Protein 7WWQ (pdb70)

Organism: Homo sapiens (NCBI:txid9606)

InterPro domains:
  IPR001876 Zinc finger, RanBP2-type [PS01358] (584-603)
  IPR001876 Zinc finger, RanBP2-type [PS50199] (580-608)
  IPR001876 Zinc finger, RanBP2-type [SM00547] (582-606)
  IPR007716 NPL4, zinc-binding putative [PF05020] (106-245)
  IPR007717 Nuclear pore localisation protein NPL4, C-terminal [PF05021] (249-555)
  IPR007717 Nuclear pore localisation protein NPL4, C-terminal [cd08061] (214-513)
  IPR016563 Nuclear protein localization protein 4 [PIRSF010052] (5-558)
  IPR016563 Nuclear protein localization protein 4 [PTHR12710] (6-597)
  IPR024682 Nuclear pore localisation protein Npl4, ubiquitin-like domain [PF11543] (4-78)
  IPR029071 Ubiquitin-like domain superfamily [SSF54236] (5-80)
  IPR036443 Zinc finger, RanBP2-type superfamily [SSF90209] (581-607)
  IPR037518 MPN domain [PS50249] (226-363)

Radius of gyration: 22.78 Å; Cα contacts (8 Å, |Δi|>4): 782; chains: 2; bounding box: 62×61×56 Å

Secondary structure (DSSP, 8-state):
--HHHHHHTTS------SGGGTS-S--SSEEHHHHHHTT-------B----EES--EEEESSHHHHHHHHHHHHHH----EEEEEEEEEEETTSTTEEEEEEEEEE--SEEEETTEEEE---TTHHHHHHHHHHTT-EEEEEEEE---BS-TTTT-B---SSTTS-SS-HHHHHHHHHHHHHSEEE-SSSTTSEEEE--EEEEEEE-TTSSEEEEEEEE-HHHHHHHHTT-EE--SS-TTEEEE------EE--B-TT--B--EE-SSEEGGGTEEEEEEE--SS---SS---SSPPPPSS-GGGT---SHHHHHHHHHHTTTS-HHHHH--HHHHHHHHH-SSS--SSS-HHHHHHHHTT-HHHHHHHHTSHHHHHHHHHHTT--/-------TTEEE----

GO terms:
  GO:0030970 retrograde protein transport, ER to cytosol (P, IMP)
  GO:0036501 UFD1-NPL4 complex (C, IPI)
  GO:0005515 protein binding (F, IPI)
  GO:0034098 VCP-NPL4-UFD1 AAA ATPase complex (C, IDA)
  GO:0039536 negative regulation of RIG-I signaling pathway (P, IMP)
  GO:0032480 negative regulation of type I interferon production (P, IMP)
  GO:0006511 ubiquitin-dependent protein catabolic process (P, IMP)
  GO:0005654 nucleoplasm (C, TAS)
  GO:0005829 cytosol (C, TAS)
  GO:0005654 nucleoplasm (C, IDA)
  GO:0005634 nucleus (C, HDA)

Sequence (402 aa):
EDEIDQYLSKQDGKIDEDYLNHLEPPVKHMSFHAYIRKLTGISCITLNRQKYRHVDNIMFENHTVADRFLDFWRKTGNQHFGYLYGRYTEHKDIPLGIRAEVAAIYEPPQIGTQNSLELLEDPKAEVVDEIAAKLGLRKVGWIFTDLVSEDTRKGTVRYSRNKDTYFLSSEECITAGDFQNKHPNMCRLSPDGHFGSKFVTAVATGGPDNQVHFEGYQVSNQCMALVRDECLLPCKDAPELGYAKEVPDVFYKDVDKFGNEITQLARPLPVEYLIIDITTTFPKDPVYTFSISQNPFPIENRDVLGETQDFHSLATYLSQNTSSVFLDTISDFHLLLFLVTNEVMPLQDSISLLLEAVRTRNEELAQTWKRSEQWATIEQLCSTVGIPNYEFKLGKITFIRN

Foldseek 3Di:
DDPLVVVLVVDDFDCADCPQPDLDDRAQAAEPVVVVVSVVCAALEAFAAHRYDPAAEEEEQAVVQVVVQCVLCVLPLWKFKWFFKFDWHDPVSHRSHIYHYGQHTAGFDWDTDNPDIGDDDGPCVVVLQVLSVLLVIHGQAMEIENWDDDDPVVRFTDQQDDDVAHPAFLVVLLVLLVVFLVAFAADDPDVPRTQTGSYKYWYWYQHPVRHTDIWIKHWDNHSSRCSVVPQKAGDDPGRQWIAGDDSDFYWYWDADDVGDTDTDGPRPHGRVSTIGTHHYDYDPPGHPLAADDPDDQDRPPSVVNPRHDDLQSVLVLCVVCPVPQVLNSCRDSRNLCCCQDPPPQHDVPPCSQSSNCSSVVPRVSNVVCCVPPSVVVSVVVSVPHD/DDDDDDDPPDDDDDDD

Solvent-accessible surface area: 20114 Å² total; per-residue (Å²): 75,18,136,15,7,100,93,3,55,169,77,122,10,169,182,96,100,114,58,65,109,72,43,67,114,122,47,83,18,26,2,14,14,5,64,70,80,87,120,118,95,119,92,79,181,28,6,71,132,19,110,20,0,5,0,0,1,0,9,0,1,9,116,42,25,2,62,50,4,7,47,11,31,121,135,40,22,41,1,4,2,0,33,0,1,0,69,23,34,50,14,175,116,30,38,12,1,4,45,0,24,0,2,4,5,7,2,4,31,32,91,18,60,112,63,19,0,58,34,77,161,16,109,83,36,106,42,1,58,112,8,0,67,104,4,38,6,96,32,0,0,0,0,1,1,3,2,35,58,97,50,122,216,153,59,16,6,88,80,30,7,23,184,118,57,20,78,0,3,2,3,1,0,6,6,1,0,26,22,2,39,145,63,49,9,89,21,179,175,13,132,69,42,72,40,11,0,6,4,0,1,0,1,0,2,0,0,97,93,36,94,52,60,24,52,0,7,3,1,0,10,54,0,15,9,8,16,107,62,148,11,6,29,1,2,117,60,13,16,60,26,0,32,4,75,108,120,63,104,24,57,16,70,67,86,63,211,177,49,97,133,76,62,108,88,0,81,32,0,25,7,90,5,0,18,4,42,2,51,37,41,54,27,197,122,63,49,104,16,19,37,75,30,187,85,44,0,23,3,11,64,6,105,109,32,67,44,74,42,55,20,104,20,0,13,57,10,28,76,92,27,112,116,48,71,18,13,66,5,0,5,11,2,17,0,1,8,16,2,10,22,13,172,104,46,60,3,70,112,38,10,57,77,4,4,67,0,1,116,65,143,48,97,138,45,0,68,82,12,66,176,21,116,28,2,52,66,0,74,121,56,13,82,99,52,123,141,65,26,150,61,32,175,89,25,86,2,37,4,36,61,192

B-factor: mean 71.3, std 30.02, range [28.83, 162.14]

Nearest PDB structures (foldseek):
  7wwq-assembly1_A  TM=1.003E+00  e=3.660E-84  Homo sapiens
  7wwp-assembly1_A  TM=9.748E-01  e=3.781E-69  Homo sapiens
  6cdd-assembly2_B  TM=8.949E-01  e=2.156E-37  Thermochaetoides thermophila DSM 1495
  6jwh-assembly1_A  TM=8.996E-01  e=6.178E-37  Saccharomyces cerevisiae S288C
  6jwi-assembly2_E  TM=8.867E-01  e=8.412E-35  Saccharomyces cerevisiae S288C

Structure (mmCIF, N/CA/C/O backbone):
data_7WWQ
#
_entry.id   7WWQ
#
_cell.length_a   152.958
_cell.length_b   165.424
_cell.length_c   192.877
_cell.angle_alpha   90.000
_cell.angle_beta   90.000
_cell.angle_gamma   90.000
#
_symmetry.space_group_name_H-M   'F 2 2 2'
#
loop_
_entity.id
_entity.type
_entity.pdbx_description
1 polymer 'Nuclear protein localization protein 4 homolog'
2 polymer 'Ubiquitin recognition factor in ER-associated degradation protein 1'
3 water water
#
loop_
_atom_site.group_PDB
_atom_site.id
_atom_site.type_symbol
_atom_site.label_atom_id
_atom_site.label_alt_id
_atom_site.label_comp_id
_atom_site.label_asym_id
_atom_site.label_entity_id
_atom_site.label_seq_id
_atom_site.pdbx_PDB_ins_code
_atom_site.Cartn_x
_atom_site.Cartn_y
_atom_site.Cartn_z
_atom_site.occupancy
_atom_site.B_iso_or_equiv
_atom_site.auth_seq_id
_atom_site.auth_comp_id
_atom_site.auth_asym_id
_atom_site.auth_atom_id
_atom_site.pdbx_PDB_model_num
ATOM 1 N N . GLU A 1 12 ? 115.58520 11.21214 8.61617 1.000 88.96047 107 GLU A N 1
ATOM 2 C CA . GLU A 1 12 ? 115.09193 10.52160 9.81004 1.000 89.89216 107 GLU A CA 1
ATOM 3 C C . GLU A 1 12 ? 115.98007 10.88212 10.99062 1.000 88.52520 107 GLU A C 1
ATOM 4 O O . GLU A 1 12 ? 117.15450 11.21608 10.81303 1.000 91.91114 107 GLU A O 1
ATOM 10 N N . ASP A 1 13 ? 115.42441 10.82354 12.19609 1.000 83.10064 108 ASP A N 1
ATOM 11 C CA . ASP A 1 13 ? 116.21249 11.17328 13.36269 1.000 83.80501 108 ASP A CA 1
ATOM 12 C C . ASP A 1 13 ? 117.35612 10.17195 13.56529 1.000 88.51425 108 ASP A C 1
ATOM 13 O O . ASP A 1 13 ? 117.29992 9.02135 13.12492 1.000 91.52402 108 ASP A O 1
ATOM 18 N N . GLU A 1 14 ? 118.41348 10.64324 14.23658 1.000 93.54368 109 GLU A N 1
ATOM 19 C CA . GLU A 1 14 ? 119.59105 9.82168 14.52081 1.000 89.19657 109 GLU A CA 1
ATOM 20 C C . GLU A 1 14 ? 119.22121 8.48968 15.16599 1.000 91.43063 109 GLU A C 1
ATOM 21 O O . GLU A 1 14 ? 119.78832 7.44187 14.82414 1.000 91.21896 109 GLU A O 1
ATOM 27 N N . ILE A 1 15 ? 118.28209 8.50925 16.11469 1.000 87.44522 110 ILE A N 1
ATOM 28 C CA . ILE A 1 15 ? 117.86932 7.26189 16.74605 1.000 86.35443 110 ILE A CA 1
ATOM 29 C C . ILE A 1 15 ? 117.17022 6.35864 15.73057 1.000 88.69857 110 ILE A C 1
ATOM 30 O O . ILE A 1 15 ? 117.31334 5.12961 15.77746 1.000 85.25977 110 ILE A O 1
ATOM 35 N N . ASP A 1 16 ? 116.44113 6.94641 14.77922 1.000 86.55705 111 ASP A N 1
ATOM 36 C CA . ASP A 1 16 ? 115.66521 6.14431 13.84380 1.000 85.67311 111 ASP A CA 1
ATOM 37 C C . ASP A 1 16 ? 116.56614 5.47099 12.81565 1.000 91.45260 111 ASP A C 1
ATOM 38 O O . ASP A 1 16 ? 116.36177 4.29555 12.47946 1.000 89.31313 111 ASP A O 1
ATOM 43 N N . GLN A 1 17 ? 117.56559 6.20208 12.30189 1.000 91.24036 112 GLN A N 1
ATOM 44 C CA . GLN A 1 17 ? 118.55882 5.60405 11.41210 1.000 92.29036 112 GLN A CA 1
ATOM 45 C C . GLN A 1 17 ? 119.27301 4.42930 12.06011 1.000 95.64828 112 GLN A C 1
ATOM 46 O O . GLN A 1 17 ? 119.83304 3.59048 11.35160 1.000 99.26404 112 GLN A O 1
ATOM 52 N N . TYR A 1 18 ? 119.27130 4.36039 13.38876 1.000 95.06338 113 TYR A N 1
ATOM 53 C CA . TYR A 1 18 ? 119.97000 3.33779 14.15243 1.000 95.41534 113 TYR A CA 1
ATOM 54 C C . TYR A 1 18 ? 119.06007 2.16905 14.49584 1.000 98.03333 113 TYR A C 1
ATOM 55 O O . TYR A 1 18 ? 119.48981 1.01028 14.46370 1.000 100.43547 113 TYR A O 1
ATOM 64 N N . LEU A 1 19 ? 117.80625 2.46054 14.84189 1.000 96.77637 114 LEU A N 1
ATOM 65 C CA . LEU A 1 19 ? 116.87921 1.40396 15.21794 1.000 94.46041 114 LEU A CA 1
ATOM 66 C C . LEU A 1 19 ? 116.47574 0.57711 14.01157 1.000 98.15018 114 LEU A C 1
ATOM 67 O O . LEU A 1 19 ? 116.11977 -0.59616 14.15488 1.000 100.64956 114 LEU A O 1
ATOM 72 N N . SER A 1 20 ? 116.53993 1.16568 12.81858 1.000 101.10924 115 SER A N 1
ATOM 73 C CA . SER A 1 20 ? 116.28912 0.41635 11.59841 1.000 98.62248 115 SER A CA 1
ATOM 74 C C . SER A 1 20 ? 117.37623 -0.62167 11.32782 1.000 105.83068 115 SER A C 1
ATOM 75 O O . SER A 1 20 ? 117.14571 -1.55954 10.55492 1.000 106.01649 115 SER A O 1
ATOM 78 N N . LYS A 1 21 ? 118.54541 -0.48027 11.95864 1.000 105.55766 116 LYS A N 1
ATOM 79 C CA . LYS A 1 21 ? 119.72362 -1.29125 11.67172 1.000 107.76932 116 LYS A CA 1
ATOM 80 C C . LYS A 1 21 ? 120.02347 -2.31837 12.76358 1.000 114.17964 116 LYS A C 1
ATOM 81 O O . LYS A 1 21 ? 121.11652 -2.89211 12.78267 1.000 117.91424 116 LYS A O 1
ATOM 87 N N . GLN A 1 22 ? 119.08129 -2.57104 13.66874 1.000 124.47735 117 GLN A N 1
ATOM 88 C CA . GLN A 1 22 ? 119.34755 -3.32906 14.88622 1.000 125.07935 117 GLN A CA 1
ATOM 89 C C . GLN A 1 22 ? 118.33944 -4.46063 15.02626 1.000 126.21238 117 GLN A C 1
ATOM 90 O O . GLN A 1 22 ? 117.14207 -4.25519 14.81649 1.000 124.47059 117 GLN A O 1
ATOM 96 N N . ASP A 1 23 ? 118.81174 -5.65094 15.39543 1.000 131.89762 118 ASP A N 1
ATOM 97 C CA . ASP A 1 23 ? 117.88931 -6.76361 15.59006 1.000 134.00389 118 ASP A CA 1
ATOM 98 C C . ASP A 1 23 ? 117.17253 -6.62448 16.92860 1.000 131.78756 118 ASP A C 1
ATOM 99 O O . ASP A 1 23 ? 117.73148 -6.12378 17.90765 1.000 133.19266 118 ASP A O 1
ATOM 104 N N . GLY A 1 24 ? 115.91426 -7.05977 16.95521 1.000 127.10330 119 GLY A N 1
ATOM 105 C CA . GLY A 1 24 ? 115.08722 -6.86925 18.12960 1.000 122.56186 119 GLY A CA 1
ATOM 106 C C . GLY A 1 24 ? 114.39393 -8.12445 18.61954 1.000 120.93679 119 GLY A C 1
ATOM 107 O O . GLY A 1 24 ? 113.21248 -8.09007 18.97168 1.000 119.30786 119 GLY A O 1
ATOM 108 N N . LYS A 1 25 ? 115.10871 -9.24308 18.65171 1.000 121.98776 120 LYS A N 1
ATOM 109 C CA . LYS A 1 25 ? 114.51644 -10.47246 19.16223 1.000 121.80951 120 LYS A CA 1
ATOM 110 C C . LYS A 1 25 ? 115.33162 -10.97416 20.34806 1.000 121.05936 120 LYS A C 1
ATOM 111 O O . LYS A 1 25 ? 116.02853 -10.18834 21.00051 1.000 123.53982 120 LYS A O 1
ATOM 117 N N . ILE A 1 26 ? 115.23674 -12.26533 20.65002 1.000 122.01988 121 ILE A N 1
ATOM 118 C CA . ILE A 1 26 ? 115.98786 -12.85395 21.75468 1.000 118.04749 121 ILE A CA 1
ATOM 119 C C . ILE A 1 26 ? 116.64309 -14.14958 21.29404 1.000 115.68075 121 ILE A C 1
ATOM 120 O O . ILE A 1 26 ? 116.33128 -14.66748 20.21836 1.000 118.62944 121 ILE A O 1
ATOM 125 N N . ASP A 1 53 ? 105.98756 -13.30931 16.73206 1.000 150.55233 148 ASP A N 1
ATOM 126 C CA . ASP A 1 53 ? 105.04635 -12.42072 16.06060 1.000 149.94002 148 ASP A CA 1
ATOM 127 C C . ASP A 1 53 ? 103.62522 -12.69462 16.53665 1.000 147.73902 148 ASP A C 1
ATOM 128 O O . ASP A 1 53 ? 102.67269 -12.05797 16.08346 1.000 148.32779 148 ASP A O 1
ATOM 130 N N . GLU A 1 54 ? 103.49667 -13.65585 17.45074 1.000 148.22029 149 GLU A N 1
ATOM 131 C CA . GLU A 1 54 ? 102.22661 -13.99994 18.07953 1.000 147.79568 149 GLU A CA 1
ATOM 132 C C . GLU A 1 54 ? 102.25328 -13.76564 19.58085 1.000 146.82983 149 GLU A C 1
ATOM 133 O O . GLU A 1 54 ? 101.42650 -13.00661 20.10443 1.000 144.20553 149 GLU A O 1
ATOM 135 N N . ASP A 1 55 ? 103.19336 -14.39142 20.28921 1.000 146.78388 150 ASP A N 1
ATOM 136 C CA . ASP A 1 55 ? 103.36982 -14.19988 21.72112 1.000 146.68368 150 ASP A CA 1
ATOM 137 C C . ASP A 1 55 ? 104.50149 -13.23093 22.04060 1.000 143.85007 150 ASP A C 1
ATOM 138 O O . ASP A 1 55 ? 105.09669 -13.31838 23.11981 1.000 145.43891 150 ASP A O 1
ATOM 143 N N . TYR A 1 56 ? 104.81692 -12.31920 21.11742 1.000 142.68839 151 TYR A N 1
ATOM 144 C CA . TYR A 1 56 ? 105.90014 -11.36737 21.34457 1.000 137.66986 151 TYR A CA 1
ATOM 145 C C . TYR A 1 56 ? 105.59024 -10.45096 22.52439 1.000 139.57717 151 TYR A C 1
ATOM 146 O O . TYR A 1 56 ? 106.45049 -10.21702 23.38221 1.000 135.04289 151 TYR A O 1
ATOM 155 N N . LEU A 1 57 ? 104.34555 -9.97319 22.61330 1.000 141.05966 152 LEU A N 1
ATOM 156 C CA . LEU A 1 57 ? 103.96002 -8.91476 23.54297 1.000 144.15576 152 LEU A CA 1
ATOM 157 C C . LEU A 1 57 ? 104.13884 -9.28378 25.01229 1.000 146.63681 152 LEU A C 1
ATOM 158 O O . LEU A 1 57 ? 104.02177 -8.39875 25.87110 1.000 145.53267 152 LEU A O 1
ATOM 160 N N . ASN A 1 58 ? 104.42680 -10.54327 25.32834 1.000 145.49441 153 ASN A N 1
ATOM 161 C CA . ASN A 1 58 ? 104.40502 -11.01108 26.71193 1.000 146.67080 153 ASN A CA 1
ATOM 162 C C . ASN A 1 58 ? 105.63629 -11.85968 27.02259 1.000 147.76392 153 ASN A C 1
ATOM 163 O O . ASN A 1 58 ? 105.53843 -12.97727 27.53125 1.000 145.63346 153 ASN A O 1
ATOM 168 N N . HIS A 1 59 ? 106.82179 -11.32673 26.72586 1.000 140.37233 154 HIS A N 1
ATOM 169 C CA . HIS A 1 59 ? 108.06438 -12.00461 27.08153 1.000 134.52151 154 HIS A CA 1
ATOM 170 C C . HIS A 1 59 ? 109.06502 -10.99721 27.63228 1.000 129.87614 154 HIS A C 1
ATOM 171 O O . HIS A 1 59 ? 109.52570 -11.13186 28.77131 1.000 128.52146 154 HIS A O 1
ATOM 173 N N . LEU A 1 60 ? 109.40848 -9.98166 26.83673 1.000 128.07837 155 LEU A N 1
ATOM 174 C CA . LEU A 1 60 ? 110.18421 -8.84586 27.33566 1.000 127.13355 155 LEU A CA 1
ATOM 175 C C . LEU A 1 60 ? 109.27302 -8.03241 28.24913 1.000 126.13501 155 LEU A C 1
ATOM 176 O O . LEU A 1 60 ? 108.79037 -6.95201 27.90155 1.000 125.15910 155 LEU A O 1
ATOM 178 N N . GLU A 1 61 ? 109.02003 -8.58841 29.42596 1.000 125.10582 156 GLU A N 1
ATOM 179 C CA . GLU A 1 61 ? 108.23308 -7.98385 30.48441 1.000 124.75504 156 GLU A CA 1
ATOM 180 C C . GLU A 1 61 ? 109.16122 -7.36088 31.52187 1.000 127.27374 156 GLU A C 1
ATOM 181 O O . GLU A 1 61 ? 110.35855 -7.65944 31.55341 1.000 124.47516 156 GLU A O 1
ATOM 183 N N . PRO A 1 62 ? 108.64553 -6.49334 32.42572 1.000 125.93211 157 PRO A N 1
ATOM 184 C CA . PRO A 1 62 ? 107.33001 -6.05874 32.94260 1.000 128.43714 157 PRO A CA 1
ATOM 185 C C . PRO A 1 62 ? 106.20179 -5.82779 31.92263 1.000 128.95645 157 PRO A C 1
ATOM 186 O O . PRO A 1 62 ? 106.47370 -5.58774 30.74224 1.000 123.95004 157 PRO A O 1
ATOM 190 N N . PRO A 1 63 ? 104.93501 -5.88513 32.39403 1.000 138.01414 158 PRO A N 1
ATOM 191 C CA . PRO A 1 63 ? 103.79135 -5.70261 31.48436 1.000 130.45269 158 PRO A CA 1
ATOM 192 C C . PRO A 1 63 ? 103.80752 -4.37320 30.73004 1.000 123.31106 158 PRO A C 1
ATOM 193 O O . PRO A 1 63 ? 103.61620 -3.29788 31.31132 1.000 115.07937 158 PRO A O 1
ATOM 197 N N . VAL A 1 64 ? 104.04285 -4.45813 29.41509 1.000 107.16705 159 VAL A N 1
ATOM 198 C CA . VAL A 1 64 ? 104.07465 -3.31461 28.50631 1.000 90.54638 159 VAL A CA 1
ATOM 199 C C . VAL A 1 64 ? 102.68738 -3.11795 27.90645 1.000 83.76546 159 VAL A C 1
ATOM 200 O O . VAL A 1 64 ? 101.98657 -4.07577 27.56198 1.000 80.09047 159 VAL A O 1
ATOM 204 N N . LYS A 1 65 ? 102.28109 -1.86341 27.79958 1.000 76.67150 160 LYS A N 1
ATOM 205 C CA . LYS A 1 65 ? 100.92258 -1.51095 27.40862 1.000 75.45451 160 LYS A CA 1
ATOM 206 C C . LYS A 1 65 ? 100.79517 -1.31375 25.90299 1.000 75.71915 160 LYS A C 1
ATOM 207 O O . LYS A 1 65 ? 99.71190 -1.51372 25.33843 1.000 76.54490 160 LYS A O 1
ATOM 213 N N . HIS A 1 66 ? 101.89410 -0.94015 25.25318 1.000 72.78826 161 HIS A N 1
ATOM 214 C CA . HIS A 1 66 ? 101.94135 -0.61563 23.84539 1.000 73.37455 161 HIS A CA 1
ATOM 215 C C . HIS A 1 66 ? 103.28299 -1.08722 23.30696 1.000 74.61943 161 HIS A C 1
ATOM 216 O O . HIS A 1 66 ? 104.31226 -0.94664 23.98089 1.000 73.14026 161 HIS A O 1
ATOM 223 N N . MET A 1 67 ? 103.24771 -1.65753 22.09765 1.000 77.56797 162 MET A N 1
ATOM 224 C CA . MET A 1 67 ? 104.43420 -1.98362 21.32066 1.000 79.23541 162 MET A CA 1
ATOM 225 C C . MET A 1 67 ? 105.20860 -0.71656 20.97108 1.000 77.33041 162 MET A C 1
ATOM 226 O O . MET A 1 67 ? 104.62952 0.35344 20.81701 1.000 75.72499 162 MET A O 1
ATOM 231 N N . SER A 1 68 ? 106.52631 -0.83245 20.82735 1.000 77.73420 163 SER A N 1
ATOM 232 C CA . SER A 1 68 ? 107.28788 0.32432 20.37255 1.000 76.37873 163 SER A CA 1
ATOM 233 C C . SER A 1 68 ? 107.04432 0.54008 18.88241 1.000 78.69825 163 SER A C 1
ATOM 234 O O . SER A 1 68 ? 106.66575 -0.38702 18.16102 1.000 81.76097 163 SER A O 1
ATOM 237 N N . PHE A 1 69 ? 107.25386 1.78120 18.41793 1.000 77.39869 164 PHE A N 1
ATOM 238 C CA . PHE A 1 69 ? 106.86364 2.11914 17.04929 1.000 79.55418 164 PHE A CA 1
ATOM 239 C C . PHE A 1 69 ? 107.59878 1.25506 16.02831 1.000 83.17238 164 PHE A C 1
ATOM 240 O O . PHE A 1 69 ? 106.98553 0.74817 15.08340 1.000 86.06845 164 PHE A O 1
ATOM 248 N N . HIS A 1 70 ? 108.90718 1.05567 16.21547 1.000 84.06313 165 HIS A N 1
ATOM 249 C CA . HIS A 1 70 ? 109.67890 0.22906 15.29307 1.000 86.91987 165 HIS A CA 1
ATOM 250 C C . HIS A 1 70 ? 109.26617 -1.23511 15.36598 1.000 90.56668 165 HIS A C 1
ATOM 251 O O . HIS A 1 70 ? 109.23313 -1.92109 14.33435 1.000 95.52074 165 HIS A O 1
ATOM 258 N N . ALA A 1 71 ? 108.96880 -1.74619 16.56785 1.000 87.83306 166 ALA A N 1
ATOM 259 C CA . ALA A 1 71 ? 108.62170 -3.16268 16.67545 1.000 90.39008 166 ALA A CA 1
ATOM 260 C C . ALA A 1 71 ? 107.27005 -3.45057 16.03869 1.000 94.07217 166 ALA A C 1
ATOM 261 O O . ALA A 1 71 ? 107.12638 -4.43104 15.30191 1.000 105.01585 166 ALA A O 1
ATOM 263 N N . TYR A 1 72 ? 106.26602 -2.61314 16.30802 1.000 89.68021 167 TYR A N 1
ATOM 264 C CA . TYR A 1 72 ? 104.99654 -2.74553 15.60073 1.000 93.35688 167 TYR A CA 1
ATOM 265 C C . TYR A 1 72 ? 105.19282 -2.60592 14.09342 1.000 99.15916 167 TYR A C 1
ATOM 266 O O . TYR A 1 72 ? 104.46945 -3.23549 13.31397 1.000 101.49475 167 TYR A O 1
ATOM 275 N N . ILE A 1 73 ? 106.18456 -1.81436 13.66882 1.000 96.23344 168 ILE A N 1
ATOM 276 C CA . ILE A 1 73 ? 106.57592 -1.77555 12.25983 1.000 97.11300 168 ILE A CA 1
ATOM 277 C C . ILE A 1 73 ? 107.09618 -3.14080 11.81642 1.000 104.79729 168 ILE A C 1
ATOM 278 O O . ILE A 1 73 ? 106.69176 -3.67235 10.77556 1.000 104.69161 168 ILE A O 1
ATOM 283 N N . ARG A 1 74 ? 108.01026 -3.72507 12.60004 1.000 104.78826 169 ARG A N 1
ATOM 284 C CA . ARG A 1 74 ? 108.58644 -5.01213 12.23925 1.000 106.04345 169 ARG A CA 1
ATOM 285 C C . ARG A 1 74 ? 107.62392 -6.15806 12.49913 1.000 116.44032 169 ARG A C 1
ATOM 286 O O . ARG A 1 74 ? 107.68014 -7.17337 11.79844 1.000 118.78935 169 ARG A O 1
ATOM 294 N N . LYS A 1 75 ? 106.74065 -6.02152 13.49175 1.000 129.49612 170 LYS A N 1
ATOM 295 C CA . LYS A 1 75 ? 105.68086 -7.00465 13.67299 1.000 132.56093 170 LYS A CA 1
ATOM 296 C C . LYS A 1 75 ? 104.69805 -7.01080 12.50807 1.000 136.40047 170 LYS A C 1
ATOM 297 O O . LYS A 1 75 ? 103.75967 -7.81596 12.51113 1.000 140.28000 170 LYS A O 1
ATOM 303 N N . LEU A 1 76 ? 104.89386 -6.14325 11.51201 1.000 119.64028 171 LEU A N 1
ATOM 304 C CA . LEU A 1 76 ? 104.13518 -6.19056 10.27300 1.000 117.42120 171 LEU A CA 1
ATOM 305 C C . LEU A 1 76 ? 104.95973 -6.65340 9.07537 1.000 119.43018 171 LEU A C 1
ATOM 306 O O . LEU A 1 76 ? 104.37604 -6.94639 8.02657 1.000 120.36326 171 LEU A O 1
ATOM 311 N N . THR A 1 77 ? 106.28793 -6.74885 9.20052 1.000 118.91026 172 THR A N 1
ATOM 312 C CA . THR A 1 77 ? 107.10779 -7.32189 8.13473 1.000 118.85518 172 THR A CA 1
ATOM 313 C C . THR A 1 77 ? 107.55785 -8.74411 8.47976 1.000 124.44524 172 THR A C 1
ATOM 314 O O . THR A 1 77 ? 108.75202 -9.05763 8.41751 1.000 126.36824 172 THR A O 1
ATOM 318 N N . GLY A 1 78 ? 106.61484 -9.61547 8.83466 1.000 124.61742 173 GLY A N 1
ATOM 319 C CA . GLY A 1 78 ? 106.93701 -10.99027 9.19313 1.000 129.67102 173 GLY A CA 1
ATOM 320 C C . GLY A 1 78 ? 107.85479 -11.12920 10.40159 1.000 139.24811 173 GLY A C 1
ATOM 321 O O . GLY A 1 78 ? 107.44779 -11.57920 11.48169 1.000 141.97408 173 GLY A O 1
ATOM 322 N N . ILE A 1 91 ? 95.23027 9.03942 7.01050 1.000 141.75261 186 ILE A N 1
ATOM 323 C CA . ILE A 1 91 ? 95.29748 9.47639 8.40111 1.000 140.39727 186 ILE A CA 1
ATOM 324 C C . ILE A 1 91 ? 94.77436 10.90698 8.52787 1.000 137.62495 186 ILE A C 1
ATOM 325 O O . ILE A 1 91 ? 95.26781 11.68053 9.35061 1.000 134.76830 186 ILE A O 1
ATOM 330 N N . SER A 1 92 ? 93.78305 11.25960 7.71145 1.000 133.24453 187 SER A N 1
ATOM 331 C CA . SER A 1 92 ? 93.21362 12.60466 7.67823 1.000 126.78577 187 SER A CA 1
ATOM 332 C C . SER A 1 92 ? 91.69552 12.53998 7.85786 1.000 126.99939 187 SER A C 1
ATOM 333 O O . SER A 1 92 ? 91.11008 11.47025 8.04644 1.000 129.11055 187 SER A O 1
ATOM 336 N N . CYS A 1 93 ? 91.06542 13.71297 7.81475 1.000 125.03082 188 CYS A N 1
ATOM 337 C CA . CYS A 1 93 ? 89.61279 13.83893 7.89283 1.000 123.14096 188 CYS A CA 1
ATOM 338 C C . CYS A 1 93 ? 89.11723 14.57961 6.65654 1.000 126.81378 188 CYS A C 1
ATOM 339 O O . CYS A 1 93 ? 89.78006 15.49599 6.16241 1.000 126.00069 188 CYS A O 1
ATOM 342 N N . ILE A 1 118 ? 86.98939 6.70492 9.94887 1.000 114.98788 213 ILE A N 1
ATOM 343 C CA . ILE A 1 118 ? 85.98951 5.94466 10.69402 1.000 117.00137 213 ILE A CA 1
ATOM 344 C C . ILE A 1 118 ? 86.05939 6.17547 12.22471 1.000 111.91305 213 ILE A C 1
ATOM 345 O O . ILE A 1 118 ? 85.73272 7.25774 12.71932 1.000 108.72088 213 ILE A O 1
ATOM 350 N N . THR A 1 119 ? 86.50295 5.15078 12.95370 1.000 109.90780 214 THR A N 1
ATOM 351 C CA . THR A 1 119 ? 86.13795 4.92606 14.34527 1.000 106.33043 214 THR A CA 1
ATOM 352 C C . THR A 1 119 ? 87.38932 4.82812 15.20908 1.000 102.49333 214 THR A C 1
ATOM 353 O O . THR A 1 119 ? 88.49348 4.60204 14.71026 1.000 104.17961 214 THR A O 1
ATOM 357 N N . LEU A 1 120 ? 87.20709 4.97297 16.52153 1.000 103.01229 215 LEU A N 1
ATOM 358 C CA . LEU A 1 120 ? 88.31602 5.22124 17.44128 1.000 104.52993 215 LEU A CA 1
ATOM 359 C C . LEU A 1 120 ? 88.69879 3.95388 18.19478 1.000 105.76387 215 LEU A C 1
ATOM 360 O O . LEU A 1 120 ? 87.99339 3.53489 19.11743 1.000 106.58992 215 LEU A O 1
ATOM 365 N N . ASN A 1 121 ? 89.84154 3.37953 17.83668 1.000 109.04511 216 ASN A N 1
ATOM 366 C CA . ASN A 1 121 ? 90.38083 2.21409 18.51480 1.000 110.23428 216 ASN A CA 1
ATOM 367 C C . ASN A 1 121 ? 91.64102 2.58802 19.28244 1.000 107.39421 216 ASN A C 1
ATOM 368 O O . ASN A 1 121 ? 92.40720 3.46148 18.86521 1.000 106.72535 216 ASN A O 1
ATOM 373 N N . ARG A 1 122 ? 91.84753 1.91547 20.41308 1.000 101.74825 217 ARG A N 1
ATOM 374 C CA . ARG A 1 122 ? 93.02047 2.18000 21.23698 1.000 95.88134 217 ARG A CA 1
ATOM 375 C C . ARG A 1 122 ? 94.28019 1.75170 20.49165 1.000 92.10121 217 ARG A C 1
ATOM 376 O O . ARG A 1 122 ? 94.35747 0.64096 19.95822 1.000 93.13023 217 ARG A O 1
ATOM 384 N N . GLN A 1 123 ? 95.26119 2.64678 20.44544 1.000 90.36751 218 GLN A N 1
ATOM 385 C CA . GLN A 1 123 ? 96.45617 2.42689 19.64486 1.000 84.90753 218 GLN A CA 1
ATOM 386 C C . GLN A 1 123 ? 97.37285 1.40133 20.30535 1.000 82.56441 218 GLN A C 1
ATOM 387 O O . GLN A 1 123 ? 97.60366 1.44373 21.51234 1.000 80.60257 218 GLN A O 1
ATOM 393 N N . LYS A 1 124 ? 97.89481 0.46835 19.50562 1.000 85.16987 219 LYS A N 1
ATOM 394 C CA . LYS A 1 124 ? 98.72413 -0.62114 20.01191 1.000 84.38489 219 LYS A CA 1
ATOM 395 C C . LYS A 1 124 ? 100.21688 -0.31135 19.97803 1.000 82.96817 219 LYS A C 1
ATOM 396 O O . LYS A 1 124 ? 101.01571 -1.14924 20.41199 1.000 83.30115 219 LYS A O 1
ATOM 402 N N . TYR A 1 125 ? 100.61877 0.85415 19.47547 1.000 78.58699 220 TYR A N 1
ATOM 403 C CA . TYR A 1 125 ? 102.02655 1.21927 19.42459 1.000 79.63836 220 TYR A CA 1
ATOM 404 C C . TYR A 1 125 ? 102.26336 2.57939 20.08882 1.000 74.31949 220 TYR A C 1
ATOM 405 O O . TYR A 1 125 ? 101.33376 3.35582 20.33007 1.000 72.78943 220 TYR A O 1
ATOM 414 N N . ARG A 1 126 ? 103.54138 2.84290 20.38426 1.000 72.56839 221 ARG A N 1
ATOM 415 C CA . ARG A 1 126 ? 104.01667 4.04100 21.06391 1.000 70.44330 221 ARG A CA 1
ATOM 416 C C . ARG A 1 126 ? 105.17776 4.61465 20.28262 1.000 71.11755 221 ARG A C 1
ATOM 417 O O . ARG A 1 126 ? 106.08788 3.87196 19.89566 1.000 71.23847 221 ARG A O 1
ATOM 425 N N . HIS A 1 127 ? 105.16418 5.93436 20.07177 1.000 68.01730 222 HIS A N 1
ATOM 426 C CA . HIS A 1 127 ? 106.32375 6.53071 19.42615 1.000 68.11954 222 HIS A CA 1
ATOM 427 C C . HIS A 1 127 ? 107.47631 6.63428 20.40146 1.000 65.97914 222 HIS A C 1
ATOM 428 O O . HIS A 1 127 ? 108.63657 6.45509 20.01217 1.000 66.89443 222 HIS A O 1
ATOM 435 N N . VAL A 1 128 ? 107.15963 6.87728 21.66949 1.000 66.40612 223 VAL A N 1
ATOM 436 C CA . VAL A 1 128 ? 108.12576 6.97610 22.75413 1.000 63.84674 223 VAL A CA 1
ATOM 437 C C . VAL A 1 128 ? 107.71420 5.98051 23.82598 1.000 61.12293 223 VAL A C 1
ATOM 438 O O . VAL A 1 128 ? 106.53782 5.91826 24.19890 1.000 61.69410 223 VAL A O 1
ATOM 442 N N . ASP A 1 129 ? 108.67276 5.20893 24.32688 1.000 61.52629 224 ASP A N 1
ATOM 443 C CA . ASP A 1 129 ? 108.34586 4.20376 25.32900 1.000 61.70098 224 ASP A CA 1
ATOM 444 C C . ASP A 1 129 ? 108.73904 4.59174 26.74907 1.000 59.98830 224 ASP A C 1
ATOM 445 O O . ASP A 1 129 ? 108.15663 4.06063 27.70296 1.000 61.97577 224 ASP A O 1
ATOM 450 N N . ASN A 1 130 ? 109.69849 5.49372 26.92000 1.000 57.45145 225 ASN A N 1
ATOM 451 C CA . ASN A 1 130 ? 110.15069 5.86455 28.24991 1.000 58.09028 225 ASN A CA 1
ATOM 452 C C . ASN A 1 130 ? 110.55937 7.32630 28.23784 1.000 55.23470 225 ASN A C 1
ATOM 453 O O . ASN A 1 130 ? 111.27221 7.76088 27.33335 1.000 55.27743 225 ASN A O 1
ATOM 458 N N . ILE A 1 131 ? 110.09535 8.07525 29.23707 1.000 53.28218 226 ILE A N 1
ATOM 459 C CA . ILE A 1 131 ? 110.56986 9.42837 29.50927 1.000 54.22658 226 ILE A CA 1
ATOM 460 C C . ILE A 1 131 ? 111.52504 9.34442 30.68323 1.000 50.53199 226 ILE A C 1
ATOM 461 O O . ILE A 1 131 ? 111.16550 8.80429 31.72966 1.000 54.60918 226 ILE A O 1
ATOM 466 N N . MET A 1 132 ? 112.73257 9.87194 30.53503 1.000 49.03060 227 MET A N 1
ATOM 467 C CA . MET A 1 132 ? 113.71586 9.76543 31.60662 1.000 50.22445 227 MET A CA 1
ATOM 468 C C . MET A 1 132 ? 114.28829 11.13239 31.95066 1.000 45.88224 227 MET A C 1
ATOM 469 O O . MET A 1 132 ? 114.91849 11.78302 31.11146 1.000 45.80874 227 MET A O 1
ATOM 474 N N . PHE A 1 133 ? 114.07340 11.56405 33.18103 1.000 44.12797 228 PHE A N 1
ATOM 475 C CA . PHE A 1 133 ? 114.72087 12.77735 33.66117 1.000 47.01776 228 PHE A CA 1
ATOM 476 C C . PHE A 1 133 ? 116.16908 12.44566 33.97044 1.000 46.51846 228 PHE A C 1
ATOM 477 O O . PHE A 1 133 ? 116.46911 11.35039 34.44290 1.000 48.21228 228 PHE A O 1
ATOM 485 N N . GLU A 1 134 ? 117.08058 13.36218 33.63353 1.000 43.02640 229 GLU A N 1
ATOM 486 C CA . GLU A 1 134 ? 118.49377 13.04311 33.80800 1.000 43.43550 229 GLU A CA 1
ATOM 487 C C . GLU A 1 134 ? 118.83868 12.83435 35.28098 1.000 45.37757 229 GLU A C 1
ATOM 488 O O . GLU A 1 134 ? 119.63135 11.94659 35.61905 1.000 46.42474 229 GLU A O 1
ATOM 494 N N . ASN A 1 135 ? 118.25889 13.63918 36.16844 1.000 42.94230 230 ASN A N 1
ATOM 495 C CA . ASN A 1 135 ? 118.47985 13.49800 37.60023 1.000 42.00934 230 ASN A CA 1
ATOM 496 C C . ASN A 1 135 ? 117.28083 14.11781 38.30120 1.000 40.84889 230 ASN A C 1
ATOM 497 O O . ASN A 1 135 ? 116.48127 14.81701 37.68626 1.000 42.51919 230 ASN A O 1
ATOM 502 N N . HIS A 1 136 ? 117.14541 13.83520 39.59311 1.000 42.61093 231 HIS A N 1
ATOM 503 C CA . HIS A 1 136 ? 115.98581 14.34174 40.32339 1.000 43.60685 231 HIS A CA 1
ATOM 504 C C . HIS A 1 136 ? 115.95412 15.86617 40.34808 1.000 38.94422 231 HIS A C 1
ATOM 505 O O . HIS A 1 136 ? 114.88044 16.46470 40.44114 1.000 37.26293 231 HIS A O 1
ATOM 512 N N . THR A 1 137 ? 117.11672 16.50680 40.27255 1.000 39.15428 232 THR A N 1
ATOM 513 C CA . THR A 1 137 ? 117.17267 17.95111 40.45023 1.000 40.33855 232 THR A CA 1
ATOM 514 C C . THR A 1 137 ? 116.46313 18.67975 39.30933 1.000 40.79854 232 THR A C 1
ATOM 515 O O . THR A 1 137 ? 115.74090 19.66158 39.54897 1.000 37.40466 232 THR A O 1
ATOM 519 N N . VAL A 1 138 ? 116.62780 18.20014 38.06834 1.000 36.62231 233 VAL A N 1
ATOM 520 C CA . VAL A 1 138 ? 115.93107 18.83096 36.94779 1.000 39.25578 233 VAL A CA 1
ATOM 521 C C . VAL A 1 138 ? 114.43472 18.91435 37.24305 1.000 39.63503 233 VAL A C 1
ATOM 522 O O . VAL A 1 138 ? 113.78124 19.92608 36.94132 1.000 38.98312 233 VAL A O 1
ATOM 526 N N . ALA A 1 139 ? 113.86395 17.84943 37.82715 1.000 37.04515 234 ALA A N 1
ATOM 527 C CA . ALA A 1 139 ? 112.43393 17.85352 38.12039 1.000 37.60064 234 ALA A CA 1
ATOM 528 C C . ALA A 1 139 ? 112.12764 18.59156 39.41476 1.000 39.94119 234 ALA A C 1
ATOM 529 O O . ALA A 1 139 ? 111.10237 19.27554 39.51826 1.000 39.42409 234 ALA A O 1
ATOM 531 N N . ASP A 1 140 ? 112.98974 18.46215 40.42072 1.000 42.58630 235 ASP A N 1
ATOM 532 C CA . ASP A 1 140 ? 112.76005 19.18643 41.66154 1.000 40.78778 235 ASP A CA 1
ATOM 533 C C . ASP A 1 140 ? 112.64288 20.68047 41.42310 1.000 38.75455 235 ASP A C 1
ATOM 534 O O . ASP A 1 140 ? 111.67283 21.30934 41.84746 1.000 38.53599 235 ASP A O 1
ATOM 539 N N . ARG A 1 141 ? 113.61938 21.26744 40.73925 1.000 37.17191 236 ARG A N 1
ATOM 540 C CA . ARG A 1 141 ? 113.63549 22.72161 40.62471 1.000 35.45588 236 ARG A CA 1
ATOM 541 C C . ARG A 1 141 ? 112.45108 23.23127 39.80856 1.000 34.33052 236 ARG A C 1
ATOM 542 O O . ARG A 1 141 ? 111.84628 24.24259 40.16661 1.000 34.69512 236 ARG A O 1
ATOM 550 N N . PHE A 1 142 ? 112.05138 22.51185 38.76065 1.000 32.46452 237 PHE A N 1
ATOM 551 C CA . PHE A 1 142 ? 110.79542 22.84149 38.09981 1.000 34.33825 237 PHE A CA 1
ATOM 552 C C . PHE A 1 142 ? 109.64403 22.96388 39.09475 1.000 35.46780 237 PHE A C 1
ATOM 553 O O . PHE A 1 142 ? 108.80167 23.85933 38.97642 1.000 35.49128 237 PHE A O 1
ATOM 561 N N . LEU A 1 143 ? 109.56245 22.04436 40.05839 1.000 35.91682 238 LEU A N 1
ATOM 562 C CA . LEU A 1 143 ? 108.42492 21.99441 40.97614 1.000 36.13126 238 LEU A CA 1
ATOM 563 C C . LEU A 1 143 ? 108.44863 23.07728 42.05292 1.000 34.75124 238 LEU A C 1
ATOM 564 O O . LEU A 1 143 ? 107.42051 23.28908 42.71186 1.000 32.42007 238 LEU A O 1
ATOM 569 N N . ASP A 1 144 ? 109.58591 23.74332 42.27623 1.000 33.48263 239 ASP A N 1
ATOM 570 C CA . ASP A 1 144 ? 109.59327 24.80303 43.27789 1.000 33.36729 239 ASP A CA 1
ATOM 571 C C . ASP A 1 144 ? 108.61742 25.90741 42.90825 1.000 34.90216 239 ASP A C 1
ATOM 572 O O . ASP A 1 144 ? 108.05363 26.54597 43.80209 1.000 35.43686 239 ASP A O 1
ATOM 577 N N . PHE A 1 145 ? 108.37308 26.13493 41.60976 1.000 32.55469 240 PHE A N 1
ATOM 578 C CA . PHE A 1 145 ? 107.40644 27.16708 41.25913 1.000 34.19642 240 PHE A CA 1
ATOM 579 C C . PHE A 1 145 ? 106.07292 26.89282 41.93530 1.000 33.63707 240 PHE A C 1
ATOM 580 O O . PHE A 1 145 ? 105.49597 27.78332 42.56659 1.000 33.75001 240 PHE A O 1
ATOM 588 N N . TRP A 1 146 ? 105.56705 25.66044 41.82543 1.000 33.79098 241 TRP A N 1
ATOM 589 C CA . TRP A 1 146 ? 104.27640 25.37119 42.43626 1.000 34.12960 241 TRP A CA 1
ATOM 590 C C . TRP A 1 146 ? 104.36077 25.38076 43.96268 1.000 35.01765 241 TRP A C 1
ATOM 591 O O . TRP A 1 146 ? 103.42528 25.83636 44.63239 1.000 35.63549 241 TRP A O 1
ATOM 602 N N . ARG A 1 147 ? 105.45355 24.87464 44.54183 1.000 32.89906 242 ARG A N 1
ATOM 603 C CA . ARG A 1 147 ? 105.56314 24.91886 45.99520 1.000 33.04310 242 ARG A CA 1
ATOM 604 C C . ARG A 1 147 ? 105.47836 26.34913 46.50011 1.000 33.32580 242 ARG A C 1
ATOM 605 O O . ARG A 1 147 ? 104.75901 26.64306 47.45983 1.000 32.79648 242 ARG A O 1
ATOM 613 N N . LYS A 1 148 ? 106.20569 27.25917 45.85772 1.000 33.95026 243 LYS A N 1
ATOM 614 C CA . LYS A 1 148 ? 106.30975 28.60590 46.38875 1.000 32.93755 243 LYS A CA 1
ATOM 615 C C . LYS A 1 148 ? 105.02965 29.40101 46.18889 1.000 35.62341 243 LYS A C 1
ATOM 616 O O . LYS A 1 148 ? 104.78880 30.36488 46.93141 1.000 33.89064 243 LYS A O 1
ATOM 622 N N . THR A 1 149 ? 104.16696 28.97859 45.25941 1.000 34.72043 244 THR A N 1
ATOM 623 C CA . THR A 1 149 ? 103.02479 29.78605 44.86575 1.000 33.93201 244 THR A CA 1
ATOM 624 C C . THR A 1 149 ? 101.68567 29.07463 44.93103 1.000 36.30947 244 THR A C 1
ATOM 625 O O . THR A 1 149 ? 100.65425 29.75584 44.98927 1.000 37.04608 244 THR A O 1
ATOM 629 N N . GLY A 1 150 ? 101.64749 27.74948 44.86957 1.000 36.13743 245 GLY A N 1
ATOM 630 C CA . GLY A 1 150 ? 100.37162 27.08803 44.71614 1.000 37.03495 245 GLY A CA 1
ATOM 631 C C . GLY A 1 150 ? 99.73180 27.25862 43.36065 1.000 39.34303 245 GLY A C 1
ATOM 632 O O . GLY A 1 150 ? 98.56973 26.87696 43.18575 1.000 43.93324 245 GLY A O 1
ATOM 633 N N . ASN A 1 151 ? 100.44900 27.81432 42.39130 1.000 36.64163 246 ASN A N 1
ATOM 634 C CA . ASN A 1 151 ? 99.91606 28.03335 41.05782 1.000 40.89356 246 ASN A CA 1
ATOM 635 C C . ASN A 1 151 ? 100.39240 26.91898 40.12716 1.000 41.26453 246 ASN A C 1
ATOM 636 O O . ASN A 1 151 ? 101.52823 26.44528 40.23853 1.000 38.97859 246 ASN A O 1
ATOM 641 N N . GLN A 1 152 ? 99.53212 26.48880 39.20980 1.000 41.32864 247 GLN A N 1
ATOM 642 C CA . GLN A 1 152 ? 100.02043 25.50473 38.25838 1.000 41.35314 247 GLN A CA 1
ATOM 643 C C . GLN A 1 152 ? 101.05555 26.14640 37.34006 1.000 42.19317 247 GLN A C 1
ATOM 644 O O . GLN A 1 152 ? 101.02404 27.35054 37.06081 1.000 41.71534 247 GLN A O 1
ATOM 650 N N . HIS A 1 153 ? 101.99806 25.32752 36.89435 1.000 39.68191 248 HIS A N 1
ATOM 651 C CA . HIS A 1 153 ? 103.12837 25.78302 36.10996 1.000 36.60015 248 HIS A CA 1
ATOM 652 C C . HIS A 1 153 ? 103.39285 24.74190 35.03937 1.000 41.99824 248 HIS A C 1
ATOM 653 O O . HIS A 1 153 ? 103.00828 23.57648 35.17584 1.000 42.80523 248 HIS A O 1
ATOM 660 N N . PHE A 1 154 ? 104.02705 25.18094 33.95343 1.000 41.17499 249 PHE A N 1
ATOM 661 C CA . PHE A 1 154 ? 104.36050 24.29712 32.86023 1.000 42.55058 249 PHE A CA 1
ATOM 662 C C . PHE A 1 154 ? 105.70074 24.70948 32.28619 1.000 42.08733 249 PHE A C 1
ATOM 663 O O . PHE A 1 154 ? 106.21519 25.79775 32.56105 1.000 41.11191 249 PHE A O 1
ATOM 671 N N . GLY A 1 155 ? 106.27198 23.80697 31.49880 1.000 41.87232 250 GLY A N 1
ATOM 672 C CA . GLY A 1 155 ? 107.59127 24.02680 30.94619 1.000 40.66933 250 GLY A CA 1
ATOM 673 C C . GLY A 1 155 ? 107.71291 23.13462 29.73759 1.000 41.23267 250 GLY A C 1
ATOM 674 O O . GLY A 1 155 ? 106.85601 22.28684 29.48882 1.000 42.83550 250 GLY A O 1
ATOM 675 N N . TYR A 1 156 ? 108.77625 23.35782 28.97109 1.000 39.47040 251 TYR A N 1
ATOM 676 C CA . TYR A 1 156 ? 109.12272 22.52244 27.83685 1.000 40.80099 251 TYR A CA 1
ATOM 677 C C . TYR A 1 156 ? 110.29042 21.63734 28.22224 1.000 40.88479 251 TYR A C 1
ATOM 678 O O . TYR A 1 156 ? 111.23478 22.09243 28.87142 1.000 39.13290 251 TYR A O 1
ATOM 687 N N . LEU A 1 157 ? 110.22293 20.37544 27.81304 1.000 40.41285 252 LEU A N 1
ATOM 688 C CA . LEU A 1 157 ? 111.28496 19.42652 28.08698 1.000 39.67693 252 LEU A CA 1
ATOM 689 C C . LEU A 1 157 ? 112.33469 19.53505 26.98708 1.000 43.16217 252 LEU A C 1
ATOM 690 O O . LEU A 1 157 ? 112.05106 19.24053 25.81828 1.000 46.79410 252 LEU A O 1
ATOM 695 N N . TYR A 1 158 ? 113.53722 19.96817 27.33419 1.000 41.36315 253 TYR A N 1
ATOM 696 C CA . TYR A 1 158 ? 114.60774 20.00496 26.35341 1.000 41.35886 253 TYR A CA 1
ATOM 697 C C . TYR A 1 158 ? 115.55355 18.84366 26.60274 1.000 44.56934 253 TYR A C 1
ATOM 698 O O . TYR A 1 158 ? 115.91602 18.56344 27.75549 1.000 40.31404 253 TYR A O 1
ATOM 707 N N . GLY A 1 159 ? 115.95052 18.18054 25.50820 1.000 45.30263 254 GLY A N 1
ATOM 708 C CA . GLY A 1 159 ? 1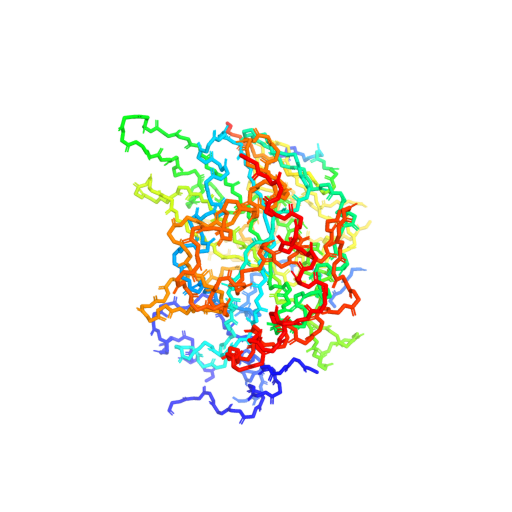16.76430 16.98788 25.56534 1.000 45.40712 254 GLY A CA 1
ATOM 709 C C . GLY A 1 159 ? 116.92617 16.28454 24.23105 1.000 49.37363 254 GLY A C 1
ATOM 710 O O . GLY A 1 159 ? 117.07433 16.93344 23.19080 1.000 49.93119 254 GLY A O 1
ATOM 711 N N . ARG A 1 160 ? 116.86087 14.95402 24.24431 1.000 50.15869 255 ARG A N 1
ATOM 712 C CA . ARG A 1 160 ? 117.35237 14.14169 23.14085 1.000 52.90681 255 ARG A CA 1
ATOM 713 C C . ARG A 1 160 ? 116.66822 12.77717 23.18400 1.000 54.24143 255 ARG A C 1
ATOM 714 O O . ARG A 1 160 ? 116.09276 12.38026 24.19897 1.000 54.33163 255 ARG A O 1
ATOM 722 N N . TYR A 1 161 ? 116.74212 12.05643 22.07641 1.000 57.16981 256 TYR A N 1
ATOM 723 C CA . TYR A 1 161 ? 116.10176 10.75688 21.95232 1.000 59.09322 256 TYR A CA 1
ATOM 724 C C . TYR A 1 161 ? 117.16376 9.68032 21.80983 1.000 63.55351 256 TYR A C 1
ATOM 725 O O . TYR A 1 161 ? 118.09755 9.81771 21.01508 1.000 67.23182 256 TYR A O 1
ATOM 734 N N . THR A 1 162 ? 117.00145 8.59946 22.55374 1.000 65.44841 257 THR A N 1
ATOM 735 C CA . THR A 1 162 ? 118.03591 7.59189 22.66217 1.000 71.97112 257 THR A CA 1
ATOM 736 C C . THR A 1 162 ? 117.35406 6.21957 22.70031 1.000 73.22741 257 THR A C 1
ATOM 737 O O . THR A 1 162 ? 116.12156 6.12125 22.66555 1.000 70.83639 257 THR A O 1
ATOM 741 N N . GLU A 1 163 ? 118.13580 5.14003 22.74948 1.000 81.97148 258 GLU A N 1
ATOM 742 C CA . GLU A 1 163 ? 117.51182 3.82339 22.84810 1.000 86.50693 258 GLU A CA 1
ATOM 743 C C . GLU A 1 163 ? 117.13606 3.48845 24.29115 1.000 86.78156 258 GLU A C 1
ATOM 744 O O . GLU A 1 163 ? 117.88140 3.77897 25.23475 1.000 87.59221 258 GLU A O 1
ATOM 750 N N . HIS A 1 164 ? 115.94066 2.91019 24.44652 1.000 77.27597 259 HIS A N 1
ATOM 751 C CA . HIS A 1 164 ? 115.43865 2.35829 25.70513 1.000 74.89153 259 HIS A CA 1
ATOM 752 C C . HIS A 1 164 ? 115.79704 0.87292 25.73038 1.000 81.59556 259 HIS A C 1
ATOM 753 O O . HIS A 1 164 ? 115.04184 0.02118 25.25718 1.000 79.32021 259 HIS A O 1
ATOM 760 N N . LYS A 1 165 ? 116.95796 0.54801 26.30813 1.000 82.82970 260 LYS A N 1
ATOM 761 C CA . LYS A 1 165 ? 117.51818 -0.79872 26.18624 1.000 86.97480 260 LYS A CA 1
ATOM 762 C C . LYS A 1 165 ? 116.75246 -1.86700 26.96749 1.000 84.83974 260 LYS A C 1
ATOM 763 O O . LYS A 1 165 ? 117.05972 -3.04902 26.80794 1.000 83.65469 260 LYS A O 1
ATOM 769 N N . ASP A 1 166 ? 115.79011 -1.49581 27.81451 1.000 88.23699 261 ASP A N 1
ATOM 770 C CA . ASP A 1 166 ? 114.93817 -2.49442 28.45353 1.000 86.13760 261 ASP A CA 1
ATOM 771 C C . ASP A 1 166 ? 113.92133 -3.07672 27.49070 1.000 89.07763 261 ASP A C 1
ATOM 772 O O . ASP A 1 166 ? 113.42473 -4.18282 27.72764 1.000 94.53612 261 ASP A O 1
ATOM 777 N N . ILE A 1 167 ? 113.59355 -2.35773 26.42428 1.000 83.06165 262 ILE A N 1
ATOM 778 C CA . ILE A 1 167 ? 112.56104 -2.74491 25.47614 1.000 82.15614 262 ILE A CA 1
ATOM 779 C C . ILE A 1 167 ? 113.19752 -2.79640 24.09517 1.000 84.52709 262 ILE A C 1
ATOM 780 O O . ILE A 1 167 ? 113.82461 -1.82546 23.66823 1.000 86.47352 262 ILE A O 1
ATOM 785 N N . PRO A 1 168 ? 113.10608 -3.90669 23.37156 1.000 85.84725 263 PRO A N 1
ATOM 786 C CA . PRO A 1 168 ? 113.69517 -3.95107 22.02809 1.000 86.76611 263 PRO A CA 1
ATOM 787 C C . PRO A 1 168 ? 113.07860 -2.90007 21.11250 1.000 83.42173 263 PRO A C 1
ATOM 788 O O . PRO A 1 168 ? 111.85727 -2.73089 21.07044 1.000 82.47783 263 PRO A O 1
ATOM 792 N N . LEU A 1 169 ? 113.94308 -2.19060 20.37914 1.000 83.65745 264 LEU A N 1
ATOM 793 C CA . LEU A 1 169 ? 113.55667 -1.10794 19.47155 1.000 82.75480 264 LEU A CA 1
ATOM 794 C C . LEU A 1 169 ? 112.80016 0.01953 20.18462 1.000 78.75057 264 LEU A C 1
ATOM 795 O O . LEU A 1 169 ? 112.09134 0.81144 19.53759 1.000 78.06086 264 LEU A O 1
ATOM 800 N N . GLY A 1 170 ? 112.96260 0.12197 21.50385 1.000 76.32016 265 GLY A N 1
ATOM 801 C CA . GLY A 1 170 ? 112.27718 1.15311 22.26667 1.000 72.70354 265 GLY A CA 1
ATOM 802 C C . GLY A 1 170 ? 112.95894 2.51017 22.15668 1.000 70.59195 265 GLY A C 1
ATOM 803 O O . GLY A 1 170 ? 114.18211 2.61846 22.09672 1.000 71.06932 265 GLY A O 1
ATOM 804 N N . ILE A 1 171 ? 112.14439 3.55223 22.12845 1.000 68.43250 266 ILE A N 1
ATOM 805 C CA . ILE A 1 171 ? 112.62407 4.92989 22.04511 1.000 68.62596 266 ILE A CA 1
ATOM 806 C C . ILE A 1 171 ? 112.53378 5.56078 23.43115 1.000 62.96463 266 ILE A C 1
ATOM 807 O O . ILE A 1 171 ? 111.48929 5.48235 24.08780 1.000 61.78202 266 ILE A O 1
ATOM 812 N N . ARG A 1 172 ? 113.62594 6.17102 23.87948 1.000 61.61428 267 ARG A N 1
ATOM 813 C CA . ARG A 1 172 ? 113.67788 6.88945 25.14466 1.000 59.81999 267 ARG A CA 1
ATOM 814 C C . ARG A 1 172 ? 113.75752 8.39538 24.91289 1.000 56.79578 267 ARG A C 1
ATOM 815 O O . ARG A 1 172 ? 114.42867 8.85080 23.98468 1.000 58.11063 267 ARG A O 1
ATOM 823 N N . ALA A 1 173 ? 113.09746 9.17012 25.77240 1.000 53.87872 268 ALA A N 1
ATOM 824 C CA . ALA A 1 173 ? 113.20322 10.62856 25.76850 1.000 51.82853 268 ALA A CA 1
ATOM 825 C C . ALA A 1 173 ? 113.95692 11.05926 27.02019 1.000 51.83104 268 ALA A C 1
ATOM 826 O O . ALA A 1 173 ? 113.40917 11.03587 28.12904 1.000 50.94667 268 ALA A O 1
ATOM 828 N N . GLU A 1 174 ? 115.21176 11.46055 26.83761 1.000 49.72615 269 GLU A N 1
ATOM 829 C CA . GLU A 1 174 ? 115.99718 12.01950 27.92763 1.000 47.84280 269 GLU A CA 1
ATOM 830 C C . GLU A 1 174 ? 115.67616 13.50277 28.08838 1.000 45.48630 269 GLU A C 1
ATOM 831 O O . GLU A 1 174 ? 115.64841 14.24676 27.10344 1.000 47.45600 269 GLU A O 1
ATOM 837 N N . VAL A 1 175 ? 115.43767 13.93413 29.32414 1.000 43.72851 270 VAL A N 1
ATOM 838 C CA . VAL A 1 175 ? 115.13106 15.33012 29.63026 1.000 44.04814 270 VAL A CA 1
ATOM 839 C C . VAL A 1 175 ? 116.33489 15.94821 30.33788 1.000 41.40711 270 VAL A C 1
ATOM 840 O O . VAL A 1 175 ? 116.58204 15.67297 31.51536 1.000 42.58086 270 VAL A O 1
ATOM 844 N N . ALA A 1 176 ? 117.08615 16.78420 29.63672 1.000 40.00827 271 ALA A N 1
ATOM 845 C CA . ALA A 1 176 ? 118.25700 17.41335 30.23142 1.000 40.55814 271 ALA A CA 1
ATOM 846 C C . ALA A 1 176 ? 117.93440 18.70812 30.97873 1.000 39.76429 271 ALA A C 1
ATOM 847 O O . ALA A 1 176 ? 118.67315 19.08455 31.89829 1.000 35.94879 271 ALA A O 1
ATOM 849 N N . ALA A 1 177 ? 116.85094 19.39291 30.60944 1.000 39.28127 272 ALA A N 1
ATOM 850 C CA . ALA A 1 177 ? 116.50683 20.69534 31.16406 1.000 37.49989 272 ALA A CA 1
ATOM 851 C C . ALA A 1 177 ? 115.02192 20.93361 30.93583 1.000 37.77487 272 ALA A C 1
ATOM 852 O O . ALA A 1 177 ? 114.45158 20.45303 29.95201 1.000 35.57363 272 ALA A O 1
ATOM 854 N N . ILE A 1 178 ? 114.39963 21.67455 31.85408 1.000 37.01539 273 ILE A N 1
ATOM 855 C CA . ILE A 1 178 ? 113.02230 22.12625 31.68642 1.000 35.96559 273 ILE A CA 1
ATOM 856 C C . ILE A 1 178 ? 113.04896 23.63771 31.55043 1.000 35.99256 273 ILE A C 1
ATOM 857 O O . ILE A 1 178 ? 113.55603 24.33751 32.43292 1.000 41.25789 273 ILE A O 1
ATOM 862 N N . TYR A 1 179 ? 112.52894 24.14194 30.43921 1.000 36.69948 274 TYR A N 1
ATOM 863 C CA . TYR A 1 179 ? 112.50855 25.57205 30.16403 1.000 39.94403 274 TYR A CA 1
ATOM 864 C C . TYR A 1 179 ? 111.13314 26.13165 30.49261 1.000 40.01216 274 TYR A C 1
ATOM 865 O O . TYR A 1 179 ? 110.11964 25.61624 30.00820 1.000 40.01874 274 TYR A O 1
ATOM 874 N N . GLU A 1 180 ? 111.09830 27.18371 31.31500 1.000 38.74287 275 GLU A N 1
ATOM 875 C CA . GLU A 1 180 ? 109.82581 27.71716 31.78231 1.000 39.29436 275 GLU A CA 1
ATOM 876 C C . GLU A 1 180 ? 109.44866 29.00054 31.04393 1.000 39.62221 275 GLU A C 1
ATOM 877 O O . GLU A 1 180 ? 109.97777 30.07646 31.36201 1.000 38.75459 275 GLU A O 1
ATOM 883 N N . PRO A 1 181 ? 108.54254 28.94740 30.07758 1.000 38.31635 276 PRO A N 1
ATOM 884 C CA . PRO A 1 181 ? 108.30901 30.08830 29.21103 1.000 43.86299 276 PRO A CA 1
ATOM 885 C C . PRO A 1 181 ? 107.25594 31.01243 29.79639 1.000 41.52484 276 PRO A C 1
ATOM 886 O O . PRO A 1 181 ? 106.63543 30.68098 30.81164 1.000 42.48860 276 PRO A O 1
ATOM 890 N N . PRO A 1 182 ? 107.00774 32.15742 29.16789 1.000 40.80502 277 PRO A N 1
ATOM 891 C CA . PRO A 1 182 ? 105.89953 33.02646 29.58647 1.000 43.47077 277 PRO A CA 1
ATOM 892 C C . PRO A 1 182 ? 104.57263 32.30070 29.71969 1.000 42.88651 277 PRO A C 1
ATOM 893 O O . PRO A 1 182 ? 104.12020 31.62420 28.79847 1.000 48.62015 277 PRO A O 1
ATOM 897 N N . GLN A 1 183 ? 103.90612 32.50654 30.85107 1.000 44.29557 278 GLN A N 1
ATOM 898 C CA . GLN A 1 183 ? 102.61670 31.86768 31.09050 1.000 47.68947 278 GLN A CA 1
ATOM 899 C C . GLN A 1 183 ? 101.89339 32.58672 32.22340 1.000 43.38515 278 GLN A C 1
ATOM 900 O O . GLN A 1 183 ? 102.44660 33.46482 32.88278 1.000 43.34750 278 GLN A O 1
ATOM 906 N N . ILE A 1 184 ? 100.63669 32.20557 32.42171 1.000 44.52713 279 ILE A N 1
ATOM 907 C CA . ILE A 1 184 ? 99.82284 32.63466 33.54796 1.000 45.21545 279 ILE A CA 1
ATOM 908 C C . ILE A 1 184 ? 99.31124 31.37359 34.23897 1.000 49.05614 279 ILE A C 1
ATOM 909 O O . ILE A 1 184 ? 98.51180 30.61701 33.66403 1.000 49.64197 279 ILE A O 1
ATOM 914 N N . GLY A 1 185 ? 99.77546 31.14000 35.46077 1.000 44.30772 280 GLY A N 1
ATOM 915 C CA . GLY A 1 185 ? 99.33904 30.01210 36.26641 1.000 45.63915 280 GLY A CA 1
ATOM 916 C C . GLY A 1 185 ? 98.40496 30.46501 37.37639 1.000 44.74880 280 GLY A C 1
ATOM 917 O O . GLY A 1 185 ? 98.70144 31.40369 38.11042 1.000 45.71098 280 GLY A O 1
ATOM 918 N N . THR A 1 186 ? 97.28266 29.78391 37.48035 1.000 46.15633 281 THR A N 1
ATOM 919 C CA . THR A 1 186 ? 96.30688 29.97277 38.53347 1.000 46.28620 281 THR A CA 1
ATOM 920 C C . THR A 1 186 ? 96.23415 28.65127 39.29938 1.000 48.44861 281 THR A C 1
ATOM 921 O O . THR A 1 186 ? 96.86849 27.66431 38.90502 1.000 47.23461 281 THR A O 1
ATOM 925 N N . GLN A 1 187 ? 95.53716 28.62103 40.44547 1.000 48.88558 282 GLN A N 1
ATOM 926 C CA . GLN A 1 187 ? 95.40758 27.34288 41.15591 1.000 49.51537 282 GLN A CA 1
ATOM 927 C C . GLN A 1 187 ? 94.74071 26.29107 40.28608 1.000 50.75171 282 GLN 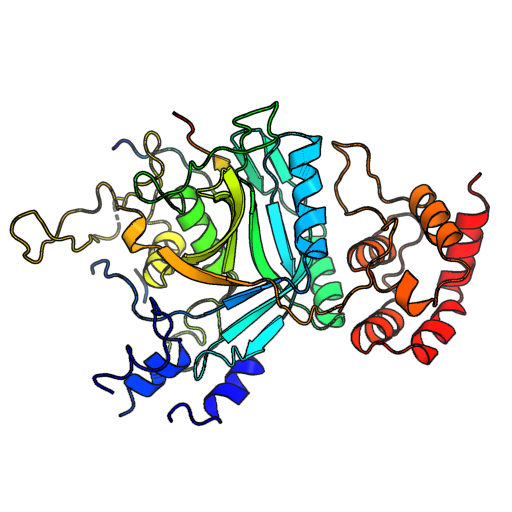A C 1
ATOM 928 O O . GLN A 1 187 ? 95.10015 25.10915 40.34995 1.000 51.44853 282 GLN A O 1
ATOM 934 N N . ASN A 1 188 ? 93.75427 26.69615 39.48087 1.000 51.61107 283 ASN A N 1
ATOM 935 C CA . ASN A 1 188 ? 92.99261 25.77387 38.64995 1.000 52.36098 283 ASN A CA 1
ATOM 936 C C . ASN A 1 188 ? 93.08530 26.09757 37.17302 1.000 53.77261 283 ASN A C 1
ATOM 937 O O . ASN A 1 188 ? 92.15074 25.78966 36.42909 1.000 58.54639 283 ASN A O 1
ATOM 942 N N . SER A 1 189 ? 94.16661 26.71382 36.71652 1.000 52.64094 284 SER A N 1
ATOM 943 C CA . SER A 1 189 ? 94.17294 27.09540 35.31433 1.000 54.00275 284 SER A CA 1
ATOM 944 C C . SER A 1 189 ? 95.59082 27.42133 34.89022 1.000 50.98335 284 SER A C 1
ATOM 945 O O . SER A 1 189 ? 96.48502 27.61862 35.71459 1.000 48.93985 284 SER A O 1
ATOM 948 N N . LEU A 1 190 ? 95.77414 27.44996 33.57848 1.000 52.68180 285 LEU A N 1
ATOM 949 C CA . LEU A 1 190 ? 97.08296 27.56869 32.95762 1.000 53.27513 285 LEU A CA 1
ATOM 950 C C . LEU A 1 190 ? 96.87152 28.16515 31.57590 1.000 57.47714 285 LEU A C 1
ATOM 951 O O . LEU A 1 190 ? 96.02583 27.68362 30.81515 1.000 59.71190 285 LEU A O 1
ATOM 956 N N . GLU A 1 191 ? 97.60742 29.22007 31.26493 1.000 54.95921 286 GLU A N 1
ATOM 957 C CA . GLU A 1 191 ? 97.50197 29.86036 29.96895 1.000 55.08485 286 GLU A CA 1
ATOM 958 C C . GLU A 1 191 ? 98.89252 29.91042 29.36990 1.000 53.73370 286 GLU A C 1
ATOM 959 O O . GLU A 1 191 ? 99.86208 30.24346 30.06528 1.000 51.21017 286 GLU A O 1
ATOM 965 N N . LEU A 1 192 ? 98.98773 29.56833 28.09200 1.000 56.84473 287 LEU A N 1
ATOM 966 C CA . LEU A 1 192 ? 100.26535 29.47297 27.40142 1.000 55.57182 287 LEU A CA 1
ATOM 967 C C . LEU A 1 192 ? 100.41572 30.74913 26.58186 1.000 57.87799 287 LEU A C 1
ATOM 968 O O . LEU A 1 192 ? 99.86111 30.85716 25.48292 1.000 60.52567 287 LEU A O 1
ATOM 973 N N . LEU A 1 193 ? 101.13501 31.73052 27.12723 1.000 52.75435 288 LEU A N 1
ATOM 974 C CA . LEU A 1 193 ? 101.36947 32.95362 26.37877 1.000 53.34813 288 LEU A CA 1
ATOM 975 C C . LEU A 1 193 ? 102.37981 32.71490 25.26414 1.000 55.22007 288 LEU A C 1
ATOM 976 O O . LEU A 1 193 ? 103.12836 31.73132 25.25839 1.000 54.04576 288 LEU A O 1
ATOM 981 N N . GLU A 1 194 ? 102.39963 33.64793 24.31738 1.000 55.96832 289 GLU A N 1
ATOM 982 C CA . GLU A 1 194 ? 103.36970 33.60953 23.23350 1.000 55.82086 289 GLU A CA 1
ATOM 983 C C . GLU A 1 194 ? 104.75136 33.97647 23.75907 1.000 54.50616 289 GLU A C 1
ATOM 984 O O . GLU A 1 194 ? 104.91020 34.96295 24.49012 1.000 53.66086 289 GLU A O 1
ATOM 990 N N . ASP A 1 195 ? 105.75536 33.18470 23.38960 1.000 51.04927 290 ASP A N 1
ATOM 991 C CA . ASP A 1 195 ? 107.09146 33.40968 23.91608 1.000 51.54852 290 ASP A CA 1
ATOM 992 C C . ASP A 1 195 ? 107.93526 34.17290 22.90453 1.000 50.32648 290 ASP A C 1
ATOM 993 O O . ASP A 1 195 ? 108.33725 33.59759 21.88834 1.000 52.55804 290 ASP A O 1
ATOM 998 N N . PRO A 1 196 ? 108.25134 35.44491 23.14168 1.000 52.97324 291 PRO A N 1
ATOM 999 C CA . PRO A 1 196 ? 109.08117 36.18362 22.17292 1.000 49.81258 291 PRO A CA 1
ATOM 1000 C C . PRO A 1 196 ? 110.47738 35.60137 21.98953 1.000 53.14127 291 PRO A C 1
ATOM 1001 O O . PRO A 1 196 ? 111.12706 35.89810 20.97635 1.000 55.81495 291 PRO A O 1
ATOM 1005 N N . LYS A 1 197 ? 110.95170 34.76398 22.91396 1.000 52.79007 292 LYS A N 1
ATOM 1006 C CA . LYS A 1 197 ? 112.25059 34.10768 22.80180 1.000 53.12006 292 LYS A CA 1
ATOM 1007 C C . LYS A 1 197 ? 112.16668 32.65189 22.31269 1.000 51.09919 292 LYS A C 1
ATOM 1008 O O . LYS A 1 197 ? 113.19708 31.97233 22.24618 1.000 48.35287 292 LYS A O 1
ATOM 1014 N N . ALA A 1 198 ? 110.97217 32.16448 21.97438 1.000 48.70692 293 ALA A N 1
ATOM 1015 C CA . ALA A 1 198 ? 110.78318 30.75324 21.64600 1.000 51.06705 293 ALA A CA 1
ATOM 1016 C C . ALA A 1 198 ? 111.81989 30.25831 20.64382 1.000 54.90831 293 ALA A C 1
ATOM 1017 O O . ALA A 1 198 ? 112.46331 29.22221 20.84301 1.000 56.45648 293 ALA A O 1
ATOM 1019 N N . GLU A 1 199 ? 112.00840 31.01624 19.57214 1.000 57.08800 294 GLU A N 1
ATOM 1020 C CA . GLU A 1 199 ? 112.85797 30.61063 18.46253 1.000 56.24286 294 GLU A CA 1
ATOM 1021 C C . GLU A 1 199 ? 114.31862 30.54340 18.88516 1.000 56.23626 294 GLU A C 1
ATOM 1022 O O . GLU A 1 199 ? 114.95799 29.49407 18.77217 1.000 57.67318 294 GLU A O 1
ATOM 1028 N N . VAL A 1 200 ? 114.85208 31.64504 19.41054 1.000 54.63365 295 VAL A N 1
ATOM 1029 C CA . VAL A 1 200 ? 116.24114 31.70458 19.86023 1.000 54.93170 295 VAL A CA 1
ATOM 1030 C C . VAL A 1 200 ? 116.56487 30.65986 20.93713 1.000 51.63556 295 VAL A C 1
ATOM 1031 O O . VAL A 1 200 ? 117.73607 30.31085 21.12861 1.000 50.33363 295 VAL A O 1
ATOM 1035 N N . VAL A 1 201 ? 115.56672 30.17341 21.67550 1.000 48.82934 296 VAL A N 1
ATOM 1036 C CA . VAL A 1 201 ? 115.88239 29.22126 22.73122 1.000 49.48000 296 VAL A CA 1
ATOM 1037 C C . VAL A 1 201 ? 116.13452 27.85788 22.12044 1.000 51.87921 296 VAL A C 1
ATOM 1038 O O . VAL A 1 201 ? 117.07533 27.15304 22.50286 1.000 50.11085 296 VAL A O 1
ATOM 1042 N N . ASP A 1 202 ? 115.30659 27.48414 21.13957 1.000 53.90493 297 ASP A N 1
ATOM 1043 C CA . ASP A 1 202 ? 115.59177 26.32654 20.29870 1.000 49.95986 297 ASP A CA 1
ATOM 1044 C C . ASP A 1 202 ? 116.96843 26.43614 19.65987 1.000 49.73839 297 ASP A C 1
ATOM 1045 O O . ASP A 1 202 ? 117.71845 25.45236 19.61043 1.000 50.54133 297 ASP A O 1
ATOM 1050 N N . GLU A 1 203 ? 117.34264 27.63615 19.21238 1.000 50.66168 298 GLU A N 1
ATOM 1051 C CA . GLU A 1 203 ? 118.64627 27.80650 18.57686 1.000 52.87009 298 GLU A CA 1
ATOM 1052 C C . GLU A 1 203 ? 119.77504 27.50957 19.56219 1.000 51.70017 298 GLU A C 1
ATOM 1053 O O . GLU A 1 203 ? 120.70571 26.75560 19.24954 1.000 54.20116 298 GLU A O 1
ATOM 1059 N N . ILE A 1 204 ? 119.69735 28.07559 20.76951 1.000 49.10544 299 ILE A N 1
ATOM 1060 C CA . ILE A 1 204 ? 120.64325 27.71526 21.82905 1.000 51.18650 299 ILE A CA 1
ATOM 1061 C C . ILE A 1 204 ? 120.55950 26.22234 22.13644 1.000 51.00817 299 ILE A C 1
ATOM 1062 O O . ILE A 1 204 ? 121.58165 25.53107 22.24944 1.000 50.31082 299 ILE A O 1
ATOM 1067 N N . ALA A 1 205 ? 119.33857 25.70100 22.28143 1.000 46.92851 300 ALA A N 1
ATOM 1068 C CA . ALA A 1 205 ? 119.19418 24.29974 22.63882 1.000 48.24278 300 ALA A CA 1
ATOM 1069 C C . ALA A 1 205 ? 119.74021 23.38085 21.54091 1.000 53.30820 300 ALA A C 1
ATOM 1070 O O . ALA A 1 205 ? 120.40112 22.37553 21.83312 1.000 53.36664 300 ALA A O 1
ATOM 1072 N N . ALA A 1 206 ? 119.47291 23.68680 20.27092 1.000 51.13207 301 ALA A N 1
ATOM 1073 C CA . ALA A 1 206 ? 120.07895 22.86040 19.23599 1.000 53.97290 301 ALA A CA 1
ATOM 1074 C C . ALA A 1 206 ? 121.58996 22.80293 19.42180 1.000 54.97388 301 ALA A C 1
ATOM 1075 O O . ALA A 1 206 ? 122.18830 21.72537 19.39491 1.000 56.11282 301 ALA A O 1
ATOM 1077 N N . LYS A 1 207 ? 122.22160 23.94548 19.66483 1.000 54.66970 302 LYS A N 1
ATOM 1078 C CA . LYS A 1 207 ? 123.67899 23.94496 19.70617 1.000 56.21113 302 LYS A CA 1
ATOM 1079 C C . LYS A 1 207 ? 124.23124 23.24642 20.94689 1.000 54.61384 302 LYS A C 1
ATOM 1080 O O . LYS A 1 207 ? 125.43314 22.95193 20.98802 1.000 56.19516 302 LYS A O 1
ATOM 1086 N N . LEU A 1 208 ? 123.38813 22.97758 21.94650 1.000 51.78213 303 LEU A N 1
ATOM 1087 C CA . LEU A 1 208 ? 123.75173 22.17789 23.10870 1.000 52.77839 303 LEU A CA 1
ATOM 1088 C C . LEU A 1 208 ? 123.41137 20.68923 22.92197 1.000 55.25151 303 LEU A C 1
ATOM 1089 O O . LEU A 1 208 ? 123.37341 19.93269 23.91005 1.000 51.13935 303 LEU A O 1
ATOM 1094 N N . GLY A 1 209 ? 123.15779 20.26305 21.68077 1.000 53.30899 304 GLY A N 1
ATOM 1095 C CA . GLY A 1 209 ? 122.72355 18.90827 21.41185 1.000 54.16336 304 GLY A CA 1
ATOM 1096 C C . GLY A 1 209 ? 121.30373 18.59603 21.82427 1.000 52.16682 304 GLY A C 1
ATOM 1097 O O . GLY A 1 209 ? 120.95348 17.42223 21.92931 1.000 55.84776 304 GLY A O 1
ATOM 1098 N N . LEU A 1 210 ? 120.46043 19.60497 22.02434 1.000 50.39573 305 LEU A N 1
ATOM 1099 C CA . LEU A 1 210 ? 119.12419 19.41854 22.57113 1.000 48.51449 305 LEU A CA 1
ATOM 1100 C C . LEU A 1 210 ? 118.03558 19.89717 21.61935 1.000 49.20708 305 LEU A C 1
ATOM 1101 O O . LEU A 1 210 ? 118.24993 20.76068 20.76550 1.000 50.98216 305 LEU A O 1
ATOM 1106 N N . ARG A 1 211 ? 116.84437 19.34713 21.82257 1.000 48.49878 306 ARG A N 1
ATOM 1107 C CA . ARG A 1 211 ? 115.63553 19.75077 21.12779 1.000 49.04415 306 ARG A CA 1
ATOM 1108 C C . ARG A 1 211 ? 114.48386 19.54814 22.09805 1.000 46.98753 306 ARG A C 1
ATOM 1109 O O . ARG A 1 211 ? 114.61908 18.83376 23.09703 1.000 47.11299 306 ARG A O 1
ATOM 1117 N N . LYS A 1 212 ? 113.35536 20.20175 21.82508 1.000 46.77041 307 LYS A N 1
ATOM 1118 C CA . LYS A 1 212 ? 112.14577 19.90943 22.58734 1.000 46.19930 307 LYS A CA 1
ATOM 1119 C C . LYS A 1 212 ? 111.75353 18.45129 22.38220 1.000 49.31142 307 LYS A C 1
ATOM 1120 O O . LYS A 1 212 ? 111.53969 18.01737 21.25114 1.000 50.74789 307 LYS A O 1
ATOM 1126 N N . VAL A 1 213 ? 111.66540 17.68547 23.46827 1.000 48.98488 308 VAL A N 1
ATOM 1127 C CA . VAL A 1 213 ? 111.13452 16.32459 23.39665 1.000 48.11472 308 VAL A CA 1
ATOM 1128 C C . VAL A 1 213 ? 109.69179 16.24961 23.89330 1.000 52.59161 308 VAL A C 1
ATOM 1129 O O . VAL A 1 213 ? 109.02465 15.21557 23.68369 1.000 50.60004 308 VAL A O 1
ATOM 1133 N N . GLY A 1 214 ? 109.19829 17.30207 24.54848 1.000 47.05292 309 GLY A N 1
ATOM 1134 C CA . GLY A 1 214 ? 107.83410 17.32604 25.02814 1.000 45.89637 309 GLY A CA 1
ATOM 1135 C C . GLY A 1 214 ? 107.59668 18.52288 25.92956 1.000 50.47284 309 GLY A C 1
ATOM 1136 O O . GLY A 1 214 ? 108.41394 19.44870 26.01273 1.000 48.71371 309 GLY A O 1
ATOM 1137 N N . TRP A 1 215 ? 106.45618 18.48368 26.60797 1.000 50.04042 310 TRP A N 1
ATOM 1138 C CA . TRP A 1 215 ? 106.08846 19.52241 27.54839 1.000 43.36948 310 TRP A CA 1
ATOM 1139 C C . TRP A 1 215 ? 105.66835 18.87555 28.85527 1.000 47.37596 310 TRP A C 1
ATOM 1140 O O . TRP A 1 215 ? 105.23280 17.72168 28.88782 1.000 46.09636 310 TRP A O 1
ATOM 1151 N N . ILE A 1 216 ? 105.80939 19.62780 29.94256 1.000 45.62057 311 ILE A N 1
ATOM 1152 C CA . ILE A 1 216 ? 105.37361 19.17186 31.25428 1.000 44.65297 311 ILE A CA 1
ATOM 1153 C C . ILE A 1 216 ? 104.51751 20.25745 31.89439 1.000 46.32174 311 ILE A C 1
ATOM 1154 O O . ILE A 1 216 ? 104.79131 21.45843 31.75142 1.000 43.03479 311 ILE A O 1
ATOM 1159 N N . PHE A 1 217 ? 103.45202 19.82972 32.56200 1.000 44.44708 312 PHE A N 1
ATOM 1160 C CA . PHE A 1 217 ? 102.62162 20.73983 33.31390 1.000 44.28173 312 PHE A CA 1
ATOM 1161 C C . PHE A 1 217 ? 102.31117 20.09988 34.65862 1.000 45.19388 312 PHE A C 1
ATOM 1162 O O . PHE A 1 217 ? 102.56305 18.91609 34.89463 1.000 46.27785 312 PHE A O 1
ATOM 1170 N N . THR A 1 218 ? 101.75119 20.90853 35.54055 1.000 43.30204 313 THR A N 1
ATOM 1171 C CA . THR A 1 218 ? 101.63800 20.60750 36.95257 1.000 40.68026 313 THR A CA 1
ATOM 1172 C C . THR A 1 218 ? 100.15559 20.62154 37.31104 1.000 43.96633 313 THR A C 1
ATOM 1173 O O . THR A 1 218 ? 99.38391 21.38308 36.71671 1.000 46.97593 313 THR A O 1
ATOM 1177 N N . ASP A 1 219 ? 99.72965 19.73896 38.21076 1.000 42.88945 314 ASP A N 1
ATOM 1178 C CA . ASP A 1 219 ? 98.34927 19.76583 38.70497 1.000 42.29081 314 ASP A CA 1
ATOM 1179 C C . ASP A 1 219 ? 98.34013 19.33068 40.17180 1.000 44.55197 314 ASP A C 1
ATOM 1180 O O . ASP A 1 219 ? 97.72065 18.35378 40.58782 1.000 45.99787 314 ASP A O 1
ATOM 1185 N N . LEU A 1 220 ? 99.03060 20.09190 41.00328 1.000 44.11009 315 LEU A N 1
ATOM 1186 C CA . LEU A 1 220 ? 99.19701 19.76571 42.40413 1.000 42.61681 315 LEU A CA 1
ATOM 1187 C C . LEU A 1 220 ? 98.26687 20.62097 43.24938 1.000 44.16410 315 LEU A C 1
ATOM 1188 O O . LEU A 1 220 ? 98.18717 21.83712 43.05572 1.000 43.86589 315 LEU A O 1
ATOM 1193 N N . VAL A 1 221 ? 97.53884 19.96655 44.15634 1.000 46.13074 316 VAL A N 1
ATOM 1194 C CA . VAL A 1 221 ? 96.68443 20.62114 45.13362 1.000 45.41518 316 VAL A CA 1
ATOM 1195 C C . VAL A 1 221 ? 96.95113 19.98422 46.48880 1.000 49.31122 316 VAL A C 1
ATOM 1196 O O . VAL A 1 221 ? 96.86576 18.75895 46.63086 1.000 53.30003 316 VAL A O 1
ATOM 1200 N N . SER A 1 222 ? 97.29174 20.80884 47.47408 1.000 48.33176 317 SER A N 1
ATOM 1201 C CA . SER A 1 222 ? 97.54323 20.30088 48.81207 1.000 49.76103 317 SER A CA 1
ATOM 1202 C C . SER A 1 222 ? 96.36350 19.50598 49.33004 1.000 51.82018 317 SER A C 1
ATOM 1203 O O . SER A 1 222 ? 95.20188 19.80725 49.04937 1.000 53.73303 317 SER A O 1
ATOM 1206 N N . GLU A 1 223 ? 96.68444 18.48064 50.11168 1.000 57.41253 318 GLU A N 1
ATOM 1207 C CA . GLU A 1 223 ? 95.67367 17.72803 50.83999 1.000 59.57582 318 GLU A CA 1
ATOM 1208 C C . GLU A 1 223 ? 95.87953 17.88082 52.34700 1.000 59.60601 318 GLU A C 1
ATOM 1209 O O . GLU A 1 223 ? 95.03305 18.47280 53.01170 1.000 62.66344 318 GLU A O 1
ATOM 1215 N N . ASP A 1 224 ? 96.97452 17.36538 52.88522 1.000 53.32576 319 ASP A N 1
ATOM 1216 C CA . ASP A 1 224 ? 97.26534 17.47848 54.30342 1.000 52.96049 319 ASP A CA 1
ATOM 1217 C C . ASP A 1 224 ? 98.39173 18.49030 54.46627 1.000 48.95265 319 ASP A C 1
ATOM 1218 O O . ASP A 1 224 ? 99.55247 18.20458 54.14999 1.000 44.75054 319 ASP A O 1
ATOM 1223 N N . THR A 1 225 ? 98.04381 19.66895 54.97561 1.000 48.53693 320 THR A N 1
ATOM 1224 C CA . THR A 1 225 ? 99.03025 20.72189 55.18426 1.000 49.07980 320 THR A CA 1
ATOM 1225 C C . THR A 1 225 ? 99.89047 20.50638 56.42752 1.000 49.25724 320 THR A C 1
ATOM 1226 O O . THR A 1 225 ? 100.81124 21.30100 56.65669 1.000 50.00988 320 THR A O 1
ATOM 1230 N N . ARG A 1 226 ? 99.64135 19.45365 57.21515 1.000 47.85532 321 ARG A N 1
ATOM 1231 C CA . ARG A 1 226 ? 100.59454 19.03772 58.23958 1.000 47.95041 321 ARG A CA 1
ATOM 1232 C C . ARG A 1 226 ? 101.59276 18.01640 57.71609 1.000 48.19625 321 ARG A C 1
ATOM 1233 O O . ARG A 1 226 ? 102.79049 18.11564 58.01005 1.000 46.16070 321 ARG A O 1
ATOM 1241 N N . LYS A 1 227 ? 101.09939 17.02004 56.97020 1.000 48.53720 322 LYS A N 1
ATOM 1242 C CA . LYS A 1 227 ? 101.95651 16.03723 56.30760 1.000 46.33882 322 LYS A CA 1
ATOM 1243 C C . LYS A 1 227 ? 102.75664 16.67484 55.17192 1.000 46.15380 322 LYS A C 1
ATOM 1244 O O . LYS A 1 227 ? 103.89209 16.26812 54.88702 1.000 46.71455 322 LYS A O 1
ATOM 1250 N N . GLY A 1 228 ? 102.16984 17.64735 54.48248 1.000 44.73609 323 GLY A N 1
ATOM 1251 C CA . GLY A 1 228 ? 102.80486 18.18008 53.30446 1.000 44.54830 323 GLY A CA 1
ATOM 1252 C C . GLY A 1 228 ? 102.53616 17.38477 52.05116 1.000 44.34728 323 GLY A C 1
ATOM 1253 O O . GLY A 1 228 ? 103.40394 17.31840 51.17696 1.000 46.78353 323 GLY A O 1
ATOM 1254 N N . THR A 1 229 ? 101.35058 16.80892 51.92458 1.000 45.31781 324 THR A N 1
ATOM 1255 C CA . THR A 1 229 ? 100.96083 15.89048 50.87050 1.000 45.11631 324 THR A CA 1
ATOM 1256 C C . THR A 1 229 ? 100.00261 16.57227 49.90453 1.000 48.84548 324 THR A C 1
ATOM 1257 O O . THR A 1 229 ? 99.60095 17.72492 50.09983 1.000 50.07119 324 THR A O 1
ATOM 1261 N N . VAL A 1 230 ? 99.60834 15.82777 48.86685 1.000 51.34883 325 VAL A N 1
ATOM 1262 C CA . VAL A 1 230 ? 98.87255 16.37246 47.73168 1.000 51.05823 325 VAL A CA 1
ATOM 1263 C C . VAL A 1 230 ? 97.78497 15.39878 47.29083 1.000 54.25906 325 VAL A C 1
ATOM 1264 O O . VAL A 1 230 ? 97.89811 14.18238 47.46879 1.000 54.94237 325 VAL A O 1
ATOM 1268 N N . ARG A 1 231 ? 96.71835 15.94355 46.71334 1.000 54.49949 326 ARG A N 1
ATOM 1269 C CA . ARG A 1 231 ? 95.56968 15.12600 46.34285 1.000 57.03732 326 ARG A CA 1
ATOM 1270 C C . ARG A 1 231 ? 95.94602 14.09799 45.27600 1.000 56.62740 326 ARG A C 1
ATOM 1271 O O . ARG A 1 231 ? 96.66617 14.40745 44.32130 1.000 56.80687 326 ARG A O 1
ATOM 1279 N N . TYR A 1 232 ? 95.46817 12.86214 45.45067 1.000 55.57000 327 TYR A N 1
ATOM 1280 C CA . TYR A 1 232 ? 95.51458 11.84485 44.39801 1.000 52.26393 327 TYR A CA 1
ATOM 1281 C C . TYR A 1 232 ? 94.22483 11.97085 43.59699 1.000 54.49517 327 TYR A C 1
ATOM 1282 O O . TYR A 1 232 ? 93.27124 11.20332 43.76132 1.000 53.83641 327 TYR A O 1
ATOM 1291 N N . SER A 1 233 ? 94.20657 12.97305 42.71331 1.000 56.03358 328 SER A N 1
ATOM 1292 C CA . SER A 1 233 ? 93.01633 13.34473 41.95589 1.000 56.41133 328 SER A CA 1
ATOM 1293 C C . SER A 1 233 ? 92.96600 12.76000 40.54813 1.000 56.45011 328 SER A C 1
ATOM 1294 O O . SER A 1 233 ? 91.89486 12.77543 39.92731 1.000 55.84543 328 SER A O 1
ATOM 1297 N N . ARG A 1 234 ? 94.09562 12.28892 40.02373 1.000 55.20153 329 ARG A N 1
ATOM 1298 C CA . ARG A 1 234 ? 94.20924 11.74386 38.67406 1.000 56.21547 329 ARG A CA 1
ATOM 1299 C C . ARG A 1 234 ? 94.47310 10.25007 38.82110 1.000 61.28214 329 ARG A C 1
ATOM 1300 O O . ARG A 1 234 ? 95.61964 9.84156 39.03569 1.000 59.36569 329 ARG A O 1
ATOM 1308 N N . ASN A 1 235 ? 93.42290 9.44223 38.69797 1.000 64.41796 330 ASN A N 1
ATOM 1309 C CA . ASN A 1 235 ? 93.49642 8.03091 39.07324 1.000 66.69813 330 ASN A CA 1
ATOM 1310 C C . ASN A 1 235 ? 92.50342 7.22934 38.22676 1.000 70.26427 330 ASN A C 1
ATOM 1311 O O . ASN A 1 235 ? 91.96964 7.72471 37.22661 1.000 69.28198 330 ASN A O 1
ATOM 1316 N N . LYS A 1 236 ? 92.24655 5.98294 38.63593 1.000 70.66812 331 LYS A N 1
ATOM 1317 C CA . LYS A 1 236 ? 91.47074 5.07852 37.79133 1.000 76.67585 331 LYS A CA 1
ATOM 1318 C C . LYS A 1 236 ? 89.99141 5.45891 37.74961 1.000 78.65077 331 LYS A C 1
ATOM 1319 O O . LYS A 1 236 ? 89.31588 5.19878 36.74443 1.000 75.90410 331 LYS A O 1
ATOM 1325 N N . ASP A 1 237 ? 89.47328 6.07660 38.81514 1.000 79.81755 332 ASP A N 1
ATOM 1326 C CA . ASP A 1 237 ? 88.06223 6.43771 38.91186 1.000 79.12508 332 ASP A CA 1
ATOM 1327 C C . ASP A 1 237 ? 87.75360 7.81043 38.33455 1.000 78.15296 332 ASP A C 1
ATOM 1328 O O . ASP A 1 237 ? 86.58518 8.21942 38.34183 1.000 77.56065 332 ASP A O 1
ATOM 1333 N N . THR A 1 238 ? 88.77246 8.53903 37.87255 1.000 72.77208 333 THR A N 1
ATOM 1334 C CA . THR A 1 238 ? 88.59137 9.88062 37.34033 1.000 69.89915 333 THR A CA 1
ATOM 1335 C C . THR A 1 238 ? 89.17365 9.95092 35.93332 1.000 70.36830 333 THR A C 1
ATOM 1336 O O . THR A 1 238 ? 88.58404 9.42686 34.98155 1.000 71.87507 333 THR A O 1
ATOM 1340 N N . TYR A 1 239 ? 90.33420 10.58989 35.79474 1.000 66.50283 334 TYR A N 1
ATOM 1341 C CA . TYR A 1 239 ? 91.02715 10.67313 34.51982 1.000 63.74333 334 TYR A CA 1
ATOM 1342 C C . TYR A 1 239 ? 92.51973 10.71874 34.78912 1.000 59.92919 334 TYR A C 1
ATOM 1343 O O . TYR A 1 239 ? 92.95422 10.98712 35.90673 1.000 59.98467 334 TYR A O 1
ATOM 1352 N N . PHE A 1 240 ? 93.30362 10.43711 33.75592 1.000 58.88237 335 PHE A N 1
ATOM 1353 C CA . PHE A 1 240 ? 94.73265 10.69476 33.81206 1.000 59.99640 335 PHE A CA 1
ATOM 1354 C C . PHE A 1 240 ? 95.11079 11.95208 33.04616 1.000 60.43227 335 PHE A C 1
ATOM 1355 O O . PHE A 1 240 ? 95.99083 12.69731 33.49741 1.000 58.67934 335 PHE A O 1
ATOM 1363 N N . LEU A 1 241 ? 94.43102 12.20790 31.92452 1.000 59.70195 336 LEU A N 1
ATOM 1364 C CA . LEU A 1 241 ? 94.55948 13.42319 31.13109 1.000 57.78112 336 LEU A CA 1
ATOM 1365 C C . LEU A 1 241 ? 93.17120 13.98113 30.85753 1.000 61.31365 336 LEU A C 1
ATOM 1366 O O . LEU A 1 241 ? 92.28745 13.25122 30.40391 1.000 64.71550 336 LEU A O 1
ATOM 1371 N N . SER A 1 242 ? 92.97483 15.26985 31.10707 1.000 61.28411 337 SER A N 1
ATOM 1372 C CA . SER A 1 242 ? 91.71385 15.87179 30.70531 1.000 62.75187 337 SER A CA 1
ATOM 1373 C C . SER A 1 242 ? 91.58726 15.88263 29.17853 1.000 64.20012 337 SER A C 1
ATOM 1374 O O . SER A 1 242 ? 92.57136 15.74293 28.44221 1.000 63.00792 337 SER A O 1
ATOM 1377 N N . SER A 1 243 ? 90.34927 16.04139 28.69873 1.000 67.25311 338 SER A N 1
ATOM 1378 C CA . SER A 1 243 ? 90.15226 16.22501 27.26272 1.000 65.11268 338 SER A CA 1
ATOM 1379 C C . SER A 1 243 ? 90.82314 17.50617 26.78025 1.000 66.61714 338 SER A C 1
ATOM 1380 O O . SER A 1 243 ? 91.31201 17.56579 25.64532 1.000 65.53774 338 SER A O 1
ATOM 1383 N N . GLU A 1 244 ? 90.86471 18.54410 27.63198 1.000 67.05621 339 GLU A N 1
ATOM 1384 C CA . GLU A 1 244 ? 91.53974 19.78762 27.25246 1.000 66.08899 339 GLU A CA 1
ATOM 1385 C C . GLU A 1 244 ? 93.02589 19.56199 27.05458 1.000 61.88016 339 GLU A C 1
ATOM 1386 O O . GLU A 1 244 ? 93.64434 20.15591 26.16697 1.000 59.83778 339 GLU A O 1
ATOM 1392 N N . GLU A 1 245 ? 93.61859 18.71898 27.89337 1.000 62.55776 340 GLU A N 1
ATOM 1393 C CA . GLU A 1 245 ? 95.03253 18.40451 27.77395 1.000 60.24938 340 GLU A CA 1
ATOM 1394 C C . GLU A 1 245 ? 95.28997 17.40822 26.64335 1.000 60.54435 340 GLU A C 1
ATOM 1395 O O . GLU A 1 245 ? 96.38161 17.40866 26.05633 1.000 57.87925 340 GLU A O 1
ATOM 1401 N N . CYS A 1 246 ? 94.30064 16.57342 26.30583 1.000 59.68630 341 CYS A N 1
ATOM 1402 C CA . CYS A 1 246 ? 94.43951 15.71627 25.13160 1.000 60.78379 341 CYS A CA 1
ATOM 1403 C C . CYS A 1 246 ? 94.51011 16.55108 23.86136 1.000 61.07500 341 CYS A C 1
ATOM 1404 O O . CYS A 1 246 ? 95.41393 16.37389 23.03535 1.000 61.58853 341 CYS A O 1
ATOM 1407 N N . ILE A 1 247 ? 93.56264 17.47549 23.69412 1.000 63.00401 342 ILE A N 1
ATOM 1408 C CA . ILE A 1 247 ? 93.58310 18.37376 22.54468 1.000 62.63423 342 ILE A CA 1
ATOM 1409 C C . ILE A 1 247 ? 94.88426 19.17474 22.50233 1.000 63.26175 342 ILE A C 1
ATOM 1410 O O . ILE A 1 247 ? 95.49843 19.31493 21.43515 1.000 60.79304 342 ILE A O 1
ATOM 1415 N N . THR A 1 248 ? 95.33116 19.70667 23.65732 1.000 59.53274 343 THR A N 1
ATOM 1416 C CA . THR A 1 248 ? 96.61096 20.41830 23.69701 1.000 59.30294 343 THR A CA 1
ATOM 1417 C C . THR A 1 248 ? 97.76436 19.48578 23.35781 1.000 58.43342 343 THR A C 1
ATOM 1418 O O . THR A 1 248 ? 98.65863 19.84388 22.58288 1.000 58.70306 343 THR A O 1
ATOM 1422 N N . ALA A 1 249 ? 97.76903 18.28210 23.93726 1.000 59.07020 344 ALA A N 1
ATOM 1423 C CA . ALA A 1 249 ? 98.84567 17.34056 23.64079 1.000 59.54937 344 ALA A CA 1
ATOM 1424 C C . ALA A 1 249 ? 98.92793 17.05759 22.14397 1.000 61.47547 344 ALA A C 1
ATOM 1425 O O . ALA A 1 249 ? 100.00703 17.14495 21.54412 1.000 60.98896 344 ALA A O 1
ATOM 1427 N N . GLY A 1 250 ? 97.79332 16.75897 21.51381 1.000 59.85457 345 GLY A N 1
ATOM 1428 C CA . GLY A 1 250 ? 97.82789 16.40144 20.10760 1.000 63.51072 345 GLY A CA 1
ATOM 1429 C C . GLY A 1 250 ? 98.28061 17.55567 19.24477 1.000 64.69302 345 GLY A C 1
ATOM 1430 O O . GLY A 1 250 ? 99.09850 17.38249 18.33421 1.000 63.50165 345 GLY A O 1
ATOM 1431 N N . ASP A 1 251 ? 97.75610 18.75074 19.52551 1.000 65.24744 346 ASP A N 1
ATOM 1432 C CA . ASP A 1 251 ? 98.23294 19.96638 18.87632 1.000 62.84593 346 ASP A CA 1
ATOM 1433 C C . ASP A 1 251 ? 99.74753 20.03443 18.88366 1.000 63.66305 346 ASP A C 1
ATOM 1434 O O . ASP A 1 251 ? 100.37554 20.30823 17.85289 1.000 65.46439 346 ASP A O 1
ATOM 1439 N N . PHE A 1 252 ? 100.34601 19.81386 20.05818 1.000 60.35416 347 PHE A N 1
ATOM 1440 C CA . PHE A 1 252 ? 101.79689 19.84175 20.17405 1.000 59.55165 347 PHE A CA 1
ATOM 1441 C C . PHE A 1 252 ? 102.41736 18.77155 19.28761 1.000 61.70850 347 PHE A C 1
ATOM 1442 O O . PHE A 1 252 ? 103.37719 19.02817 18.54780 1.000 62.94380 347 PHE A O 1
ATOM 1450 N N . GLN A 1 253 ? 101.85813 17.56244 19.33791 1.000 63.46556 348 GLN A N 1
ATOM 1451 C CA . GLN A 1 253 ? 102.30620 16.49151 18.45767 1.000 63.39331 348 GLN A CA 1
ATOM 1452 C C . GLN A 1 253 ? 102.18833 16.88396 16.99038 1.000 63.87866 348 GLN A C 1
ATOM 1453 O O . GLN A 1 253 ? 103.09959 16.60579 16.19879 1.000 65.04080 348 GLN A O 1
ATOM 1459 N N . ASN A 1 254 ? 101.10375 17.57179 16.60993 1.000 67.01538 349 ASN A N 1
ATOM 1460 C CA . ASN A 1 254 ? 100.97470 18.02697 15.21950 1.000 68.15354 349 ASN A CA 1
ATOM 1461 C C . ASN A 1 254 ? 102.10799 18.97383 14.85288 1.000 67.19422 349 ASN A C 1
ATOM 1462 O O . ASN A 1 254 ? 102.72858 18.83914 13.79328 1.000 69.46251 349 ASN A O 1
ATOM 1467 N N . LYS A 1 255 ? 102.41632 19.92590 15.73400 1.000 66.08600 350 LYS A N 1
ATOM 1468 C CA . LYS A 1 255 ? 103.45853 20.88847 15.40280 1.000 65.16895 350 LYS A CA 1
ATOM 1469 C C . LYS A 1 255 ? 104.86390 20.33762 15.58870 1.000 64.06356 350 LYS A C 1
ATOM 1470 O O . LYS A 1 255 ? 105.82342 21.02138 15.21469 1.000 63.52391 350 LYS A O 1
ATOM 1476 N N . HIS A 1 256 ? 105.00746 19.12342 16.12991 1.000 64.86354 351 HIS A N 1
ATOM 1477 C CA . HIS A 1 256 ? 106.29539 18.44161 16.25440 1.000 64.38500 351 HIS A CA 1
ATOM 1478 C C . HIS A 1 256 ? 106.22564 17.05446 15.61219 1.000 65.61070 351 HIS A C 1
ATOM 1479 O O . HIS A 1 256 ? 106.37010 16.02676 16.29054 1.000 63.13250 351 HIS A O 1
ATOM 1486 N N . PRO A 1 257 ? 106.02423 16.98803 14.30047 1.000 71.24542 352 PRO A N 1
ATOM 1487 C CA . PRO A 1 257 ? 105.82910 15.68090 13.66104 1.000 70.34561 352 PRO A CA 1
ATOM 1488 C C . PRO A 1 257 ? 107.12127 14.87877 13.60432 1.000 70.60508 352 PRO A C 1
ATOM 1489 O O . PRO A 1 257 ? 108.22937 15.41717 13.57282 1.000 69.70955 352 PRO A O 1
ATOM 1493 N N . ASN A 1 258 ? 106.96688 13.56718 13.59052 1.000 72.07528 353 ASN A N 1
ATOM 1494 C CA . ASN A 1 258 ? 108.09774 12.66046 13.54110 1.000 75.13758 353 ASN A CA 1
ATOM 1495 C C . ASN A 1 258 ? 108.24283 12.13811 12.11292 1.000 89.01872 353 ASN A C 1
ATOM 1496 O O . ASN A 1 258 ? 107.24770 11.94375 11.40248 1.000 88.51478 353 ASN A O 1
ATOM 1501 N N . MET A 1 259 ? 109.48084 11.94222 11.67971 1.000 93.79804 354 MET A N 1
ATOM 1502 C CA . MET A 1 259 ? 109.78278 11.79819 10.26692 1.000 94.95957 354 MET A CA 1
ATOM 1503 C C . MET A 1 259 ? 109.88542 10.31732 9.92099 1.000 100.20317 354 MET A C 1
ATOM 1504 O O . MET A 1 259 ? 110.68192 9.59480 10.53105 1.000 102.65927 354 MET A O 1
ATOM 1509 N N . CYS A 1 260 ? 109.06017 9.86429 8.96696 1.000 99.02890 355 CYS A N 1
ATOM 1510 C CA . CYS A 1 260 ? 109.13859 8.49444 8.46379 1.000 100.92996 355 CYS A CA 1
ATOM 1511 C C . CYS A 1 260 ? 108.58590 8.37661 7.04781 1.000 101.71920 355 CYS A C 1
ATOM 1512 O O . CYS A 1 260 ? 107.78081 9.19141 6.58971 1.000 99.01440 355 CYS A O 1
ATOM 1515 N N . ARG A 1 261 ? 108.99191 7.29966 6.38439 1.000 108.05926 356 ARG A N 1
ATOM 1516 C CA . ARG A 1 261 ? 108.72372 7.14281 4.96159 1.000 105.41393 356 ARG A CA 1
ATOM 1517 C C . ARG A 1 261 ? 107.28658 6.68353 4.68719 1.000 107.65167 356 ARG A C 1
ATOM 1518 O O . ARG A 1 261 ? 106.58890 7.30040 3.87555 1.000 109.90644 356 ARG A O 1
ATOM 1526 N N . LEU A 1 262 ? 106.81396 5.61341 5.34918 1.000 107.30437 357 LEU A N 1
ATOM 1527 C CA . LEU A 1 262 ? 105.47424 5.07290 5.06871 1.000 109.94198 357 LEU A CA 1
ATOM 1528 C C . LEU A 1 262 ? 104.34552 5.95796 5.61232 1.000 107.55410 357 LEU A C 1
ATOM 1529 O O . LEU A 1 262 ? 103.56731 5.53484 6.47227 1.000 106.03499 357 LEU A O 1
ATOM 1534 N N . SER A 1 263 ? 104.24154 7.18559 5.11385 1.000 107.43524 358 SER A N 1
ATOM 1535 C CA . SER A 1 263 ? 103.12995 8.09087 5.39681 1.000 108.63777 358 SER A CA 1
ATOM 1536 C C . SER A 1 263 ? 103.01146 9.11655 4.27665 1.000 111.48572 358 SER A C 1
ATOM 1537 O O . SER A 1 263 ? 104.01081 9.75620 3.92201 1.000 109.69067 358 SER A O 1
ATOM 1540 N N . PRO A 1 264 ? 101.80488 9.33108 3.71598 1.000 115.42405 359 PRO A N 1
ATOM 1541 C CA . PRO A 1 264 ? 101.67584 10.20074 2.53225 1.000 116.57134 359 PRO A CA 1
ATOM 1542 C C . PRO A 1 264 ? 102.03647 11.67022 2.77051 1.000 119.81483 359 PRO A C 1
ATOM 1543 O O . PRO A 1 264 ? 101.45035 12.55421 2.13974 1.000 123.14519 359 PRO A O 1
ATOM 1547 N N . ASP A 1 265 ? 103.00003 11.96063 3.64751 1.000 122.26642 360 ASP A N 1
ATOM 1548 C CA . ASP A 1 265 ? 103.44958 13.33848 3.83252 1.000 121.35218 360 ASP A CA 1
ATOM 1549 C C . ASP A 1 265 ? 104.94118 13.49701 4.09237 1.000 118.99373 360 ASP A C 1
ATOM 1550 O O . ASP A 1 265 ? 105.43453 14.62746 4.01271 1.000 121.75702 360 ASP A O 1
ATOM 1552 N N . GLY A 1 266 ? 105.68225 12.43463 4.38459 1.000 107.46318 361 GLY A N 1
ATOM 1553 C CA . GLY A 1 266 ? 107.03465 12.54169 4.88051 1.000 99.36223 361 GLY A CA 1
ATOM 1554 C C . GLY A 1 266 ? 107.13615 12.42669 6.38945 1.000 107.01353 361 GLY A C 1
ATOM 1555 O O . GLY A 1 266 ? 108.25150 12.35024 6.92397 1.000 104.44630 361 GLY A O 1
ATOM 1556 N N . HIS A 1 267 ? 106.00444 12.40467 7.08827 1.000 100.32208 362 HIS A N 1
ATOM 1557 C CA . HIS A 1 267 ? 105.98138 12.32267 8.53769 1.000 96.77624 362 HIS A CA 1
ATOM 1558 C C . HIS A 1 267 ? 104.81204 11.44974 8.96772 1.000 95.54249 362 HIS A C 1
ATOM 1559 O O . HIS A 1 267 ? 103.73292 11.50674 8.36936 1.000 95.92728 362 HIS A O 1
ATOM 1566 N N . PHE A 1 268 ? 105.03431 10.65857 10.01644 1.000 92.55392 363 PHE A N 1
ATOM 1567 C CA . PHE A 1 268 ? 103.99711 9.85091 10.63698 1.000 86.59025 363 PHE A CA 1
ATOM 1568 C C . PHE A 1 268 ? 104.13817 10.01112 12.14339 1.000 82.01278 363 PHE A C 1
ATOM 1569 O O . PHE A 1 268 ? 105.20296 9.73052 12.70539 1.000 80.06540 363 PHE A O 1
ATOM 1577 N N . GLY A 1 269 ? 103.08720 10.46123 12.79499 1.000 80.52081 364 GLY A N 1
ATOM 1578 C CA . GLY A 1 269 ? 103.17636 10.57754 14.23883 1.000 76.48142 364 GLY A CA 1
ATOM 1579 C C . GLY A 1 269 ? 104.03247 11.73100 14.76637 1.000 74.56949 364 GLY A C 1
ATOM 1580 O O . GLY A 1 269 ? 104.43646 12.65839 14.05132 1.000 73.42870 364 GLY A O 1
ATOM 1581 N N . SER A 1 270 ? 104.28144 11.65497 16.08008 1.000 72.91383 365 SER A N 1
ATOM 1582 C CA . SER A 1 270 ? 105.05753 12.64199 16.82357 1.000 66.16172 365 SER A CA 1
ATOM 1583 C C . SER A 1 270 ? 105.77503 11.96704 17.97462 1.000 63.83398 365 SER A C 1
ATOM 1584 O O . SER A 1 270 ? 105.27009 11.00948 18.57091 1.000 67.27630 365 SER A O 1
ATOM 1587 N N . LYS A 1 271 ? 106.95208 12.48784 18.29619 1.000 61.86408 366 LYS A N 1
ATOM 1588 C CA . LYS A 1 271 ? 107.69996 12.03281 19.45786 1.000 59.51815 366 LYS A CA 1
ATOM 1589 C C . LYS A 1 271 ? 107.58363 13.00998 20.63279 1.000 57.89136 366 LYS A C 1
ATOM 1590 O O . LYS A 1 271 ? 108.35636 12.91125 21.59200 1.000 58.19704 366 LYS A O 1
ATOM 1596 N N . PHE A 1 272 ? 106.62178 13.94195 20.57766 1.000 58.28552 367 PHE A N 1
ATOM 1597 C CA . PHE A 1 272 ? 106.43282 14.97675 21.59747 1.000 55.98123 367 PHE A CA 1
ATOM 1598 C C . PHE A 1 272 ? 105.59695 14.42346 22.74967 1.000 54.8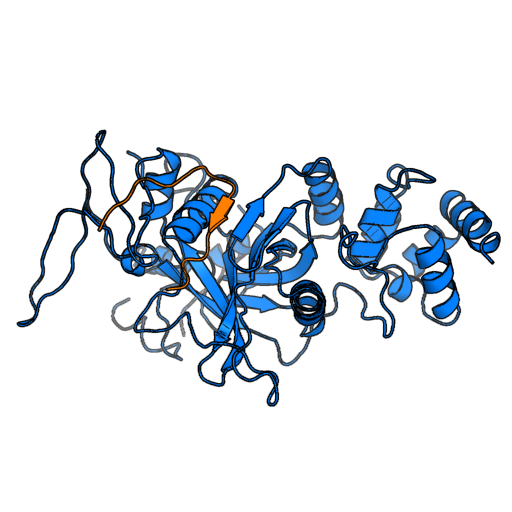1899 367 PHE A C 1
ATOM 1599 O O . PHE A 1 272 ? 104.43271 14.05039 22.55907 1.000 59.46033 367 PHE A O 1
ATOM 1607 N N . VAL A 1 273 ? 106.16933 14.37493 23.93843 1.000 53.14900 368 VAL A N 1
ATOM 1608 C CA . VAL A 1 273 ? 105.52351 13.70796 25.06042 1.000 54.51110 368 VAL A CA 1
ATOM 1609 C C . VAL A 1 273 ? 104.90778 14.73152 26.00625 1.000 54.61675 368 VAL A C 1
ATOM 1610 O O . VAL A 1 273 ? 105.25605 15.92705 26.01502 1.000 52.46432 368 VAL A O 1
ATOM 1614 N N . THR A 1 274 ? 103.96579 14.24739 26.81668 1.000 51.41293 369 THR A N 1
ATOM 1615 C CA . THR A 1 274 ? 103.29606 15.03892 27.84095 1.000 49.43132 369 THR A CA 1
ATOM 1616 C C . THR A 1 274 ? 103.62196 14.45169 29.20707 1.000 50.53702 369 THR A C 1
ATOM 1617 O O . THR A 1 274 ? 103.28054 13.29373 29.47948 1.000 53.60124 369 THR A O 1
ATOM 1621 N N . ALA A 1 275 ? 104.27149 15.23843 30.06060 1.000 47.45482 370 ALA A N 1
ATOM 1622 C CA . ALA A 1 275 ? 104.54539 14.84675 31.43948 1.000 47.43477 370 ALA A CA 1
ATOM 1623 C C . ALA A 1 275 ? 103.53057 15.51379 32.36202 1.000 45.32299 370 ALA A C 1
ATOM 1624 O O . ALA A 1 275 ? 103.13600 16.65694 32.12949 1.000 49.11487 370 ALA A O 1
ATOM 1626 N N . VAL A 1 276 ? 103.09534 14.80690 33.39963 1.000 44.25472 371 VAL A N 1
ATOM 1627 C CA . VAL A 1 276 ? 102.10613 15.34245 34.33649 1.000 46.70159 371 VAL A CA 1
ATOM 1628 C C . VAL A 1 276 ? 102.60326 15.17179 35.77391 1.000 47.15993 371 VAL A C 1
ATOM 1629 O O . VAL A 1 276 ? 102.76000 14.03650 36.24859 1.000 46.22257 371 VAL A O 1
ATOM 1633 N N . ALA A 1 277 ? 102.80588 16.28873 36.48019 1.000 43.01474 372 ALA A N 1
ATOM 1634 C CA . ALA A 1 277 ? 103.14228 16.25766 37.90937 1.000 44.63337 372 ALA A CA 1
ATOM 1635 C C . ALA A 1 277 ? 101.87246 16.39829 38.75460 1.000 42.55779 372 ALA A C 1
ATOM 1636 O O . ALA A 1 277 ? 101.30328 17.48526 38.85658 1.000 44.07291 372 ALA A O 1
ATOM 1638 N N . THR A 1 278 ? 101.43233 15.30525 39.36674 1.000 43.01920 373 THR A N 1
ATOM 1639 C CA . THR A 1 278 ? 100.26761 15.30782 40.24043 1.000 43.97268 373 THR A CA 1
ATOM 1640 C C . THR A 1 278 ? 100.54325 14.42140 41.43939 1.000 45.55316 373 THR A C 1
ATOM 1641 O O . THR A 1 278 ? 101.59253 13.77948 41.53662 1.000 44.34395 373 THR A O 1
ATOM 1645 N N . GLY A 1 279 ? 99.57082 14.38145 42.34774 1.000 47.01276 374 GLY A N 1
ATOM 1646 C CA . GLY A 1 279 ? 99.64150 13.45316 43.45068 1.000 48.19820 374 GLY A CA 1
ATOM 1647 C C . GLY A 1 279 ? 99.42102 12.03363 42.95935 1.000 51.08643 374 GLY A C 1
ATOM 1648 O O . GLY A 1 279 ? 98.55715 11.76738 42.12118 1.000 48.99388 374 GLY A O 1
ATOM 1649 N N . GLY A 1 280 ? 100.23918 11.12019 43.47227 1.000 49.64780 375 GLY A N 1
ATOM 1650 C CA . GLY A 1 280 ? 100.03316 9.70927 43.26892 1.000 50.76584 375 GLY A CA 1
ATOM 1651 C C . GLY A 1 280 ? 99.29665 9.07200 44.42854 1.000 50.79212 375 GLY A C 1
ATOM 1652 O O . GLY A 1 280 ? 98.82721 9.74684 45.35120 1.000 51.43395 375 GLY A O 1
ATOM 1653 N N . PRO A 1 281 ? 99.18598 7.74318 44.39991 1.000 54.01406 376 PRO A N 1
ATOM 1654 C CA . PRO A 1 281 ? 98.40872 7.03427 45.44120 1.000 51.87406 376 PRO A CA 1
ATOM 1655 C C . PRO A 1 281 ? 98.94172 7.20579 46.86062 1.000 50.78238 376 PRO A C 1
ATOM 1656 O O . PRO A 1 281 ? 98.17544 7.04396 47.82185 1.000 50.33082 376 PRO A O 1
ATOM 1660 N N . ASP A 1 282 ? 100.21880 7.52082 47.03636 1.000 49.69156 377 ASP A N 1
ATOM 1661 C CA . ASP A 1 282 ? 100.73351 7.80489 48.36603 1.000 49.56871 377 ASP A CA 1
ATOM 1662 C C . ASP A 1 282 ? 100.56304 9.26835 48.75299 1.000 49.98890 377 ASP A C 1
ATOM 1663 O O . ASP A 1 282 ? 101.07208 9.68511 49.79671 1.000 48.72340 377 ASP A O 1
ATOM 1668 N N . ASN A 1 283 ? 99.87399 10.05772 47.93126 1.000 52.21308 378 ASN A N 1
ATOM 1669 C CA . ASN A 1 283 ? 99.73978 11.50009 48.13423 1.000 52.21432 378 ASN A CA 1
ATOM 1670 C C . ASN A 1 283 ? 101.09014 12.21379 48.17483 1.000 47.88401 378 ASN A C 1
ATOM 1671 O O . ASN A 1 283 ? 101.19929 13.29541 48.73913 1.000 45.68638 378 ASN A O 1
ATOM 1676 N N . GLN A 1 284 ? 102.13683 11.60571 47.62912 1.000 47.97207 379 GLN A N 1
ATOM 1677 C CA . GLN A 1 284 ? 103.33598 12.33749 47.25680 1.000 47.13573 379 GLN A CA 1
ATOM 1678 C C . GLN A 1 284 ? 103.24975 12.72165 45.77566 1.000 48.11451 379 GLN A C 1
ATOM 1679 O O . GLN A 1 284 ? 102.36520 12.27504 45.03491 1.000 48.35091 379 GLN A O 1
ATOM 1685 N N . VAL A 1 285 ? 104.18115 13.55350 45.33716 1.000 47.88823 380 VAL A N 1
ATOM 1686 C CA . VAL A 1 285 ? 104.24107 13.93404 43.92836 1.000 46.65635 380 VAL A CA 1
ATOM 1687 C C . VAL A 1 285 ? 104.86340 12.79786 43.13381 1.000 48.35872 380 VAL A C 1
ATOM 1688 O O . VAL A 1 285 ? 105.90237 12.25457 43.52894 1.000 50.42440 380 VAL A O 1
ATOM 1692 N N . HIS A 1 286 ? 104.22629 12.43004 42.01612 1.000 49.30056 381 HIS A N 1
ATOM 1693 C CA . HIS A 1 286 ? 104.80280 11.51632 41.03549 1.000 47.13602 381 HIS A CA 1
ATOM 1694 C C . HIS A 1 286 ? 104.71177 12.13563 39.63897 1.000 48.34641 381 HIS A C 1
ATOM 1695 O O . HIS A 1 286 ? 104.03115 13.14466 39.42379 1.000 46.63060 381 HIS A O 1
ATOM 1702 N N . PHE A 1 287 ? 105.49712 11.58700 38.71207 1.000 50.30404 382 PHE A N 1
ATOM 1703 C CA . PHE A 1 287 ? 105.58687 12.07257 37.33772 1.000 47.60237 382 PHE A CA 1
ATOM 1704 C C . PHE A 1 287 ? 105.03862 11.01473 36.39919 1.000 48.93462 382 PHE A C 1
ATOM 1705 O O . PHE A 1 287 ? 105.47563 9.86845 36.44649 1.000 51.84698 382 PHE A O 1
ATOM 1713 N N . GLU A 1 288 ? 104.08074 11.37732 35.55977 1.000 48.45037 383 GLU A N 1
ATOM 1714 C CA . GLU A 1 288 ? 103.55473 10.40382 34.62707 1.000 51.57301 383 GLU A CA 1
ATOM 1715 C C . GLU A 1 288 ? 103.68239 10.92601 33.19829 1.000 53.42915 383 GLU A C 1
ATOM 1716 O O . GLU A 1 288 ? 103.72861 12.13053 32.93929 1.000 52.40076 383 GLU A O 1
ATOM 1722 N N . GLY A 1 289 ? 103.77214 9.98417 32.26906 1.000 58.94634 384 GLY A N 1
ATOM 1723 C CA . GLY A 1 289 ? 104.07275 10.29101 30.89030 1.000 56.52223 384 GLY A CA 1
ATOM 1724 C C . GLY A 1 289 ? 102.99034 9.82814 29.94127 1.000 56.91179 384 GLY A C 1
ATOM 1725 O O . GLY A 1 289 ? 102.48000 8.71641 30.05506 1.000 56.98825 384 GLY A O 1
ATOM 1726 N N . TYR A 1 290 ? 102.61990 10.68937 29.00040 1.000 57.29070 385 TYR A N 1
ATOM 1727 C CA . TYR A 1 290 ? 101.58984 10.36259 28.03836 1.000 57.23791 385 TYR A CA 1
ATOM 1728 C C . TYR A 1 290 ? 101.96666 10.97012 26.70353 1.000 57.63859 385 TYR A C 1
ATOM 1729 O O . TYR A 1 290 ? 102.67306 11.97937 26.63474 1.000 58.45652 385 TYR A O 1
ATOM 1738 N N . GLN A 1 291 ? 101.52686 10.30411 25.65352 1.000 56.35769 386 GLN A N 1
ATOM 1739 C CA . GLN A 1 291 ? 101.31170 10.88601 24.35327 1.000 60.48669 386 GLN A CA 1
ATOM 1740 C C . GLN A 1 291 ? 99.84952 10.66406 24.01150 1.000 65.14513 386 GLN A C 1
ATOM 1741 O O . GLN A 1 291 ? 99.12108 9.95935 24.72363 1.000 67.05889 386 GLN A O 1
ATOM 1747 N N . VAL A 1 292 ? 99.41365 11.26775 22.92409 1.000 61.90606 387 VAL A N 1
ATOM 1748 C CA . VAL A 1 292 ? 98.02698 11.12319 22.53153 1.000 67.25811 387 VAL A CA 1
ATOM 1749 C C . VAL A 1 292 ? 98.02274 10.37420 21.20717 1.000 69.95467 387 VAL A C 1
ATOM 1750 O O . VAL A 1 292 ? 98.98200 10.45037 20.43166 1.000 70.14138 387 VAL A O 1
ATOM 1754 N N . SER A 1 293 ? 96.96459 9.60840 20.96326 1.000 75.28883 388 SER A N 1
ATOM 1755 C CA . SER A 1 293 ? 96.96100 8.73586 19.79170 1.000 76.90871 388 SER A CA 1
ATOM 1756 C C . SER A 1 293 ? 97.07148 9.53750 18.49690 1.000 77.38919 388 SER A C 1
ATOM 1757 O O . SER A 1 293 ? 96.68914 10.71178 18.41838 1.000 73.93429 388 SER A O 1
ATOM 1760 N N . ASN A 1 294 ? 97.63744 8.87903 17.48328 1.000 80.09952 389 ASN A N 1
ATOM 1761 C CA . ASN A 1 294 ? 97.72177 9.40700 16.12678 1.000 79.51125 389 ASN A CA 1
ATOM 1762 C C . ASN A 1 294 ? 96.36357 9.59066 15.48477 1.000 82.81421 389 ASN A C 1
ATOM 1763 O O . ASN A 1 294 ? 96.23432 10.39397 14.56617 1.000 84.22655 389 ASN A O 1
ATOM 1768 N N . GLN A 1 295 ? 95.34878 8.86238 15.91710 1.000 84.38081 390 GLN A N 1
ATOM 1769 C CA . GLN A 1 295 ? 94.00754 9.27890 15.54749 1.000 86.96311 390 GLN A CA 1
ATOM 1770 C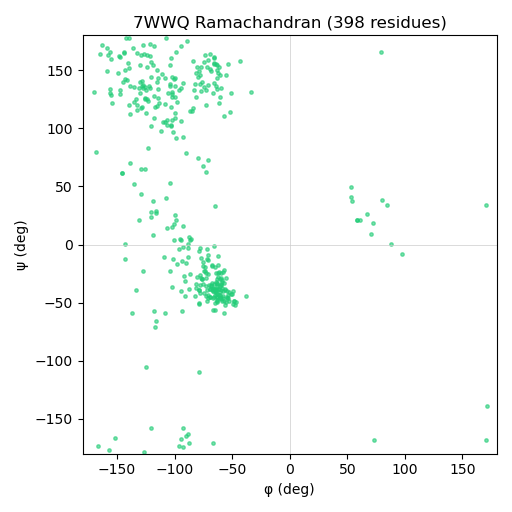 C . GLN A 1 295 ? 93.69616 10.61348 16.18496 1.000 84.11495 390 GLN A C 1
ATOM 1771 O O . GLN A 1 295 ? 93.39586 11.58160 15.48663 1.000 85.08523 390 GLN A O 1
ATOM 1777 N N . CYS A 1 296 ? 93.81414 10.68752 17.51776 1.000 80.71789 391 CYS A N 1
ATOM 1778 C CA . CYS A 1 296 ? 93.54602 11.92505 18.24803 1.000 78.70620 391 CYS A CA 1
ATOM 1779 C C . CYS A 1 296 ? 94.27506 13.10240 17.63114 1.000 77.73103 391 CYS A C 1
ATOM 1780 O O . CYS A 1 296 ? 93.71737 14.19931 17.53480 1.000 80.13891 391 CYS A O 1
ATOM 1783 N N . MET A 1 297 ? 95.51762 12.88847 17.19366 1.000 75.78681 392 MET A N 1
ATOM 1784 C CA . MET A 1 297 ? 96.22861 13.91600 16.44732 1.000 77.49485 392 MET A CA 1
ATOM 1785 C C . MET A 1 297 ? 95.36144 14.47570 15.33748 1.000 81.14907 392 MET A C 1
ATOM 1786 O O . MET A 1 297 ? 95.21576 15.69570 15.19993 1.000 81.29747 392 MET A O 1
ATOM 1791 N N . ALA A 1 298 ? 94.75000 13.58700 14.55381 1.000 82.63798 393 ALA A N 1
ATOM 1792 C CA . ALA A 1 298 ? 93.99639 14.02115 13.38528 1.000 86.44967 393 ALA A CA 1
ATOM 1793 C C . ALA A 1 298 ? 92.77004 14.83686 13.78086 1.000 87.63702 393 ALA A C 1
ATOM 1794 O O . ALA A 1 298 ? 92.50326 15.89420 13.19142 1.000 87.59655 393 ALA A O 1
ATOM 1796 N N . LEU A 1 299 ? 92.00419 14.37309 14.77739 1.000 86.70306 394 LEU A N 1
ATOM 1797 C CA . LEU A 1 299 ? 90.76801 15.09352 15.07605 1.000 89.20518 394 LEU A CA 1
ATOM 1798 C C . LEU A 1 299 ? 91.02869 16.51511 15.56873 1.000 89.15776 394 LEU A C 1
ATOM 1799 O O . LEU A 1 299 ? 90.22895 17.42250 15.29034 1.000 89.63127 394 LEU A O 1
ATOM 1804 N N . VAL A 1 300 ? 92.14035 16.74717 16.26846 1.000 84.55222 395 VAL A N 1
ATOM 1805 C CA . VAL A 1 300 ? 92.38956 18.12268 16.66975 1.000 83.76040 395 VAL A CA 1
ATOM 1806 C C . VAL A 1 300 ? 93.00617 18.90835 15.51670 1.000 83.25415 395 VAL A C 1
ATOM 1807 O O . VAL A 1 300 ? 92.72113 20.10090 15.36826 1.000 82.96306 395 VAL A O 1
ATOM 1811 N N . ARG A 1 301 ? 93.83626 18.26726 14.67918 1.000 81.54650 396 ARG A N 1
ATOM 1812 C CA . ARG A 1 301 ? 94.45354 18.97262 13.55489 1.000 83.61092 396 ARG A CA 1
ATOM 1813 C C . ARG A 1 301 ? 93.40118 19.61351 12.65547 1.000 88.84830 396 ARG A C 1
ATOM 1814 O O . ARG A 1 301 ? 93.58628 20.73798 12.17430 1.000 86.84660 396 ARG A O 1
ATOM 1822 N N . ASP A 1 302 ? 92.28286 18.92486 12.42617 1.000 87.82652 397 ASP A N 1
ATOM 1823 C CA . ASP A 1 302 ? 91.16546 19.50919 11.69888 1.000 90.83101 397 ASP A CA 1
ATOM 1824 C C . ASP A 1 302 ? 90.07277 20.02815 12.63200 1.000 92.68573 397 ASP A C 1
ATOM 1825 O O . ASP A 1 302 ? 88.92035 20.17263 12.20419 1.000 93.51929 397 ASP A O 1
ATOM 1830 N N . GLU A 1 303 ? 90.41757 20.28964 13.90077 1.000 93.67121 398 GLU A N 1
ATOM 1831 C CA . GLU A 1 303 ? 89.54032 20.94943 14.87796 1.000 91.22869 398 GLU A CA 1
ATOM 1832 C C . GLU A 1 303 ? 88.17357 20.27649 14.99678 1.000 93.98426 398 GLU A C 1
ATOM 1833 O O . GLU A 1 303 ? 87.14305 20.94370 15.11237 1.000 92.62642 398 GLU A O 1
ATOM 1839 N N . CYS A 1 304 ? 88.15772 18.94443 14.98296 1.000 96.33817 399 CYS A N 1
ATOM 1840 C CA . CYS A 1 304 ? 86.90694 18.20005 15.09217 1.000 98.96439 399 CYS A CA 1
ATOM 1841 C C . CYS A 1 304 ? 86.59995 17.75724 16.51542 1.000 98.68785 399 CYS A C 1
ATOM 1842 O O . CYS A 1 304 ? 85.52445 17.19391 16.75188 1.000 101.14484 399 CYS A O 1
ATOM 1845 N N . LEU A 1 305 ? 87.50215 18.01740 17.46010 1.000 93.89357 400 LEU A N 1
ATOM 1846 C CA . LEU A 1 305 ? 87.42048 17.50834 18.82355 1.000 88.17854 400 LEU A CA 1
ATOM 1847 C C . LEU A 1 305 ? 87.31315 18.66810 19.80717 1.000 83.61077 400 LEU A C 1
ATOM 1848 O O . LEU A 1 305 ? 88.12809 19.59795 19.77261 1.000 79.59171 400 LEU A O 1
ATOM 1853 N N . LEU A 1 306 ? 86.30642 18.60920 20.67775 1.000 81.37811 401 LEU A N 1
ATOM 1854 C CA . LEU A 1 306 ? 86.04660 19.59394 21.71583 1.000 82.00155 401 LEU A CA 1
ATOM 1855 C C . LEU A 1 306 ? 86.12698 18.96053 23.10195 1.000 82.50893 401 LEU A C 1
ATOM 1856 O O . LEU A 1 306 ? 85.90938 17.75430 23.25062 1.000 82.89064 401 LEU A O 1
ATOM 1861 N N . PRO A 1 307 ? 86.43860 19.74279 24.13630 1.000 82.07850 402 PRO A N 1
ATOM 1862 C CA . PRO A 1 307 ? 86.36947 19.20553 25.49556 1.000 83.52001 402 PRO A CA 1
ATOM 1863 C C . PRO A 1 307 ? 84.97002 19.37189 26.04611 1.000 88.18818 402 PRO A C 1
ATOM 1864 O O . PRO A 1 307 ? 84.05682 19.75109 25.30799 1.000 91.08349 402 PRO A O 1
ATOM 1868 N N . CYS A 1 308 ? 84.79060 19.10772 27.33401 1.000 90.39822 403 CYS A N 1
ATOM 1869 C CA . CYS A 1 308 ? 83.48396 19.19353 27.96114 1.000 95.69706 403 CYS A CA 1
ATOM 1870 C C . CYS A 1 308 ? 83.57558 20.05704 29.20825 1.000 100.43111 403 CYS A C 1
ATOM 1871 O O . CYS A 1 308 ? 84.55573 19.98858 29.95664 1.000 97.02771 403 CYS A O 1
ATOM 1874 N N . LYS A 1 309 ? 82.53849 20.86748 29.42053 1.000 102.04153 404 LYS A N 1
ATOM 1875 C CA . LYS A 1 309 ? 82.56600 21.87744 30.47266 1.000 103.77516 404 LYS A CA 1
ATOM 1876 C C . LYS A 1 309 ? 82.46741 21.25701 31.86289 1.000 102.66516 404 LYS A C 1
ATOM 1877 O O . LYS A 1 309 ? 83.15148 21.69843 32.79516 1.000 100.11763 404 LYS A O 1
ATOM 1883 N N . ASP A 1 310 ? 81.63718 20.22682 32.02043 1.000 102.35780 405 ASP A N 1
ATOM 1884 C CA . ASP A 1 310 ? 81.35133 19.67405 33.33913 1.000 101.12394 405 ASP A CA 1
ATOM 1885 C C . ASP A 1 310 ? 82.34820 18.60733 33.76915 1.000 95.18293 405 ASP A C 1
ATOM 1886 O O . ASP A 1 310 ? 82.69522 18.53241 34.95416 1.000 92.46442 405 ASP A O 1
ATOM 1891 N N . ALA A 1 311 ? 82.79014 17.75975 32.83914 1.000 94.82846 406 ALA A N 1
ATOM 1892 C CA . ALA A 1 311 ? 83.51865 16.55216 33.17958 1.000 87.83390 406 ALA A CA 1
ATOM 1893 C C . ALA A 1 311 ? 84.85095 16.50849 32.44412 1.000 82.16032 406 ALA A C 1
ATOM 1894 O O . ALA A 1 311 ? 84.87442 16.59176 31.20948 1.000 82.11122 406 ALA A O 1
ATOM 1896 N N . PRO A 1 312 ? 85.97103 16.34862 33.15732 1.000 78.59047 407 PRO A N 1
ATOM 1897 C CA . PRO A 1 312 ? 87.28113 16.36921 32.48979 1.000 75.25099 407 PRO A CA 1
ATOM 1898 C C . PRO A 1 312 ? 87.59507 15.10555 31.71595 1.000 73.60550 407 PRO A C 1
ATOM 1899 O O . PRO A 1 312 ? 88.48685 15.13603 30.85322 1.000 70.99017 407 PRO A O 1
ATOM 1903 N N . GLU A 1 313 ? 86.90461 14.00350 31.99889 1.000 74.42619 408 GLU A N 1
ATOM 1904 C CA . GLU A 1 313 ? 87.21233 12.71628 31.39361 1.000 76.88406 408 GLU A CA 1
ATOM 1905 C C . GLU A 1 313 ? 86.53528 12.51295 30.03960 1.000 78.04833 408 GLU A C 1
ATOM 1906 O O . GLU A 1 313 ? 86.67024 11.43391 29.45558 1.000 79.90372 408 GLU A O 1
ATOM 1912 N N . LEU A 1 314 ? 85.84491 13.52303 29.50924 1.000 79.54685 409 LEU A N 1
ATOM 1913 C CA . LEU A 1 314 ? 85.01739 13.35223 28.31899 1.000 84.34625 409 LEU A CA 1
ATOM 1914 C C . LEU A 1 314 ? 85.40397 14.36809 27.25293 1.000 84.01107 409 LEU A C 1
ATOM 1915 O O . LEU A 1 314 ? 85.41913 15.57437 27.51825 1.000 82.94914 409 LEU A O 1
ATOM 1920 N N . GLY A 1 315 ? 85.71353 13.87748 26.05231 1.000 82.94644 410 GLY A N 1
ATOM 1921 C CA . GLY A 1 315 ? 85.81582 14.70562 24.86703 1.000 84.59811 410 GLY A CA 1
ATOM 1922 C C . GLY A 1 315 ? 84.47006 14.83378 24.18079 1.000 89.25273 410 GLY A C 1
ATOM 1923 O O . GLY A 1 315 ? 83.42208 14.53956 24.76122 1.000 90.94155 410 GLY A O 1
ATOM 1924 N N . TYR A 1 316 ? 84.50308 15.26818 22.91379 1.000 93.42034 411 TYR A N 1
ATOM 1925 C CA . TYR A 1 316 ? 83.27517 15.45867 22.14045 1.000 95.84944 411 TYR A CA 1
ATOM 1926 C C . TYR A 1 316 ? 83.56384 15.72480 20.66899 1.000 97.10376 411 TYR A C 1
ATOM 1927 O O . TYR A 1 316 ? 84.39312 16.57590 20.34018 1.000 96.38866 411 TYR A O 1
ATOM 1936 N N . ALA A 1 317 ? 82.87939 15.01252 19.77700 1.000 101.84313 412 ALA A N 1
ATOM 1937 C CA . ALA A 1 317 ? 83.05827 15.18230 18.33871 1.000 106.34203 412 ALA A CA 1
ATOM 1938 C C . ALA A 1 317 ? 81.99647 16.12813 17.78755 1.000 113.39029 412 ALA A C 1
ATOM 1939 O O . ALA A 1 317 ? 80.80653 15.97787 18.08558 1.000 116.28073 412 ALA A O 1
ATOM 1941 N N . LYS A 1 318 ? 82.42768 17.08588 16.96734 1.000 117.42722 413 LYS A N 1
ATOM 1942 C CA . LYS A 1 318 ? 81.56881 18.16549 16.50222 1.000 122.16654 413 LYS A CA 1
ATOM 1943 C C . LYS A 1 318 ? 80.92166 17.80640 15.16046 1.000 128.45423 413 LYS A C 1
ATOM 1944 O O . LYS A 1 318 ? 81.06420 16.69030 14.65420 1.000 127.28888 413 LYS A O 1
ATOM 1950 N N . GLU A 1 319 ? 80.20026 18.76461 14.57230 1.000 134.40762 414 GLU A N 1
ATOM 1951 C CA . GLU A 1 319 ? 79.38960 18.53892 13.37004 1.000 140.38235 414 GLU A CA 1
ATOM 1952 C C . GLU A 1 319 ? 79.59758 19.59861 12.28416 1.000 144.93078 414 GLU A C 1
ATOM 1953 O O . GLU A 1 319 ? 79.20841 19.40237 11.12435 1.000 146.33962 414 GLU A O 1
ATOM 1959 N N . VAL A 1 326 ? 80.79642 18.39329 9.07804 1.000 142.66266 421 VAL A N 1
ATOM 1960 C CA . VAL A 1 326 ? 82.13356 17.83830 9.26977 1.000 144.76671 421 VAL A CA 1
ATOM 1961 C C . VAL A 1 326 ? 81.96792 16.42284 9.87363 1.000 146.77649 421 VAL A C 1
ATOM 1962 O O . VAL A 1 326 ? 80.86613 16.09391 10.32851 1.000 147.37248 421 VAL A O 1
ATOM 1966 N N . PRO A 1 327 ? 83.04962 15.57401 9.87907 1.000 146.86228 422 PRO A N 1
ATOM 1967 C CA . PRO A 1 327 ? 82.83879 14.11374 9.78054 1.000 144.25180 422 PRO A CA 1
ATOM 1968 C C . PRO A 1 327 ? 82.14273 13.44407 10.95915 1.000 144.08139 422 PRO A C 1
ATOM 1969 O O . PRO A 1 327 ? 81.63977 14.09913 11.87710 1.000 145.27385 422 PRO A O 1
ATOM 1973 N N . ASP A 1 328 ? 82.13170 12.11034 10.93484 1.000 142.82113 423 ASP A N 1
ATOM 1974 C CA . ASP A 1 328 ? 81.39928 11.29166 11.89788 1.000 144.80472 423 ASP A CA 1
ATOM 1975 C C . ASP A 1 328 ? 82.30987 10.17916 12.40223 1.000 139.09533 423 ASP A C 1
ATOM 1976 O O . ASP A 1 328 ? 82.71706 9.30855 11.62602 1.000 141.01179 423 ASP A O 1
ATOM 1981 N N . VAL A 1 329 ? 82.61614 10.19852 13.70006 1.000 130.91686 424 VAL A N 1
ATOM 1982 C CA . VAL A 1 329 ? 83.47861 9.20837 14.33534 1.000 124.16414 424 VAL A CA 1
ATOM 1983 C C . VAL A 1 329 ? 82.81021 8.73490 15.62314 1.000 118.78466 424 VAL A C 1
ATOM 1984 O O . VAL A 1 329 ? 81.88128 9.36246 16.13521 1.000 118.27548 424 VAL A O 1
ATOM 1988 N N . PHE A 1 330 ? 83.30116 7.61453 16.14682 1.000 114.34553 425 PHE A N 1
ATOM 1989 C CA . PHE A 1 330 ? 82.89218 7.10513 17.45930 1.000 112.42272 425 PHE A CA 1
ATOM 1990 C C . PHE A 1 330 ? 83.87372 6.01356 17.89337 1.000 109.26620 425 PHE A C 1
ATOM 1991 O O . PHE A 1 330 ? 84.88669 5.76483 17.22785 1.000 108.48463 425 PHE A O 1
ATOM 1999 N N . TYR A 1 331 ? 83.56593 5.35262 19.01271 1.000 109.02055 426 TYR A N 1
ATOM 2000 C CA . TYR A 1 331 ? 84.49060 4.45835 19.70350 1.000 107.96146 426 TYR A CA 1
ATOM 2001 C C . TYR A 1 331 ? 83.84981 3.09774 19.94063 1.000 110.00059 426 TYR A C 1
ATOM 2002 O O . TYR A 1 331 ? 82.64725 2.91014 19.74668 1.000 114.15770 426 TYR A O 1
ATOM 2011 N N . LYS A 1 332 ? 84.66729 2.14862 20.40437 1.000 108.58260 427 LYS A N 1
ATOM 2012 C CA . LYS A 1 332 ? 84.23126 0.77336 20.66727 1.000 111.90312 427 LYS A CA 1
ATOM 2013 C C . LYS A 1 332 ? 84.46142 0.42521 22.13825 1.000 112.82494 427 LYS A C 1
ATOM 2014 O O . LYS A 1 332 ? 85.58883 0.12202 22.54238 1.000 112.69617 427 LYS A O 1
ATOM 2020 N N . ASP A 1 333 ? 83.39575 0.45289 22.93625 1.000 112.55614 428 ASP A N 1
ATOM 2021 C CA . ASP A 1 333 ? 83.45738 0.02415 24.32746 1.000 115.57849 428 ASP A CA 1
ATOM 2022 C C . ASP A 1 333 ? 83.13016 -1.47059 24.40056 1.000 125.27632 428 ASP A C 1
ATOM 2023 O O . ASP A 1 333 ? 83.13269 -2.17899 23.38808 1.000 124.22098 428 ASP A O 1
ATOM 2028 N N . VAL A 1 334 ? 82.83699 -1.95307 25.60397 1.000 128.99182 429 VAL A N 1
ATOM 2029 C CA . VAL A 1 334 ? 82.33332 -3.29734 25.85487 1.000 132.01152 429 VAL A CA 1
ATOM 2030 C C . VAL A 1 334 ? 81.41653 -3.20174 27.06774 1.000 137.94313 429 VAL A C 1
ATOM 2031 O O . VAL A 1 334 ? 81.79597 -2.62625 28.09376 1.000 131.94436 429 VAL A O 1
ATOM 2035 N N . ASP A 1 335 ? 80.20263 -3.73924 26.95254 1.000 149.71111 430 ASP A N 1
ATOM 2036 C CA . ASP A 1 335 ? 79.22666 -3.57765 28.02065 1.000 151.96471 430 ASP A CA 1
ATOM 2037 C C . ASP A 1 335 ? 79.30652 -4.75407 28.99426 1.000 154.99629 430 ASP A C 1
ATOM 2038 O O . ASP A 1 335 ? 80.30413 -5.47900 29.05232 1.000 152.67670 430 ASP A O 1
ATOM 2043 N N . LYS A 1 336 ? 78.22259 -4.97843 29.73165 1.000 148.40247 431 LYS A N 1
ATOM 2044 C CA . LYS A 1 336 ? 78.26667 -5.74471 30.96416 1.000 147.09955 431 LYS A CA 1
ATOM 2045 C C . LYS A 1 336 ? 77.91518 -7.21938 30.78943 1.000 149.02139 431 LYS A C 1
ATOM 2046 O O . LYS A 1 336 ? 77.84303 -7.93251 31.79575 1.000 149.986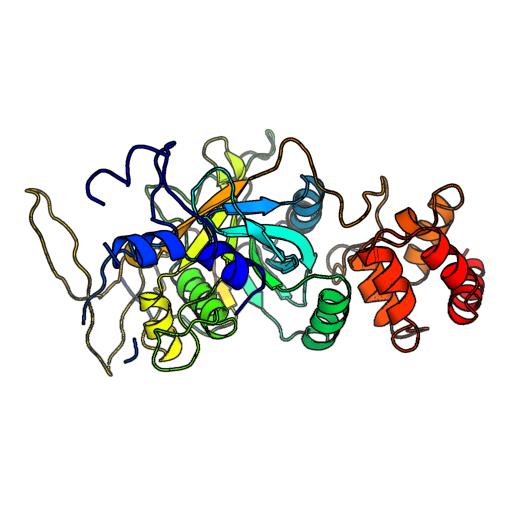25 431 LYS A O 1
ATOM 2052 N N . PHE A 1 337 ? 77.69943 -7.70466 29.55398 1.000 150.20847 432 PHE A N 1
ATOM 2053 C CA . PHE A 1 337 ? 77.94831 -9.11599 29.25345 1.000 147.47457 432 PHE A CA 1
ATOM 2054 C C . PHE A 1 337 ? 78.99529 -9.28760 28.15076 1.000 143.88540 432 PHE A C 1
ATOM 2055 O O . PHE A 1 337 ? 79.00626 -10.31505 27.46418 1.000 144.21852 432 PHE A O 1
ATOM 2063 N N . GLY A 1 338 ? 79.85991 -8.29423 27.95958 1.000 142.72591 433 GLY A N 1
ATOM 2064 C CA . GLY A 1 338 ? 81.17407 -8.51486 27.37773 1.000 137.08255 433 GLY A CA 1
ATOM 2065 C C . GLY A 1 338 ? 81.29741 -8.64437 25.87450 1.000 133.85877 433 GLY A C 1
ATOM 2066 O O . GLY A 1 338 ? 82.12446 -9.42780 25.39796 1.000 132.64928 433 GLY A O 1
ATOM 2067 N N . ASN A 1 339 ? 80.53760 -7.87270 25.10417 1.000 135.16804 434 ASN A N 1
ATOM 2068 C CA . ASN A 1 339 ? 80.63264 -7.93688 23.65348 1.000 137.49266 434 ASN A CA 1
ATOM 2069 C C . ASN A 1 339 ? 81.01117 -6.57951 23.06820 1.000 145.95433 434 ASN A C 1
ATOM 2070 O O . ASN A 1 339 ? 80.88249 -5.53166 23.71086 1.000 140.51122 434 ASN A O 1
ATOM 2075 N N . GLU A 1 340 ? 81.47928 -6.62358 21.82234 1.000 158.60389 435 GLU A N 1
ATOM 2076 C CA . GLU A 1 340 ? 81.89067 -5.42056 21.11030 1.000 154.81037 435 GLU A CA 1
ATOM 2077 C C . GLU A 1 340 ? 80.70459 -4.48424 20.91597 1.000 155.87576 435 GLU A C 1
ATOM 2078 O O . GLU A 1 340 ? 79.57427 -4.92597 20.69053 1.000 161.86435 435 GLU A O 1
ATOM 2084 N N . ILE A 1 341 ? 80.96866 -3.18014 21.00169 1.000 139.56182 436 ILE A N 1
ATOM 2085 C CA . ILE A 1 341 ? 79.93514 -2.15500 20.93478 1.000 132.65833 436 ILE A CA 1
ATOM 2086 C C . ILE A 1 341 ? 80.49092 -0.94207 20.19573 1.000 129.14587 436 ILE A C 1
ATOM 2087 O O . ILE A 1 341 ? 81.69612 -0.81295 19.98235 1.000 127.17246 436 ILE A O 1
ATOM 2092 N N . THR A 1 342 ? 79.58847 -0.04571 19.79920 1.000 129.16967 437 THR A N 1
ATOM 2093 C CA . THR A 1 342 ? 79.94927 1.14167 19.02911 1.000 127.26844 437 THR A CA 1
ATOM 2094 C C . THR A 1 342 ? 78.91091 2.22062 19.28124 1.000 127.92122 437 THR A C 1
ATOM 2095 O O . THR A 1 342 ? 77.72590 2.01299 19.01179 1.000 132.82719 437 THR A O 1
ATOM 2099 N N . GLN A 1 343 ? 79.35208 3.37296 19.77302 1.000 124.07959 438 GLN A N 1
ATOM 2100 C CA . GLN A 1 343 ? 78.43444 4.44853 20.11120 1.000 123.53854 438 GLN A CA 1
ATOM 2101 C C . GLN A 1 343 ? 79.00004 5.80238 19.73937 1.000 120.09424 438 GLN A C 1
ATOM 2102 O O . GLN A 1 343 ? 80.18895 6.05225 19.94153 1.000 115.48860 438 GLN A O 1
ATOM 2108 N N . LEU A 1 344 ? 78.11554 6.67588 19.25085 1.000 122.52978 439 LEU A N 1
ATOM 2109 C CA . LEU A 1 344 ? 78.37588 8.09832 19.05105 1.000 119.78392 439 LEU A CA 1
ATOM 2110 C C . LEU A 1 344 ? 79.31312 8.66654 20.10626 1.000 113.63723 439 LEU A C 1
ATOM 2111 O O . LEU A 1 344 ? 79.11790 8.45787 21.30494 1.000 112.80158 439 LEU A O 1
ATOM 2116 N N . ALA A 1 345 ? 80.32867 9.39828 19.64842 1.000 110.32184 440 ALA A N 1
ATOM 2117 C CA . ALA A 1 345 ? 81.25749 10.08910 20.54605 1.000 110.20625 440 ALA A CA 1
ATOM 2118 C C . ALA A 1 345 ? 80.62048 11.38777 21.04553 1.000 107.72362 440 ALA A C 1
ATOM 2119 O O . ALA A 1 345 ? 80.96662 12.49762 20.63628 1.000 106.27836 440 ALA A O 1
ATOM 2121 N N . ARG A 1 346 ? 79.67019 11.22458 21.96355 1.000 107.39183 441 ARG A N 1
ATOM 2122 C CA . ARG A 1 346 ? 78.91040 12.34288 22.52414 1.000 106.85767 441 ARG A CA 1
ATOM 2123 C C . ARG A 1 346 ? 78.58591 12.06037 23.98301 1.000 106.66042 441 ARG A C 1
ATOM 2124 O O . ARG A 1 346 ? 77.41553 12.04404 24.38268 1.000 109.00524 441 ARG A O 1
ATOM 2132 N N . PRO A 1 347 ? 79.61455 11.90872 24.83283 1.000 105.91430 442 PRO A N 1
ATOM 2133 C CA . PRO A 1 347 ? 81.01144 12.29821 24.65748 1.000 101.49887 442 PRO A CA 1
ATOM 2134 C C . PRO A 1 347 ? 81.96273 11.21813 24.13110 1.000 99.68431 442 PRO A C 1
ATOM 2135 O O . PRO A 1 347 ? 81.55667 10.17705 23.63466 1.000 105.35714 442 PRO A O 1
ATOM 2139 N N . LEU A 1 348 ? 83.24362 11.53219 24.23735 1.000 93.19350 443 LEU A N 1
ATOM 2140 C CA . LEU A 1 348 ? 84.33060 10.63132 23.87647 1.000 91.63425 443 LEU A CA 1
ATOM 2141 C C . LEU A 1 348 ? 85.12138 10.36816 25.14330 1.000 90.26159 443 LEU A C 1
ATOM 2142 O O . LEU A 1 348 ? 85.79677 11.28790 25.64200 1.000 89.73558 443 LEU A O 1
ATOM 2147 N N . PRO A 1 349 ? 85.06319 9.17060 25.72023 1.000 91.20451 444 PRO A N 1
ATOM 2148 C CA . PRO A 1 349 ? 85.87347 8.89029 26.91282 1.000 88.71454 444 PRO A CA 1
ATOM 2149 C C . PRO A 1 349 ? 87.35227 9.05529 26.59595 1.000 85.03956 444 PRO A C 1
ATOM 2150 O O . PRO A 1 349 ? 87.86574 8.45962 25.64646 1.000 86.10036 444 PRO A O 1
ATOM 2154 N N . VAL A 1 350 ? 88.04053 9.86911 27.40418 1.000 80.85879 445 VAL A N 1
ATOM 2155 C CA . VAL A 1 350 ? 89.42687 10.20994 27.10156 1.000 80.16482 445 VAL A CA 1
ATOM 2156 C C . VAL A 1 350 ? 90.32384 8.97740 27.04288 1.000 79.01998 445 VAL A C 1
ATOM 2157 O O . VAL A 1 350 ? 91.34867 8.99645 26.34988 1.000 77.82419 445 VAL A O 1
ATOM 2161 N N . GLU A 1 351 ? 89.94446 7.88977 27.72130 1.000 79.66822 446 GLU A N 1
ATOM 2162 C CA . GLU A 1 351 ? 90.78873 6.69785 27.76483 1.000 80.67376 446 GLU A CA 1
ATOM 2163 C C . GLU A 1 351 ? 91.14201 6.18839 26.37034 1.000 81.03851 446 GLU A C 1
ATOM 2164 O O . GLU A 1 351 ? 92.20517 5.58117 26.18801 1.000 79.29589 446 GLU A O 1
ATOM 2170 N N . TYR A 1 352 ? 90.27537 6.42988 25.37547 1.000 82.14818 447 TYR A N 1
ATOM 2171 C CA . TYR A 1 352 ? 90.53527 5.96406 24.01274 1.000 83.55675 447 TYR A CA 1
ATOM 2172 C C . TYR A 1 352 ? 91.61735 6.77293 23.31040 1.000 81.19277 447 TYR A C 1
ATOM 2173 O O . TYR A 1 352 ? 92.23389 6.26411 22.36468 1.000 81.03990 447 TYR A O 1
ATOM 2182 N N . LEU A 1 353 ? 91.86717 8.01151 23.75573 1.000 78.57433 448 LEU A N 1
ATOM 2183 C CA . LEU A 1 353 ? 92.83223 8.88766 23.10662 1.000 75.13143 448 LEU A CA 1
ATOM 2184 C C . LEU A 1 353 ? 94.22492 8.80924 23.71466 1.000 72.79109 448 LEU A C 1
ATOM 2185 O O . LEU A 1 353 ? 95.18276 9.28036 23.08735 1.000 72.69049 448 LEU A O 1
ATOM 2190 N N . ILE A 1 354 ? 94.36269 8.21656 24.89794 1.000 71.14950 449 ILE A N 1
ATOM 2191 C CA . ILE A 1 354 ? 95.56002 8.37202 25.71749 1.000 72.38736 449 ILE A CA 1
ATOM 2192 C C . ILE A 1 354 ? 96.53039 7.22261 25.46516 1.000 71.22630 449 ILE A C 1
ATOM 2193 O O . ILE A 1 354 ? 96.13987 6.05119 25.44384 1.000 68.04118 449 ILE A O 1
ATOM 2198 N N . ILE A 1 355 ? 97.80574 7.56206 25.29673 1.000 69.26284 450 ILE A N 1
ATOM 2199 C CA . ILE A 1 355 ? 98.88702 6.59428 25.14027 1.000 66.93620 450 ILE A CA 1
ATOM 2200 C C . ILE A 1 355 ? 99.81179 6.72932 26.34330 1.000 67.06779 450 ILE A C 1
ATOM 2201 O O . ILE A 1 355 ? 100.40703 7.79309 26.55637 1.000 64.64764 450 ILE A O 1
ATOM 2206 N N . ASP A 1 356 ? 99.94494 5.65333 27.11826 1.000 65.32647 451 ASP A N 1
ATOM 2207 C CA . ASP A 1 356 ? 100.75123 5.68876 28.33025 1.000 64.13857 451 ASP A CA 1
ATOM 2208 C C . ASP A 1 356 ? 102.22990 5.50975 27.99695 1.000 61.89490 451 ASP A C 1
ATOM 2209 O O . ASP A 1 356 ? 102.61490 4.54014 27.34203 1.000 60.21813 451 ASP A O 1
ATOM 2214 N N . ILE A 1 357 ? 103.06259 6.42792 28.47354 1.000 62.10379 452 ILE A N 1
ATOM 2215 C CA . ILE A 1 357 ? 104.51366 6.28175 28.41974 1.000 62.32618 452 ILE A CA 1
ATOM 2216 C C . ILE A 1 357 ? 105.02377 6.16725 29.84971 1.000 56.72656 452 ILE A C 1
ATOM 2217 O O . ILE A 1 357 ? 104.48657 6.80342 30.76323 1.000 57.63269 452 ILE A O 1
ATOM 2222 N N . THR A 1 358 ? 106.03839 5.33371 30.05032 1.000 56.41472 453 THR A N 1
ATOM 2223 C CA . THR A 1 358 ? 106.56105 5.15848 31.39523 1.000 58.34221 453 THR A CA 1
ATOM 2224 C C . THR A 1 358 ? 107.56597 6.26010 31.69490 1.000 57.43331 453 THR A C 1
ATOM 2225 O O . THR A 1 358 ? 108.14688 6.86707 30.78893 1.000 56.81020 453 THR A O 1
ATOM 2229 N N . THR A 1 359 ? 107.76896 6.50387 32.98910 1.000 56.88581 454 THR A N 1
ATOM 2230 C CA . THR A 1 359 ? 108.51908 7.64327 33.49769 1.000 52.16525 454 THR A CA 1
ATOM 2231 C C . THR A 1 359 ? 109.59523 7.16019 34.46763 1.000 54.13524 454 THR A C 1
ATOM 2232 O O . THR A 1 359 ? 109.32027 6.32696 35.33878 1.000 60.62423 454 THR A O 1
ATOM 2236 N N . THR A 1 360 ? 110.81624 7.67553 34.32938 1.000 52.21657 455 THR A N 1
ATOM 2237 C CA . THR A 1 360 ? 111.95960 7.06139 34.98880 1.000 51.08124 455 THR A CA 1
ATOM 2238 C C . THR A 1 360 ? 112.89422 8.09954 35.56768 1.000 51.15763 455 THR A C 1
ATOM 2239 O O . THR A 1 360 ? 113.20940 9.09258 34.90987 1.000 50.50242 455 THR A O 1
ATOM 2243 N N . PHE A 1 361 ? 113.35797 7.84446 36.78852 1.000 52.11213 456 PHE A N 1
ATOM 2244 C CA . PHE A 1 361 ? 114.54355 8.50724 37.30694 1.000 51.73491 456 PHE A CA 1
ATOM 2245 C C . PHE A 1 361 ? 115.66926 7.48647 37.35968 1.000 54.77740 456 PHE A C 1
ATOM 2246 O O . PHE A 1 361 ? 115.51867 6.44833 38.02064 1.000 58.72006 456 PHE A O 1
ATOM 2254 N N . PRO A 1 362 ? 116.78688 7.71624 36.67733 1.000 56.85251 457 PRO A N 1
ATOM 2255 C CA . PRO A 1 362 ? 117.77349 6.65593 36.49299 1.000 59.20397 457 PRO A CA 1
ATOM 2256 C C . PRO A 1 362 ? 118.63476 6.46662 37.72553 1.000 65.03571 457 PRO A C 1
ATOM 2257 O O . PRO A 1 362 ? 118.90548 7.40722 38.47028 1.000 71.22788 457 PRO A O 1
ATOM 2261 N N . LYS A 1 363 ? 119.08445 5.22715 37.93176 1.000 68.27548 458 LYS A N 1
ATOM 2262 C CA . LYS A 1 363 ? 119.90138 4.95508 39.11044 1.000 76.67889 458 LYS A CA 1
ATOM 2263 C C . LYS A 1 363 ? 121.32473 5.45796 38.92710 1.000 79.68762 458 LYS A C 1
ATOM 2264 O O . LYS A 1 363 ? 121.98547 5.80721 39.91042 1.000 78.77446 458 LYS A O 1
ATOM 2270 N N . ASP A 1 364 ? 121.81181 5.48924 37.68786 1.000 94.33101 459 ASP A N 1
ATOM 2271 C CA . ASP A 1 364 ? 123.04898 6.17390 37.33258 1.000 92.73835 459 ASP A CA 1
ATOM 2272 C C . ASP A 1 364 ? 122.69310 7.53512 36.74881 1.000 88.86303 459 ASP A C 1
ATOM 2273 O O . ASP A 1 364 ? 122.46575 7.64789 35.53678 1.000 88.66547 459 ASP A O 1
ATOM 2278 N N . PRO A 1 365 ? 122.62276 8.58232 37.56407 1.000 70.29037 460 PRO A N 1
ATOM 2279 C CA . PRO A 1 365 ? 122.12594 9.86463 37.06404 1.000 64.70944 460 PRO A CA 1
ATOM 2280 C C . PRO A 1 365 ? 123.06105 10.46112 36.02333 1.000 58.60366 460 PRO A C 1
ATOM 2281 O O . PRO A 1 365 ? 124.23817 10.10677 35.92232 1.000 58.49518 460 PRO A O 1
ATOM 2285 N N . VAL A 1 366 ? 122.50144 11.38676 35.24350 1.000 54.01798 461 VAL A N 1
ATOM 2286 C CA . VAL A 1 366 ? 123.14522 11.99258 34.08203 1.000 52.22403 461 VAL A CA 1
ATOM 2287 C C . VAL A 1 366 ? 123.19171 13.49790 34.28849 1.000 47.64517 461 VAL A C 1
ATOM 2288 O O . VAL A 1 366 ? 122.19118 14.09902 34.69321 1.000 45.76173 461 VAL A O 1
ATOM 2292 N N . TYR A 1 367 ? 124.33873 14.11563 33.97100 1.000 48.91119 462 TYR A N 1
ATOM 2293 C CA . TYR A 1 367 ? 124.58774 15.53595 34.28492 1.000 46.15608 462 TYR A CA 1
ATOM 2294 C C . TYR A 1 367 ? 125.06671 16.29051 33.02988 1.000 46.49069 462 TYR A C 1
ATOM 2295 O O . TYR A 1 367 ? 126.20324 16.77293 32.95150 1.000 47.34812 462 TYR A O 1
ATOM 2304 N N . THR A 1 368 ? 124.19366 16.39152 32.02605 1.000 44.07516 463 THR A N 1
ATOM 2305 C CA . THR A 1 368 ? 124.48975 17.29274 30.91944 1.000 43.72516 463 THR A CA 1
ATOM 2306 C C . THR A 1 368 ? 124.81407 18.68443 31.45126 1.000 44.34092 463 THR A C 1
ATOM 2307 O O . THR A 1 368 ? 125.82556 19.29584 31.08807 1.000 44.57351 463 THR A O 1
ATOM 2311 N N . PHE A 1 369 ? 123.97389 19.18487 32.34137 1.000 43.63177 464 PHE A N 1
ATOM 2312 C CA . PHE A 1 369 ? 124.20350 20.45774 32.99198 1.000 42.48729 464 PHE A CA 1
ATOM 2313 C C . PHE A 1 369 ? 124.67587 20.22410 34.42710 1.000 42.97147 464 PHE A C 1
ATOM 2314 O O . PHE A 1 369 ? 124.43158 19.17076 35.01868 1.000 42.74067 464 PHE A O 1
ATOM 2322 N N . SER A 1 370 ? 125.40903 21.19312 34.96096 1.000 42.55170 465 SER A N 1
ATOM 2323 C CA . SER A 1 370 ? 125.97783 21.04323 36.28397 1.000 43.16976 465 SER A CA 1
ATOM 2324 C C . SER A 1 370 ? 124.93315 21.34464 37.34212 1.000 44.02759 465 SER A C 1
ATOM 2325 O O . SER A 1 370 ? 123.97679 22.08876 37.10173 1.000 41.94366 465 SER A O 1
ATOM 2328 N N . ILE A 1 371 ? 125.11469 20.72290 38.51121 1.000 46.85279 466 ILE A N 1
ATOM 2329 C CA . ILE A 1 371 ? 124.26512 20.91503 39.67860 1.000 44.82040 466 ILE A CA 1
ATOM 2330 C C . ILE A 1 371 ? 125.03798 21.75311 40.69483 1.000 43.86456 466 ILE A C 1
ATOM 2331 O O . ILE A 1 371 ? 125.93661 21.25072 41.38402 1.000 43.54710 466 ILE A O 1
ATOM 2336 N N . SER A 1 372 ? 124.70078 23.03237 40.78729 1.000 37.63729 467 SER A N 1
ATOM 2337 C CA . SER A 1 372 ? 125.21682 23.86369 41.86270 1.000 40.48508 467 SER A CA 1
ATOM 2338 C C . SER A 1 372 ? 124.40240 23.65862 43.13301 1.000 37.88552 467 SER A C 1
ATOM 2339 O O . SER A 1 372 ? 123.19613 23.38917 43.08240 1.000 37.09904 467 SER A O 1
ATOM 2342 N N . GLN A 1 373 ? 125.07395 23.77906 44.28412 1.000 35.22159 468 GLN A N 1
ATOM 2343 C CA . GLN A 1 373 ? 124.33420 23.82433 45.54250 1.000 34.66131 468 GLN A CA 1
ATOM 2344 C C . GLN A 1 373 ? 123.43275 25.05295 45.59630 1.000 34.37154 468 GLN A C 1
ATOM 2345 O O . GLN A 1 373 ? 122.32527 24.98988 46.14265 1.000 35.14026 468 GLN A O 1
ATOM 2351 N N . ASN A 1 374 ? 123.88360 26.17610 45.03065 1.000 33.23895 469 ASN A N 1
ATOM 2352 C CA . ASN A 1 374 ? 123.10227 27.40854 44.95431 1.000 33.21858 469 ASN A CA 1
ATOM 2353 C C . ASN A 1 374 ? 122.98407 27.80789 43.49079 1.000 36.82815 469 ASN A C 1
ATOM 2354 O O . ASN A 1 374 ? 123.76278 28.64770 43.00410 1.000 38.96418 469 ASN A O 1
ATOM 2359 N N . PRO A 1 375 ? 122.03162 27.23028 42.75379 1.000 38.09924 470 PRO A N 1
ATOM 2360 C CA . PRO A 1 375 ? 121.98756 27.44422 41.29962 1.000 35.44755 470 PRO A CA 1
ATOM 2361 C C . PRO A 1 375 ? 121.67131 28.88607 40.90779 1.000 34.46425 470 PRO A C 1
ATOM 2362 O O . PRO A 1 375 ? 121.06634 29.66350 41.64850 1.000 34.23709 470 PRO A O 1
ATOM 2366 N N . PHE A 1 376 ? 122.09515 29.22909 39.70259 1.000 33.62850 471 PHE A N 1
ATOM 2367 C CA . PHE A 1 376 ? 121.60944 30.42393 39.04472 1.000 33.31998 471 PHE A CA 1
ATOM 2368 C C . PHE A 1 376 ? 120.08991 30.33581 38.85725 1.000 32.62611 471 PHE A C 1
ATOM 2369 O O . PHE A 1 376 ? 119.55242 29.25043 38.63734 1.000 36.62134 471 PHE A O 1
ATOM 2377 N N . PRO A 1 377 ? 119.37448 31.46026 38.93391 1.000 35.56978 472 PRO A N 1
ATOM 2378 C CA . PRO A 1 377 ? 117.89858 31.40915 38.89024 1.000 34.80213 472 PRO A CA 1
ATOM 2379 C C . PRO A 1 377 ? 117.31914 30.92308 37.55833 1.000 31.70315 472 PRO A C 1
ATOM 2380 O O . PRO A 1 377 ? 117.79548 31.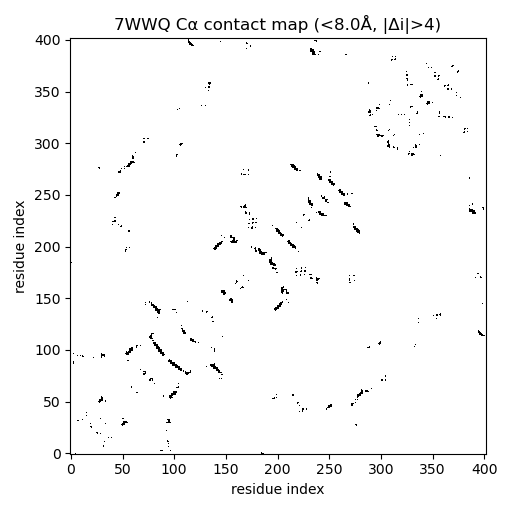29163 36.48846 1.000 34.29371 472 PRO A O 1
ATOM 2384 N N . ILE A 1 378 ? 116.26653 30.08800 37.64881 1.000 33.01461 473 ILE A N 1
ATOM 2385 C CA . ILE A 1 378 ? 115.43675 29.71235 36.50068 1.000 34.85913 473 ILE A CA 1
ATOM 2386 C C . ILE A 1 378 ? 114.75405 30.96986 35.94096 1.000 36.22509 473 ILE A C 1
ATOM 2387 O O . ILE A 1 378 ? 114.38389 31.88387 36.68714 1.000 35.96832 473 ILE A O 1
ATOM 2392 N N . GLU A 1 379 ? 114.54444 30.99439 34.62055 1.000 35.62365 474 GLU A N 1
ATOM 2393 C CA . GLU A 1 379 ? 113.95605 32.15520 33.94590 1.000 35.68040 474 GLU A CA 1
ATOM 2394 C C . GLU A 1 379 ? 112.47286 32.34240 34.31138 1.000 36.43994 474 GLU A C 1
ATOM 2395 O O . GLU A 1 379 ? 111.80465 31.45049 34.85656 1.000 35.37874 474 GLU A O 1
ATOM 2401 N N . ASN A 1 380 ? 111.98118 33.54636 34.01644 1.000 35.90170 475 ASN A N 1
ATOM 2402 C CA . ASN A 1 380 ? 110.57141 33.96010 34.14645 1.000 37.10027 475 ASN A CA 1
ATOM 2403 C C . ASN A 1 380 ? 109.99559 33.72098 35.53585 1.000 36.69668 475 ASN A C 1
ATOM 2404 O O . ASN A 1 380 ? 108.81487 33.39084 35.70428 1.000 37.98724 475 ASN A O 1
ATOM 2409 N N . ARG A 1 381 ? 110.79554 33.92811 36.56047 1.000 39.58547 476 ARG A N 1
ATOM 2410 C CA . ARG A 1 381 ? 110.26824 33.70680 37.90513 1.000 44.32920 476 ARG A CA 1
ATOM 2411 C C . ARG A 1 381 ? 110.03253 35.02779 38.63200 1.000 48.39544 476 ARG A C 1
ATOM 2412 O O . ARG A 1 381 ? 110.30018 35.15757 39.82624 1.000 47.40986 476 ARG A O 1
ATOM 2420 N N . ASP A 1 382 ? 109.52110 36.01575 37.87760 1.000 47.82024 477 ASP A N 1
ATOM 2421 C CA . ASP A 1 382 ? 109.06657 37.29135 38.42241 1.000 48.59110 477 ASP A CA 1
ATOM 2422 C C . ASP A 1 382 ? 108.17725 37.09181 39.63585 1.000 51.08926 477 ASP A C 1
ATOM 2423 O O . ASP A 1 382 ? 108.40615 37.67513 40.70114 1.000 50.17465 477 ASP A O 1
ATOM 2428 N N . VAL A 1 383 ? 107.15394 36.24605 39.48258 1.000 52.11936 478 VAL A N 1
ATOM 2429 C CA . VAL A 1 383 ? 106.00480 36.25354 40.37910 1.000 51.37038 478 VAL A CA 1
ATOM 2430 C C . VAL A 1 383 ? 106.38628 35.69193 41.74131 1.000 51.20655 478 VAL A C 1
ATOM 2431 O O . VAL A 1 383 ? 105.57790 35.70657 42.67933 1.000 54.54194 478 VAL A O 1
ATOM 2435 N N . LEU A 1 384 ? 107.62465 35.21691 41.87624 1.000 49.08712 479 LEU A N 1
ATOM 2436 C CA . LEU A 1 384 ? 108.09192 34.76875 43.17871 1.000 47.40459 479 LEU A CA 1
ATOM 2437 C C . LEU A 1 384 ? 109.44926 35.35783 43.53873 1.000 48.05265 479 LEU A C 1
ATOM 2438 O O . LEU A 1 384 ? 110.13676 34.81918 44.40401 1.000 49.53566 479 LEU A O 1
ATOM 2443 N N . GLY A 1 385 ? 109.84547 36.46601 42.91890 1.000 49.23425 480 GLY A N 1
ATOM 2444 C CA . GLY A 1 385 ? 111.05057 37.15282 43.34866 1.000 46.69230 480 GLY A CA 1
ATOM 2445 C C . GLY A 1 385 ? 112.35988 36.42238 43.12139 1.000 48.73853 480 GLY A C 1
ATOM 2446 O O . GLY A 1 385 ? 113.32308 36.64981 43.85997 1.000 51.24132 480 GLY A O 1
ATOM 2447 N N . GLU A 1 386 ? 112.41985 35.53105 42.13959 1.000 49.77099 481 GLU A N 1
ATOM 2448 C CA . GLU A 1 386 ? 113.68099 35.05690 41.57986 1.000 49.85124 481 GLU A CA 1
ATOM 2449 C C . GLU A 1 386 ? 113.89930 35.74905 40.23844 1.000 49.24435 481 GLU A C 1
ATOM 2450 O O . GLU A 1 386 ? 113.07532 35.61304 39.32521 1.000 51.25249 481 GLU A O 1
ATOM 2456 N N . THR A 1 387 ? 114.97236 36.52705 40.12507 1.000 42.93591 482 THR A N 1
ATOM 2457 C CA . THR A 1 387 ? 115.17443 37.27003 38.89483 1.000 42.97917 482 THR A CA 1
ATOM 2458 C C . THR A 1 387 ? 116.55826 37.01914 38.33263 1.000 41.02265 482 THR A C 1
ATOM 2459 O O . THR A 1 387 ? 117.55765 36.99453 39.06326 1.000 41.75768 482 THR A O 1
ATOM 2463 N N . GLN A 1 388 ? 116.60035 36.84140 37.02179 1.000 36.61366 483 GLN A N 1
ATOM 2464 C CA . GLN A 1 388 ? 117.86326 36.75117 36.33010 1.000 37.25232 483 GLN A CA 1
ATOM 2465 C C . GLN A 1 388 ? 118.28957 38.16769 36.03590 1.000 39.63617 483 GLN A C 1
ATOM 2466 O O . GLN A 1 388 ? 117.60100 38.88778 35.30641 1.000 41.20142 483 GLN A O 1
ATOM 2472 N N . ASP A 1 389 ? 119.38784 38.58918 36.63923 1.000 38.98807 484 ASP A N 1
ATOM 2473 C CA . ASP A 1 389 ? 119.96104 39.87788 36.30715 1.000 38.18240 484 ASP A CA 1
ATOM 2474 C C . ASP A 1 389 ? 121.43189 39.84483 36.67922 1.000 39.97741 484 ASP A C 1
ATOM 2475 O O . ASP A 1 389 ? 121.95804 38.82561 37.13700 1.000 36.95553 484 ASP A O 1
ATOM 2480 N N . PHE A 1 390 ? 122.09469 40.98147 36.49999 1.000 40.97250 485 PHE A N 1
ATOM 2481 C CA . PHE A 1 390 ? 123.52255 40.95839 36.73392 1.000 40.48451 485 PHE A CA 1
ATOM 2482 C C . PHE A 1 390 ? 123.85337 40.96846 38.20982 1.000 39.69975 485 PHE A C 1
ATOM 2483 O O . PHE A 1 390 ? 124.99308 40.66534 38.57278 1.000 38.16699 485 PHE A O 1
ATOM 2491 N N . HIS A 1 391 ? 122.86214 41.23022 39.06580 1.000 42.06689 486 HIS A N 1
ATOM 2492 C CA . HIS A 1 391 ? 123.06089 41.04060 40.49732 1.000 41.65941 486 HIS A CA 1
ATOM 2493 C C . HIS A 1 391 ? 123.11117 39.55750 40.85283 1.000 40.08517 486 HIS A C 1
ATOM 2494 O O . HIS A 1 391 ? 124.00781 39.12201 41.57578 1.000 41.94089 486 HIS A O 1
ATOM 2501 N N . SER A 1 392 ? 122.15642 38.75919 40.36829 1.000 39.27370 487 SER A N 1
ATOM 2502 C CA . SER A 1 392 ? 122.21996 37.33183 40.67964 1.000 39.27477 487 SER A CA 1
ATOM 2503 C C . SER A 1 392 ? 123.40626 36.66133 40.00146 1.000 39.98240 487 SER A C 1
ATOM 2504 O O . SER A 1 392 ? 124.00793 35.74592 40.58241 1.000 40.85067 487 SER A O 1
ATOM 2507 N N . LEU A 1 393 ? 123.78647 37.11593 38.80324 1.000 39.73431 488 LEU A N 1
ATOM 2508 C CA . LEU A 1 393 ? 124.97702 36.55539 38.16617 1.000 39.44116 488 LEU A CA 1
ATOM 2509 C C . LEU A 1 393 ? 126.24850 36.96599 38.90546 1.000 40.26713 488 LEU A C 1
ATOM 2510 O O . LEU A 1 393 ? 127.18251 36.15994 39.03390 1.000 39.92645 488 LEU A O 1
ATOM 2515 N N . ALA A 1 394 ? 126.31139 38.20933 39.40267 1.000 40.17592 489 ALA A N 1
ATOM 2516 C CA . ALA A 1 394 ? 127.44373 38.59858 40.24530 1.000 40.19451 489 ALA A CA 1
ATOM 2517 C C . ALA A 1 394 ? 127.53503 37.70064 41.47364 1.000 40.41396 489 ALA A C 1
ATOM 2518 O O . ALA A 1 394 ? 128.60366 37.15993 41.78621 1.000 41.17159 489 ALA A O 1
ATOM 2520 N N . THR A 1 395 ? 126.40740 37.51413 42.16614 1.000 38.12559 490 THR A N 1
ATOM 2521 C CA . THR A 1 395 ? 126.34995 36.60719 43.30849 1.000 41.67145 490 THR A CA 1
ATOM 2522 C C . THR A 1 395 ? 126.77199 35.19513 42.91148 1.000 41.19492 490 THR A C 1
ATOM 2523 O O . THR A 1 395 ? 127.72975 34.63411 43.46577 1.000 39.41680 490 THR A O 1
ATOM 2527 N N . TYR A 1 396 ? 126.05525 34.61175 41.94247 1.000 39.98964 491 TYR A N 1
ATOM 2528 C CA . TYR A 1 396 ? 126.37388 33.27736 41.44751 1.000 40.03490 491 TYR A CA 1
ATOM 2529 C C . TYR A 1 396 ? 127.85950 33.14586 41.10647 1.000 42.02730 491 TYR A C 1
ATOM 2530 O O . TYR A 1 396 ? 128.54139 32.22219 41.57360 1.000 40.93827 491 TYR A O 1
ATOM 2539 N N . LEU A 1 397 ? 128.39226 34.08246 40.31645 1.000 40.89630 492 LEU A N 1
ATOM 2540 C CA . LEU A 1 397 ? 129.78578 33.94982 39.91890 1.000 41.36178 492 LEU A CA 1
ATOM 2541 C C . LEU A 1 397 ? 130.71244 34.01731 41.11753 1.000 43.64547 492 LEU A C 1
ATOM 2542 O O . LEU A 1 397 ? 131.74343 33.34067 41.14490 1.000 44.87619 492 LEU A O 1
ATOM 2547 N N . SER A 1 398 ? 130.36010 34.80399 42.13108 1.000 45.95609 493 SER A N 1
ATOM 2548 C CA . SER A 1 398 ? 131.28466 34.94442 43.24806 1.000 47.84928 493 SER A CA 1
ATOM 2549 C C . SER A 1 398 ? 131.25076 33.71888 44.15880 1.000 49.09046 493 SER A C 1
ATOM 2550 O O . SER A 1 398 ? 132.27805 33.37468 44.75572 1.000 52.35799 493 SER A O 1
ATOM 2553 N N . GLN A 1 399 ? 130.10840 33.02272 44.24343 1.000 44.38312 494 GLN A N 1
ATOM 2554 C CA . GLN A 1 399 ? 130.07626 31.75338 44.96696 1.000 44.64056 494 GLN A CA 1
ATOM 2555 C C . GLN A 1 399 ? 130.89623 30.64612 44.29048 1.000 47.88308 494 GLN A C 1
ATOM 2556 O O . GLN A 1 399 ? 131.24281 29.66713 44.96148 1.000 45.45828 494 GLN A O 1
ATOM 2562 N N . ASN A 1 400 ? 131.25448 30.78142 43.00356 1.000 48.42783 495 ASN A N 1
ATOM 2563 C CA . ASN A 1 400 ? 131.96319 29.71563 42.29978 1.000 53.55744 495 ASN A CA 1
ATOM 2564 C C . ASN A 1 400 ? 133.37011 30.10107 41.85209 1.000 59.05468 495 ASN A C 1
ATOM 2565 O O . ASN A 1 400 ? 133.87176 29.54815 40.87092 1.000 61.04060 495 ASN A O 1
ATOM 2570 N N . THR A 1 401 ? 134.04115 31.01108 42.56058 1.000 59.34134 496 THR A N 1
ATOM 2571 C CA . THR A 1 401 ? 135.40092 31.36088 42.14714 1.000 67.26212 496 THR A CA 1
ATOM 2572 C C . THR A 1 401 ? 136.32586 30.14103 42.16139 1.000 72.93532 496 THR A C 1
ATOM 2573 O O . THR A 1 401 ? 137.21330 30.02753 41.30484 1.000 74.13878 496 THR A O 1
ATOM 2577 N N . SER A 1 402 ? 136.12281 29.20897 43.09790 1.000 81.82132 497 SER A N 1
ATOM 2578 C CA . SER A 1 402 ? 136.97502 28.02845 43.21295 1.000 82.86457 497 SER A CA 1
ATOM 2579 C C . SER A 1 402 ? 136.50420 26.86192 42.35467 1.000 82.84565 497 SER A C 1
ATOM 2580 O O . SER A 1 402 ? 137.24086 25.88070 42.20995 1.000 85.22834 497 SER A O 1
ATOM 2583 N N . SER A 1 403 ? 135.30767 26.94947 41.78647 1.000 75.55852 498 SER A N 1
ATOM 2584 C CA . SER A 1 403 ? 134.75385 25.89133 40.96518 1.000 73.48574 498 SER A CA 1
ATOM 2585 C C . SER A 1 403 ? 135.40024 25.90454 39.57870 1.000 75.49505 498 SER A C 1
ATOM 2586 O O . SER A 1 403 ? 135.87012 26.94076 39.09586 1.000 75.73747 498 SER A O 1
ATOM 2589 N N . VAL A 1 404 ? 135.44115 24.73493 38.93873 1.000 66.93801 499 VAL A N 1
ATOM 2590 C CA . VAL A 1 404 ? 135.90660 24.67147 37.55414 1.000 62.17193 499 VAL A CA 1
ATOM 2591 C C . VAL A 1 404 ? 134.95637 25.47985 36.68433 1.000 56.75492 499 VAL A C 1
ATOM 2592 O O . VAL A 1 404 ? 133.72874 25.37026 36.80825 1.000 55.84830 499 VAL A O 1
ATOM 2596 N N . PHE A 1 405 ? 135.51408 26.30646 35.80183 1.000 55.26838 500 PHE A N 1
ATOM 2597 C CA . PHE A 1 405 ? 134.67147 27.25830 35.08291 1.000 54.12961 500 PHE A CA 1
ATOM 2598 C C . PHE A 1 405 ? 133.60374 26.55250 34.26134 1.000 52.85434 500 PHE A C 1
ATOM 2599 O O . PHE A 1 405 ? 132.45884 27.01789 34.19410 1.000 52.19179 500 PHE A O 1
ATOM 2607 N N . LEU A 1 406 ? 133.96046 25.42343 33.63668 1.000 52.93807 501 LEU A N 1
ATOM 2608 C CA . LEU A 1 406 ? 133.00804 24.67159 32.82697 1.000 50.25778 501 LEU A CA 1
ATOM 2609 C C . LEU A 1 406 ? 131.81493 24.20406 33.64950 1.000 50.22595 501 LEU A C 1
ATOM 2610 O O . LEU A 1 406 ? 130.67158 24.23988 33.17664 1.000 47.40640 501 LEU A O 1
ATOM 2615 N N . ASP A 1 407 ? 132.05926 23.75044 34.88239 1.000 49.46216 502 ASP A N 1
ATOM 2616 C CA . ASP A 1 407 ? 130.94711 23.39973 35.75141 1.000 46.72168 502 ASP A CA 1
ATOM 2617 C C . ASP A 1 407 ? 130.10493 24.62679 36.07871 1.000 48.77347 502 ASP A C 1
ATOM 2618 O O . ASP A 1 407 ? 128.87195 24.54106 36.11424 1.000 48.78894 502 ASP A O 1
ATOM 2623 N N . THR A 1 408 ? 130.74819 25.78068 36.31421 1.000 48.94563 503 THR A N 1
ATOM 2624 C CA . THR A 1 408 ? 130.00028 26.98447 36.67854 1.000 48.16527 503 THR A CA 1
ATOM 2625 C C . THR A 1 408 ? 129.03656 27.37715 35.56939 1.000 46.68445 503 THR A C 1
ATOM 2626 O O . THR A 1 408 ? 127.87391 27.72013 35.83240 1.000 41.88289 503 THR A O 1
ATOM 2630 N N . ILE A 1 409 ? 129.51390 27.32472 34.31647 1.000 44.71256 504 ILE A N 1
ATOM 2631 C CA . ILE A 1 409 ? 128.78946 27.85713 33.16679 1.000 43.60744 504 ILE A CA 1
ATOM 2632 C C . ILE A 1 409 ? 127.86517 26.84162 32.50704 1.000 44.56467 504 ILE A C 1
ATOM 2633 O O . ILE A 1 409 ? 126.97410 27.24511 31.74239 1.000 42.81422 504 ILE A O 1
ATOM 2638 N N . SER A 1 410 ? 128.03075 25.54210 32.79255 1.000 44.90972 505 SER A N 1
ATOM 2639 C CA . SER A 1 410 ? 127.20971 24.47672 32.20721 1.000 44.07687 505 SER A CA 1
ATOM 2640 C C . SER A 1 410 ? 125.82992 24.45806 32.86350 1.000 41.66175 505 SER A C 1
ATOM 2641 O O . SER A 1 410 ? 125.44854 23.52005 33.56136 1.000 40.79215 505 SER A O 1
ATOM 2644 N N . ASP A 1 411 ? 125.06476 25.51207 32.61287 1.000 40.25443 506 ASP A N 1
ATOM 2645 C CA . ASP A 1 411 ? 123.70936 25.61252 33.13344 1.000 37.32033 506 ASP A CA 1
ATOM 2646 C C . ASP A 1 411 ? 122.83707 26.21077 32.04367 1.000 35.68259 506 ASP A C 1
ATOM 2647 O O . ASP A 1 411 ? 123.09786 27.32140 31.58254 1.000 36.70466 506 ASP A O 1
ATOM 2652 N N . PHE A 1 412 ? 121.81377 25.46282 31.63116 1.000 37.27404 507 PHE A N 1
ATOM 2653 C CA . PHE A 1 412 ? 120.92505 25.89387 30.55163 1.000 36.23095 507 PHE A CA 1
ATOM 2654 C C . PHE A 1 412 ? 120.30433 27.24980 30.85426 1.000 37.33282 507 PHE A C 1
ATOM 2655 O O . PHE A 1 412 ? 120.15420 28.09084 29.95509 1.000 38.11847 507 PHE A O 1
ATOM 2663 N N . HIS A 1 413 ? 119.95356 27.49879 32.11803 1.000 35.84211 508 HIS A N 1
ATOM 2664 C CA . HIS A 1 413 ? 119.22168 28.73329 32.39736 1.000 37.14330 508 HIS A CA 1
ATOM 2665 C C . HIS A 1 413 ? 120.15682 29.94237 32.43306 1.000 35.02054 508 HIS A C 1
ATOM 2666 O O . HIS A 1 413 ? 119.80802 31.01026 31.93055 1.000 36.31416 508 HIS A O 1
ATOM 2673 N N . LEU A 1 414 ? 121.35055 29.77451 32.99476 1.000 33.98308 509 LEU A N 1
ATOM 2674 C CA . LEU A 1 414 ? 122.40012 30.76573 32.86812 1.000 33.59201 509 LEU A CA 1
ATOM 2675 C C . LEU A 1 414 ? 122.65583 31.10647 31.41257 1.000 39.30426 509 LEU A C 1
ATOM 2676 O O . LEU A 1 414 ? 122.82375 32.28409 31.05257 1.000 38.93523 509 LEU A O 1
ATOM 2681 N N . LEU A 1 415 ? 122.69530 30.08006 30.55698 1.000 37.76030 510 LEU A N 1
ATOM 2682 C CA . LEU A 1 415 ? 123.11350 30.29965 29.18439 1.000 37.34972 510 LEU A CA 1
ATOM 2683 C C . LEU A 1 415 ? 122.07422 31.11195 28.42256 1.000 39.07113 510 LEU A C 1
ATOM 2684 O O . LEU A 1 415 ? 122.43575 32.07497 27.72991 1.000 39.64532 510 LEU A O 1
ATOM 2689 N N . LEU A 1 416 ? 120.77906 30.77414 28.56237 1.000 36.15293 511 LEU A N 1
ATOM 2690 C CA . LEU A 1 416 ? 119.74729 31.60207 27.93409 1.000 38.10446 511 LEU A CA 1
ATOM 2691 C C . LEU A 1 416 ? 119.90117 33.05702 28.34854 1.000 42.03213 511 LEU A C 1
ATOM 2692 O O . LEU A 1 416 ? 119.88193 33.95888 27.49484 1.000 42.63161 511 LEU A O 1
ATOM 2697 N N . PHE A 1 417 ? 120.10182 33.30124 29.65149 1.000 38.72760 512 PHE A N 1
ATOM 2698 C CA . PHE A 1 417 ? 120.25647 34.67167 30.13013 1.000 40.63697 512 PHE A CA 1
ATOM 2699 C C . PHE A 1 417 ? 121.50129 35.31182 29.53492 1.000 39.98447 512 PHE A C 1
ATOM 2700 O O . PHE A 1 417 ? 121.46592 36.45044 29.06305 1.000 40.79317 512 PHE A O 1
ATOM 2708 N N . LEU A 1 418 ? 122.60944 34.58102 29.52649 1.000 38.52981 513 LEU A N 1
ATOM 2709 C CA . LEU A 1 418 ? 123.83167 35.13261 28.97151 1.000 39.56598 513 LEU A CA 1
ATOM 2710 C C . LEU A 1 418 ? 123.66340 35.51075 27.50371 1.000 45.83481 513 LEU A C 1
ATOM 2711 O O . LEU A 1 418 ? 124.32590 36.43488 27.01747 1.000 49.32357 513 LEU A O 1
ATOM 2716 N N . VAL A 1 419 ? 122.77893 34.82576 26.78676 1.000 44.92897 514 VAL A N 1
ATOM 2717 C CA . VAL A 1 419 ? 122.62414 35.07798 25.36103 1.000 48.51807 514 VAL A CA 1
ATOM 2718 C C . VAL A 1 419 ? 121.55800 36.13746 25.07353 1.000 47.91804 514 VAL A C 1
ATOM 2719 O O . VAL A 1 419 ? 121.69626 36.90393 24.10897 1.000 54.28232 514 VAL A O 1
ATOM 2723 N N . THR A 1 420 ? 120.51749 36.23016 25.90379 1.000 43.76422 515 THR A N 1
ATOM 2724 C CA . THR A 1 420 ? 119.34113 37.02621 25.57447 1.000 44.50271 515 THR A CA 1
ATOM 2725 C C . THR A 1 420 ? 119.06156 38.17451 26.54098 1.000 49.98045 515 THR A C 1
ATOM 2726 O O . THR A 1 420 ? 117.99629 38.79872 26.43522 1.000 53.42190 515 THR A O 1
ATOM 2730 N N . ASN A 1 421 ? 119.96103 38.47134 27.48273 1.000 50.68520 516 ASN A N 1
ATOM 2731 C CA . ASN A 1 421 ? 119.72348 39.61367 28.35344 1.000 49.60969 516 ASN A CA 1
ATOM 2732 C C . ASN A 1 421 ? 119.89168 40.89649 27.55572 1.000 58.01775 516 ASN A C 1
ATOM 2733 O O . ASN A 1 421 ? 120.53500 40.92504 26.50249 1.000 59.23540 516 ASN A O 1
ATOM 2738 N N . GLU A 1 422 ? 119.28989 41.97079 28.06286 1.000 61.87104 517 GLU A N 1
ATOM 2739 C CA . GLU A 1 422 ? 119.22691 43.23129 27.34331 1.000 62.53263 517 GLU A CA 1
ATOM 2740 C C . GLU A 1 422 ? 120.25956 44.24758 27.82943 1.000 59.46776 517 GLU A C 1
ATOM 2741 O O . GLU A 1 422 ? 120.14111 45.43575 27.52608 1.000 61.83957 517 GLU A O 1
ATOM 2747 N N . VAL A 1 423 ? 121.28775 43.80867 28.53902 1.000 55.19886 518 VAL A N 1
ATOM 2748 C CA . VAL A 1 423 ? 122.36540 44.68656 28.99061 1.000 55.73760 518 VAL A CA 1
ATOM 2749 C C . VAL A 1 423 ? 123.64204 44.40501 28.21930 1.000 56.49575 518 VAL A C 1
ATOM 2750 O O . VAL A 1 423 ? 124.21825 45.30010 27.59121 1.000 53.41671 518 VAL A O 1
ATOM 2754 N N . MET A 1 424 ? 124.13256 43.17445 28.29232 1.000 53.65585 519 MET A N 1
ATOM 2755 C CA . MET A 1 424 ? 125.35523 42.76580 27.61035 1.000 56.16215 519 MET A CA 1
ATOM 2756 C C . MET A 1 424 ? 125.09697 41.37580 27.03347 1.000 57.16637 519 MET A C 1
ATOM 2757 O O . MET A 1 424 ? 125.60792 40.36749 27.53079 1.000 59.35436 519 MET A O 1
ATOM 2762 N N . PRO A 1 425 ? 124.24655 41.28208 26.01144 1.000 58.24764 520 PRO A N 1
ATOM 2763 C CA . PRO A 1 425 ? 123.94739 39.96286 25.44616 1.000 58.28020 520 PRO A CA 1
ATOM 2764 C C . PRO A 1 425 ? 125.16218 39.40658 24.72528 1.000 62.95368 520 PRO A C 1
ATOM 2765 O O . PRO A 1 425 ? 126.00460 40.14749 24.20812 1.000 66.06773 520 PRO A O 1
ATOM 2769 N N . LEU A 1 426 ? 125.25089 38.07822 24.70890 1.000 61.47746 521 LEU A N 1
ATOM 2770 C CA . LEU A 1 426 ? 126.39605 37.38251 24.13688 1.000 70.50355 521 LEU A CA 1
ATOM 2771 C C . LEU A 1 426 ? 126.01974 36.52960 22.92313 1.000 76.00063 521 LEU A C 1
ATOM 2772 O O . LEU A 1 426 ? 126.70058 35.54696 22.62197 1.000 81.65221 521 LEU A O 1
ATOM 2777 N N . GLN A 1 427 ? 124.95464 36.89572 22.19900 1.000 76.89371 522 GLN A N 1
ATOM 2778 C CA . GLN A 1 427 ? 124.52079 36.07492 21.06993 1.000 80.82307 522 GLN A CA 1
ATOM 2779 C C . GLN A 1 427 ? 125.55451 36.03337 19.95204 1.000 93.91236 522 GLN A C 1
ATOM 2780 O O . GLN A 1 427 ? 125.51677 35.11724 19.12459 1.000 96.11092 522 GLN A O 1
ATOM 2782 N N . ASP A 1 428 ? 126.48375 36.99187 19.91713 1.000 112.62869 523 ASP A N 1
ATOM 2783 C CA . ASP A 1 428 ? 127.45783 37.04994 18.83269 1.000 114.32266 523 ASP A CA 1
ATOM 2784 C C . ASP A 1 428 ? 128.59005 36.04168 19.01851 1.000 116.00244 523 ASP A C 1
ATOM 2785 O O . ASP A 1 428 ? 129.02753 35.42379 18.04289 1.000 120.36633 523 ASP A O 1
ATOM 2790 N N . SER A 1 429 ? 129.07477 35.84725 20.24660 1.000 97.65887 524 SER A N 1
ATOM 2791 C CA . SER A 1 429 ? 130.22057 34.97752 20.51061 1.000 92.68770 524 SER A CA 1
ATOM 2792 C C . SER A 1 429 ? 129.85840 33.81708 21.43494 1.000 81.86931 524 SER A C 1
ATOM 2793 O O . SER A 1 429 ? 130.66117 33.39571 22.26565 1.000 77.65773 524 SER A O 1
ATOM 2796 N N . ILE A 1 430 ? 128.65474 33.26684 21.28911 1.000 79.14098 525 ILE A N 1
ATOM 2797 C CA . ILE A 1 430 ? 128.24302 32.16312 22.15003 1.000 74.41415 525 ILE A CA 1
ATOM 2798 C C . ILE A 1 430 ? 128.79244 30.83062 21.63980 1.000 68.70859 525 ILE A C 1
ATOM 2799 O O . ILE A 1 430 ? 129.29891 30.01768 22.42177 1.000 68.42085 525 ILE A O 1
ATOM 2801 N N . SER A 1 431 ? 128.70048 30.59206 20.33076 1.000 67.28500 526 SER A N 1
ATOM 2802 C CA . SER A 1 431 ? 128.90592 29.27942 19.71457 1.000 69.21503 526 SER A CA 1
ATOM 2803 C C . SER A 1 431 ? 130.02333 28.44675 20.32876 1.000 67.63600 526 SER A C 1
ATOM 2804 O O . SER A 1 431 ? 129.86703 27.23783 20.54218 1.000 61.23689 526 SER A O 1
ATOM 2807 N N . LEU A 1 432 ? 131.15646 29.09518 20.59059 1.000 72.37880 527 LEU A N 1
ATOM 2808 C CA . LEU A 1 432 ? 132.33313 28.39621 21.08962 1.000 70.56196 527 LEU A CA 1
ATOM 2809 C C . LEU A 1 432 ? 132.08046 27.84870 22.48062 1.000 69.00369 527 LEU A C 1
ATOM 2810 O O . LEU A 1 432 ? 132.40986 26.69253 22.77891 1.000 68.54727 527 LEU A O 1
ATOM 2815 N N . LEU A 1 433 ? 131.49773 28.67772 23.34764 1.000 68.33051 528 LEU A N 1
ATOM 2816 C CA . LEU A 1 433 ? 131.15369 28.24288 24.69409 1.000 63.52099 528 LEU A CA 1
ATOM 2817 C C . LEU A 1 433 ? 130.12465 27.12638 24.66171 1.000 61.16446 528 LEU A C 1
ATOM 2818 O O . LEU A 1 433 ? 130.28498 26.10572 25.33701 1.000 62.93894 528 LEU A O 1
ATOM 2823 N N . LEU A 1 434 ? 129.03936 27.31490 23.90544 1.000 60.32440 529 LEU A N 1
ATOM 2824 C CA . LEU A 1 434 ? 127.99628 26.29377 23.85963 1.000 58.78065 529 LEU A CA 1
ATOM 2825 C C . LEU A 1 434 ? 128.55106 24.96947 23.36309 1.000 60.55397 529 LEU A C 1
ATOM 2826 O O . LEU A 1 434 ? 128.11797 23.90066 23.81313 1.000 62.85890 529 LEU A O 1
ATOM 2831 N N . GLU A 1 435 ? 129.54177 25.02380 22.48109 1.000 58.54129 530 GLU A N 1
ATOM 2832 C CA . GLU A 1 435 ? 130.24309 23.81770 22.07142 1.000 60.44265 530 GLU A CA 1
ATOM 2833 C C . GLU A 1 435 ? 131.07317 23.24964 23.21792 1.000 60.97718 530 GLU A C 1
ATOM 2834 O O . GLU A 1 435 ? 131.19838 22.02245 23.35930 1.000 59.42019 530 GLU A O 1
ATOM 2840 N N . ALA A 1 436 ? 131.64589 24.12601 24.04968 1.000 60.74192 531 ALA A N 1
ATOM 2841 C CA . ALA A 1 436 ? 132.42608 23.65310 25.18756 1.000 60.66968 531 ALA A CA 1
ATOM 2842 C C . ALA A 1 436 ? 131.52777 23.02494 26.24847 1.000 59.13221 531 ALA A C 1
ATOM 2843 O O . ALA A 1 436 ? 131.92318 22.05730 26.91226 1.000 58.32875 531 ALA A O 1
ATOM 2845 N N . VAL A 1 437 ? 130.31400 23.55224 26.41765 1.000 55.81588 532 VAL A N 1
ATOM 2846 C CA . VAL A 1 437 ? 129.36938 22.93146 27.33906 1.000 56.09256 532 VAL A CA 1
ATOM 2847 C C . VAL A 1 437 ? 128.86710 21.60452 26.77615 1.000 58.23660 532 VAL A C 1
ATOM 2848 O O . VAL A 1 437 ? 128.77761 20.60252 27.49397 1.000 59.35334 532 VAL A O 1
ATOM 2852 N N . ARG A 1 438 ? 128.54572 21.56892 25.48234 1.000 57.72200 533 ARG A N 1
ATOM 2853 C CA . ARG A 1 438 ? 127.93459 20.37643 24.90754 1.000 56.90464 533 ARG A CA 1
ATOM 2854 C C . ARG A 1 438 ? 128.89367 19.18980 24.91607 1.000 56.23304 533 ARG A C 1
ATOM 2855 O O . ARG A 1 438 ? 128.47472 18.05209 25.15520 1.000 52.93542 533 ARG A O 1
ATOM 2863 N N . THR A 1 439 ? 130.17772 19.43094 24.65144 1.000 58.04408 534 THR A N 1
ATOM 2864 C CA . THR A 1 439 ? 131.19183 18.38328 24.66873 1.000 57.23091 534 THR A CA 1
ATOM 2865 C C . THR A 1 439 ? 131.91477 18.27260 26.00390 1.000 56.87142 534 THR A C 1
ATOM 2866 O O . THR A 1 439 ? 132.84087 17.46756 26.11920 1.000 58.87627 534 THR A O 1
ATOM 2870 N N . ARG A 1 440 ? 131.51777 19.05329 27.00847 1.000 56.06125 535 ARG A N 1
ATOM 2871 C CA . ARG A 1 440 ? 132.15144 19.02676 28.33029 1.000 56.86651 535 ARG A CA 1
ATOM 2872 C C . ARG A 1 440 ? 133.66459 19.21739 28.22119 1.000 59.11802 535 ARG A C 1
ATOM 2873 O O . ARG A 1 440 ? 134.46436 18.48405 28.80915 1.000 59.12872 535 ARG A O 1
ATOM 2881 N N . ASN A 1 441 ? 134.04684 20.24641 27.46715 1.000 62.16275 536 ASN A N 1
ATOM 2882 C CA . ASN A 1 441 ? 135.44003 20.54154 27.14687 1.000 63.93498 536 ASN A CA 1
ATOM 2883 C C . ASN A 1 441 ? 135.94384 21.65466 28.06513 1.000 67.57469 536 ASN A C 1
ATOM 2884 O O . ASN A 1 441 ? 135.47945 22.79564 27.97506 1.000 65.98506 536 ASN A O 1
ATOM 2889 N N . GLU A 1 442 ? 136.89660 21.32604 28.94605 1.000 68.51593 537 GLU A N 1
ATOM 2890 C CA . GLU A 1 442 ? 137.36820 22.30276 29.92437 1.000 69.65384 537 GLU A CA 1
ATOM 2891 C C . GLU A 1 442 ? 138.34232 23.29181 29.30602 1.000 75.32443 537 GLU A C 1
ATOM 2892 O O . GLU A 1 442 ? 138.18962 24.50965 29.47313 1.000 76.59706 537 GLU A O 1
ATOM 2898 N N . GLU A 1 443 ? 139.36368 22.78977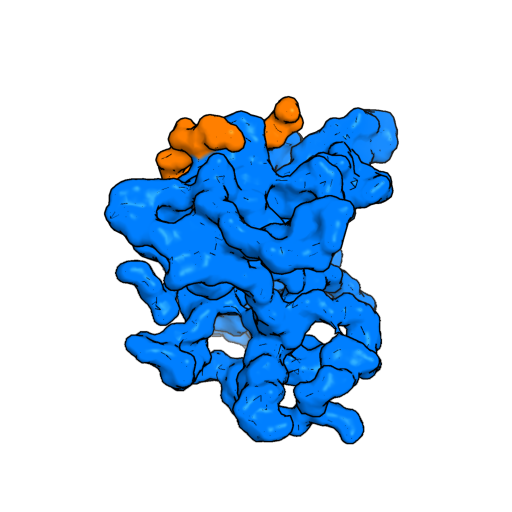 28.60854 1.000 78.69495 538 GLU A N 1
ATOM 2899 C CA . GLU A 1 443 ? 140.32424 23.69538 27.99396 1.000 80.23034 538 GLU A CA 1
ATOM 2900 C C . GLU A 1 443 ? 139.64201 24.66754 27.04410 1.000 79.23733 538 GLU A C 1
ATOM 2901 O O . GLU A 1 443 ? 140.06312 25.82464 26.93927 1.000 80.13436 538 GLU A O 1
ATOM 2907 N N . LEU A 1 444 ? 138.57111 24.23333 26.37516 1.000 74.82558 539 LEU A N 1
ATOM 2908 C CA . LEU A 1 444 ? 137.88292 25.11087 25.43266 1.000 73.31274 539 LEU A CA 1
ATOM 2909 C C . LEU A 1 444 ? 137.10640 26.19150 26.17882 1.000 73.56737 539 LEU A C 1
ATOM 2910 O O . LEU A 1 444 ? 137.15015 27.37434 25.81205 1.000 73.05914 539 LEU A O 1
ATOM 2915 N N . ALA A 1 445 ? 136.39886 25.79754 27.24373 1.000 73.71944 540 ALA A N 1
ATOM 2916 C CA . ALA A 1 445 ? 135.70579 26.76785 28.08526 1.000 73.75916 540 ALA A CA 1
ATOM 2917 C C . ALA A 1 445 ? 136.68496 27.73400 28.73362 1.000 74.09167 540 ALA A C 1
ATOM 2918 O O . ALA A 1 445 ? 136.39287 28.92602 28.86768 1.000 73.00310 540 ALA A O 1
ATOM 2920 N N . GLN A 1 446 ? 137.85444 27.24167 29.14230 1.000 73.43430 541 GLN A N 1
ATOM 2921 C CA . GLN A 1 446 ? 138.80462 28.11350 29.81959 1.000 73.57731 541 GLN A CA 1
ATOM 2922 C C . GLN A 1 446 ? 139.30317 29.21419 28.88952 1.000 76.02637 541 GLN A C 1
ATOM 2923 O O . GLN A 1 446 ? 139.44014 30.36907 29.31254 1.000 77.55691 541 GLN A O 1
ATOM 2929 N N . THR A 1 447 ? 139.56068 28.89121 27.61221 1.000 75.08294 542 THR A N 1
ATOM 2930 C CA . THR A 1 447 ? 139.96862 29.94609 26.68554 1.000 76.74995 542 THR A CA 1
ATOM 2931 C C . THR A 1 447 ? 138.83983 30.95197 26.47064 1.000 75.61210 542 THR A C 1
ATOM 2932 O O . THR A 1 447 ? 139.08837 32.15913 26.38777 1.000 76.62461 542 THR A O 1
ATOM 2936 N N . TRP A 1 448 ? 137.59215 30.48330 26.39571 1.000 74.63897 543 TRP A N 1
ATOM 2937 C CA . TRP A 1 448 ? 136.47094 31.40959 26.26969 1.000 72.88095 543 TRP A CA 1
ATOM 2938 C C . TRP A 1 448 ? 136.33719 32.31369 27.49005 1.000 72.83056 543 TRP A C 1
ATOM 2939 O O . TRP A 1 448 ? 135.84642 33.44086 27.37133 1.000 72.68201 543 TRP A O 1
ATOM 2950 N N . LYS A 1 449 ? 136.73620 31.83657 28.67408 1.000 73.88500 544 LYS A N 1
ATOM 2951 C CA . LYS A 1 449 ? 136.69786 32.69247 29.86063 1.000 73.54301 544 LYS A CA 1
ATOM 2952 C C . LYS A 1 449 ? 137.62764 33.89074 29.69531 1.000 76.68178 544 LYS A C 1
ATOM 2953 O O . LYS A 1 449 ? 137.41296 34.94596 30.31188 1.000 73.80304 544 LYS A O 1
ATOM 2959 N N . ARG A 1 450 ? 138.65086 33.74997 28.84962 1.000 76.46271 545 ARG A N 1
ATOM 2960 C CA . ARG A 1 450 ? 139.54101 34.84066 28.49049 1.000 74.33967 545 ARG A CA 1
ATOM 2961 C C . ARG A 1 450 ? 139.01269 35.66664 27.32694 1.000 73.85254 545 ARG A C 1
ATOM 2962 O O . ARG A 1 450 ? 139.69449 36.60119 26.89635 1.000 75.38634 545 ARG A O 1
ATOM 2970 N N . SER A 1 451 ? 137.81432 35.37078 26.82719 1.000 78.62798 546 SER A N 1
ATOM 2971 C CA . SER A 1 451 ? 137.20518 36.21856 25.81304 1.000 84.30449 546 SER A CA 1
ATOM 2972 C C . SER A 1 451 ? 137.15598 37.66998 26.28875 1.000 91.49205 546 SER A C 1
ATOM 2973 O O . SER A 1 451 ? 137.19220 37.96761 27.48912 1.000 86.36707 546 SER A O 1
ATOM 2976 N N . GLU A 1 452 ? 137.10941 38.58897 25.33018 1.000 106.16532 547 GLU A N 1
ATOM 2977 C CA . GLU A 1 452 ? 136.91251 39.98562 25.68959 1.000 107.62758 547 GLU A CA 1
ATOM 2978 C C . GLU A 1 452 ? 135.52294 40.20376 26.27497 1.000 105.70546 547 GLU A C 1
ATOM 2979 O O . GLU A 1 452 ? 135.36872 40.91351 27.27447 1.000 103.94829 547 GLU A O 1
ATOM 2985 N N . GLN A 1 453 ? 134.50818 39.55008 25.70679 1.000 90.60274 548 GLN A N 1
ATOM 2986 C CA . GLN A 1 453 ? 133.13864 39.79426 26.14267 1.000 87.58223 548 GLN A CA 1
ATOM 2987 C C . GLN A 1 453 ? 132.85954 39.19607 27.51472 1.000 79.17771 548 GLN A C 1
ATOM 2988 O O . GLN A 1 453 ? 131.97443 39.68375 28.22311 1.000 77.15019 548 GLN A O 1
ATOM 2994 N N . TRP A 1 454 ? 133.60647 38.16733 27.91796 1.000 76.00782 549 TRP A N 1
ATOM 2995 C CA . TRP A 1 454 ? 133.48400 37.67888 29.28812 1.000 69.38872 549 TRP A CA 1
ATOM 2996 C C . TRP A 1 454 ? 134.22100 38.58024 30.27744 1.000 67.35574 549 TRP A C 1
ATOM 2997 O O . TRP A 1 454 ? 133.77707 38.74703 31.41923 1.000 62.99037 549 TRP A O 1
ATOM 3008 N N . ALA A 1 455 ? 135.35367 39.15883 29.86400 1.000 72.82426 550 ALA A N 1
ATOM 3009 C CA . ALA A 1 455 ? 136.07722 40.07434 30.73947 1.000 66.37726 550 ALA A CA 1
ATOM 3010 C C . ALA A 1 455 ? 135.22682 41.29018 31.08487 1.000 65.62364 550 ALA A C 1
ATOM 3011 O O . ALA A 1 455 ? 135.26544 41.78666 32.21879 1.000 63.55681 550 ALA A O 1
ATOM 3013 N N . THR A 1 456 ? 134.45044 41.78731 30.12259 1.000 64.82088 551 THR A N 1
ATOM 3014 C CA . THR A 1 456 ? 133.63994 42.95099 30.42714 1.000 66.39173 551 THR A CA 1
ATOM 3015 C C . THR A 1 456 ? 132.37072 42.55093 31.16188 1.000 62.99605 551 THR A C 1
ATOM 3016 O O . THR A 1 456 ? 131.84482 43.35181 31.94079 1.000 61.64747 551 THR A O 1
ATOM 3020 N N . ILE A 1 457 ? 131.88143 41.32468 30.93602 1.000 62.91473 552 ILE A N 1
ATOM 3021 C CA . ILE A 1 457 ? 130.89024 40.72250 31.82592 1.000 59.87675 552 ILE A CA 1
ATOM 3022 C C . ILE A 1 457 ? 131.40458 40.72267 33.26214 1.000 58.64783 552 ILE A C 1
ATOM 3023 O O . ILE A 1 457 ? 130.67520 41.06288 34.19731 1.000 53.42101 552 ILE A O 1
ATOM 3028 N N . GLU A 1 458 ? 132.66920 40.33954 33.46019 1.000 58.17556 553 GLU A N 1
ATOM 3029 C CA . GLU A 1 458 ? 133.23060 40.31619 34.80684 1.000 57.82327 553 GLU A CA 1
ATOM 3030 C C . GLU A 1 458 ? 133.48399 41.72134 35.32087 1.000 61.30288 553 GLU A C 1
ATOM 3031 O O . GLU A 1 458 ? 133.31944 41.99052 36.51588 1.000 61.12373 553 GLU A O 1
ATOM 3037 N N . GLN A 1 459 ? 133.88787 42.63198 34.43894 1.000 74.89610 554 GLN A N 1
ATOM 3038 C CA . GLN A 1 459 ? 133.96767 44.02581 34.84613 1.000 73.72703 554 GLN A CA 1
ATOM 3039 C C . GLN A 1 459 ? 132.60491 44.54480 35.29422 1.000 72.10958 554 GLN A C 1
ATOM 3040 O O . GLN A 1 459 ? 132.52631 45.33433 36.23974 1.000 73.16801 554 GLN A O 1
ATO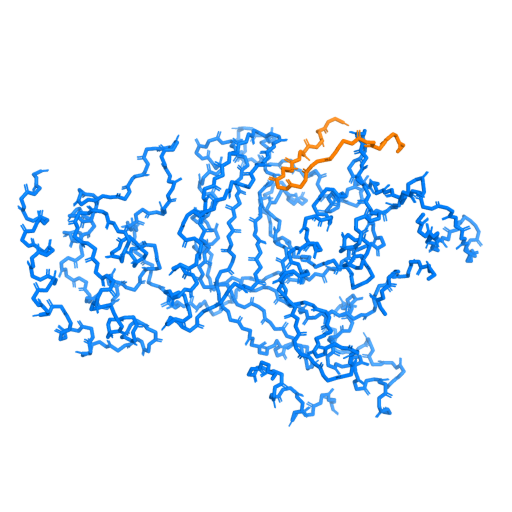M 3046 N N . LEU A 1 460 ? 131.52101 44.08811 34.66763 1.000 58.57512 555 LEU A N 1
ATOM 3047 C CA . LEU A 1 460 ? 130.20111 44.56342 35.06908 1.000 57.35966 555 LEU A CA 1
ATOM 3048 C C . LEU A 1 460 ? 129.81355 44.00250 36.43258 1.000 56.06053 555 LEU A C 1
ATOM 3049 O O . LEU A 1 460 ? 129.33210 44.74063 37.30727 1.000 52.66184 555 LEU A O 1
ATOM 3054 N N . CYS A 1 461 ? 130.02722 42.69567 36.62789 1.000 54.61506 556 CYS A N 1
ATOM 3055 C CA . CYS A 1 461 ? 129.67137 42.05396 37.88820 1.000 50.66869 556 CYS A CA 1
ATOM 3056 C C . CYS A 1 461 ? 130.42663 42.66429 39.06164 1.000 53.83813 556 CYS A C 1
ATOM 3057 O O . CYS A 1 461 ? 129.87170 42.80478 40.15702 1.000 51.53111 556 CYS A O 1
ATOM 3060 N N . SER A 1 462 ? 131.68594 43.06123 38.85151 1.000 54.60773 557 SER A N 1
ATOM 3061 C CA . SER A 1 462 ? 132.48134 43.50615 39.98544 1.000 52.48282 557 SER A CA 1
ATOM 3062 C C . SER A 1 462 ? 132.03535 44.85221 40.52022 1.000 52.46069 557 SER A C 1
ATOM 3063 O O . SER A 1 462 ? 132.47356 45.23362 41.60899 1.000 51.94779 557 SER A O 1
ATOM 3066 N N . THR A 1 463 ? 131.19486 45.58025 39.78737 1.000 53.00334 558 THR A N 1
ATOM 3067 C CA . THR A 1 463 ? 130.62574 46.83050 40.26737 1.000 51.23833 558 THR A CA 1
ATOM 3068 C C . THR A 1 463 ? 129.33118 46.62212 41.05226 1.000 52.63046 558 THR A C 1
ATOM 3069 O O . THR A 1 463 ? 128.73434 47.60150 41.51633 1.000 52.41502 558 THR A O 1
ATOM 3073 N N . VAL A 1 464 ? 128.88534 45.38280 41.21511 1.000 51.57875 559 VAL A N 1
ATOM 3074 C CA . VAL A 1 464 ? 127.78835 45.08856 42.12827 1.000 51.26814 559 VAL A CA 1
ATOM 3075 C C . VAL A 1 464 ? 128.33113 45.08828 43.55031 1.000 54.11817 559 VAL A C 1
ATOM 3076 O O . VAL A 1 464 ? 129.43675 44.59306 43.80892 1.000 56.16274 559 VAL A O 1
ATOM 3080 N N . GLY A 1 465 ? 127.57359 45.67790 44.47205 1.000 52.58761 560 GLY A N 1
ATOM 3081 C CA . GLY A 1 465 ? 127.92836 45.66830 45.87892 1.000 53.74138 560 GLY A CA 1
ATOM 3082 C C . GLY A 1 465 ? 126.97756 44.83115 46.72853 1.000 59.71553 560 GLY A C 1
ATOM 3083 O O . GLY A 1 465 ? 125.92575 44.33362 46.27474 1.000 56.19552 560 GLY A O 1
ATOM 3085 N N . ILE B 2 1 ? 79.21039 15.17984 29.41167 1.000 123.76250 258 ILE B N 1
ATOM 3086 C CA . ILE B 2 1 ? 77.86533 15.66564 29.13019 1.000 126.42168 258 ILE B CA 1
ATOM 3087 C C . ILE B 2 1 ? 78.04839 17.05911 28.40014 1.000 125.23895 258 ILE B C 1
ATOM 3088 O O . ILE B 2 1 ? 78.54282 17.01778 27.26758 1.000 125.16147 258 ILE B O 1
ATOM 3093 N N . PRO B 2 2 ? 77.71652 18.25120 28.94820 1.000 121.70696 259 PRO B N 1
ATOM 3094 C CA . PRO B 2 2 ? 77.85665 19.45814 28.11493 1.000 118.89866 259 PRO B CA 1
ATOM 3095 C C . PRO B 2 2 ? 79.30149 19.70034 27.71396 1.000 118.38847 259 PRO B C 1
ATOM 3096 O O . PRO B 2 2 ? 80.24333 19.30406 28.40135 1.000 119.02087 259 PRO B O 1
ATOM 3100 N N . ASN B 2 3 ? 79.46661 20.39368 26.58782 1.000 118.68855 260 ASN B N 1
ATOM 3101 C CA . ASN B 2 3 ? 80.76366 20.47507 25.92237 1.000 119.73966 260 ASN B CA 1
ATOM 3102 C C . ASN B 2 3 ? 81.30367 21.89789 25.88346 1.000 120.62694 260 ASN B C 1
ATOM 3103 O O . ASN B 2 3 ? 82.28044 22.18742 26.58444 1.000 121.70805 260 ASN B O 1
ATOM 3108 N N . TYR B 2 4 ? 80.71491 22.79265 25.07667 1.000 124.16647 261 TYR B N 1
ATOM 3109 C CA . TYR B 2 4 ? 81.45748 23.96503 24.63011 1.000 126.29807 261 TYR B CA 1
ATOM 3110 C C . TYR B 2 4 ? 82.08492 24.70911 25.79469 1.000 132.65670 261 TYR B C 1
ATOM 3111 O O . TYR B 2 4 ? 81.39195 25.26253 26.66019 1.000 134.32562 261 TYR B O 1
ATOM 3120 N N . GLU B 2 5 ? 83.41091 24.69375 25.80832 1.000 141.26134 262 GLU B N 1
ATOM 3121 C CA . GLU B 2 5 ? 84.21994 25.61970 26.57735 1.000 142.14539 262 GLU B CA 1
ATOM 3122 C C . GLU B 2 5 ? 85.64932 25.45277 26.08853 1.000 142.42184 262 GLU B C 1
ATOM 3123 O O . GLU B 2 5 ? 86.43568 24.74015 26.72601 1.000 142.95594 262 GLU B O 1
ATOM 3129 N N . PHE B 2 6 ? 86.00582 26.05161 24.94875 1.000 119.91064 263 PHE B N 1
ATOM 3130 C CA . PHE B 2 6 ? 87.40048 25.91680 24.55477 1.000 103.05884 263 PHE B CA 1
ATOM 3131 C C . PHE B 2 6 ? 87.88132 27.02020 23.63395 1.000 95.24050 263 PHE B C 1
ATOM 3132 O O . PHE B 2 6 ? 87.20845 27.39565 22.67174 1.000 93.88258 263 PHE B O 1
ATOM 3140 N N . LYS B 2 7 ? 89.06430 27.52158 23.98264 1.000 86.22117 264 LYS B N 1
ATOM 3141 C CA . LYS B 2 7 ? 90.02567 28.16376 23.10497 1.000 84.19292 264 LYS B CA 1
ATOM 3142 C C . LYS B 2 7 ? 91.39491 27.59233 23.46593 1.000 78.68887 264 LYS B C 1
ATOM 3143 O O . LYS B 2 7 ? 91.72268 27.44206 24.64769 1.000 74.99748 264 LYS B O 1
ATOM 3149 N N . LEU B 2 8 ? 92.17445 27.24623 22.44610 1.000 76.43481 265 LEU B N 1
ATOM 3150 C CA . LEU B 2 8 ? 93.50256 26.66994 22.61455 1.000 73.74657 265 LEU B CA 1
ATOM 3151 C C . LEU B 2 8 ? 94.46733 27.65230 23.28391 1.000 75.71784 265 LEU B C 1
ATOM 3152 O O . LEU B 2 8 ? 94.30751 28.87609 23.21897 1.000 74.74368 265 LEU B O 1
ATOM 3157 N N . GLY B 2 9 ? 95.48835 27.08959 23.93294 1.000 76.23172 266 GLY B N 1
ATOM 3158 C CA . GLY B 2 9 ? 96.44325 27.84953 24.70918 1.000 68.26196 266 GLY B CA 1
ATOM 3159 C C . GLY B 2 9 ? 96.05313 28.08288 26.15580 1.000 67.33991 266 GLY B C 1
ATOM 3160 O O . GLY B 2 9 ? 96.81245 28.72692 26.88937 1.000 63.79740 266 GLY B O 1
ATOM 3161 N N . LYS B 2 10 ? 94.90206 27.57216 26.59119 1.000 70.53029 267 LYS B N 1
ATOM 3162 C CA . LYS B 2 10 ? 94.38301 27.82138 27.93182 1.000 68.11787 267 LYS B CA 1
ATOM 3163 C C . LYS B 2 10 ? 93.79532 26.52240 28.47350 1.000 70.92531 267 LYS B C 1
ATOM 3164 O O . LYS B 2 10 ? 92.77358 26.04237 27.96672 1.000 75.78797 267 LYS B O 1
ATOM 3170 N N . ILE B 2 11 ? 94.43893 25.95447 29.50441 1.000 68.13080 268 ILE B N 1
ATOM 3171 C CA . ILE B 2 11 ? 93.96438 24.74618 30.17992 1.000 65.46137 268 ILE B CA 1
ATOM 3172 C C . ILE B 2 11 ? 93.24734 25.15130 31.45684 1.000 64.32979 268 ILE B C 1
ATOM 3173 O O . ILE B 2 11 ? 93.74017 25.99814 32.21237 1.000 62.13303 268 ILE B O 1
ATOM 3178 N N . THR B 2 12 ? 92.09809 24.52859 31.71444 1.000 66.11959 269 THR B N 1
ATOM 3179 C CA . THR B 2 12 ? 91.39795 24.63427 32.98843 1.000 64.62967 269 THR B CA 1
ATOM 3180 C C . THR B 2 12 ? 91.35834 23.27422 33.67049 1.000 66.83057 269 THR B C 1
ATOM 3181 O O . THR B 2 12 ? 91.17572 22.24145 33.01457 1.000 69.17008 269 THR B O 1
ATOM 3185 N N . PHE B 2 13 ? 91.54745 23.28563 34.98933 1.000 64.21042 270 PHE B N 1
ATOM 3186 C CA . PHE B 2 13 ? 91.54860 22.09135 35.82347 1.000 63.46179 270 PHE B CA 1
ATOM 3187 C C . PHE B 2 13 ? 90.21423 22.02490 36.56310 1.000 69.95928 270 PHE B C 1
ATOM 3188 O O . PHE B 2 13 ? 90.00828 22.74743 37.54514 1.000 68.64066 270 PHE B O 1
ATOM 3196 N N . ILE B 2 14 ? 89.31178 21.15879 36.08932 1.000 71.26509 271 ILE B N 1
ATOM 3197 C CA . ILE B 2 14 ? 87.99060 21.02427 36.69971 1.000 73.04813 271 ILE B CA 1
ATOM 3198 C C . ILE B 2 14 ? 88.13151 20.29977 38.02964 1.000 77.52522 271 ILE B C 1
ATOM 3199 O O . ILE B 2 14 ? 88.57132 19.14476 38.07506 1.000 79.64026 271 ILE B O 1
ATOM 3204 N N . ARG B 2 15 ? 87.72056 20.96069 39.11500 1.000 82.34663 272 ARG B N 1
ATOM 3205 C CA . ARG B 2 15 ? 87.99737 20.47453 40.46723 1.000 87.02948 272 ARG B CA 1
ATOM 3206 C C . ARG B 2 15 ? 86.86521 19.62573 41.05484 1.000 97.92182 272 ARG B C 1
ATOM 3207 O O . ARG B 2 15 ? 87.08921 18.48089 41.46554 1.000 98.86264 272 ARG B O 1
ATOM 3215 N N . ASN B 2 16 ? 85.65655 20.17673 41.12450 1.000 107.30182 273 ASN B N 1
ATOM 3216 C CA . ASN B 2 16 ? 84.51011 19.43699 41.65172 1.000 111.17054 273 ASN B CA 1
ATOM 3217 C C . ASN B 2 16 ? 83.84707 18.60769 40.55285 1.000 114.13412 273 ASN B C 1
ATOM 3218 O O . ASN B 2 16 ? 83.57221 17.42013 40.72812 1.000 116.76928 273 ASN B O 1
#